Protein AF-0000000071795530 (afdb_homodimer)

Nearest PDB structures (foldseek):
  6gh8-assembly2_C  TM=8.927E-01  e=4.699E-10  Homo sapiens
  4gz9-assembly1_A  TM=8.623E-01  e=1.658E-09  Mus musculus
  3kq4-assembly1_B  TM=8.073E-01  e=4.884E-09  Homo sapiens
  2qql-assembly1_A  TM=6.599E-01  e=2.845E-09  Homo sapiens
  7f5a-assembly1_E  TM=7.387E-01  e=2.063E-08  Rattus norvegicus

Organism: Haemonchus contortus (NCBI:txid6289)

Structure (mmCIF, N/CA/C/O backbone):
data_AF-0000000071795530-model_v1
#
loop_
_entity.id
_entity.type
_entity.pdbx_description
1 polymer 'CUB domain-containing protein'
#
loop_
_atom_site.group_PDB
_atom_site.id
_atom_site.type_symbol
_atom_site.label_atom_id
_atom_site.label_alt_id
_atom_site.label_comp_id
_atom_site.label_asym_id
_atom_site.label_entity_id
_atom_site.label_seq_id
_atom_site.pdbx_PDB_ins_code
_atom_site.Cartn_x
_atom_site.Cartn_y
_atom_site.Cartn_z
_atom_site.occupancy
_atom_site.B_iso_or_equiv
_atom_site.auth_seq_id
_atom_site.auth_comp_id
_atom_site.auth_asym_id
_atom_site.auth_atom_id
_atom_site.pdbx_PDB_model_num
ATOM 1 N N . MET A 1 1 ? 3.104 6.523 18.016 1 28.62 1 MET A N 1
ATOM 2 C CA . MET A 1 1 ? 2.121 5.473 17.766 1 28.62 1 MET A CA 1
ATOM 3 C C . MET A 1 1 ? 0.739 5.895 18.25 1 28.62 1 MET A C 1
ATOM 5 O O . MET A 1 1 ? 0.345 5.566 19.375 1 28.62 1 MET A O 1
ATOM 9 N N . ARG A 1 2 ? 0.406 7.086 18.016 1 36.81 2 ARG A N 1
ATOM 10 C CA . ARG A 1 2 ? -0.916 7.406 18.547 1 36.81 2 ARG A CA 1
ATOM 11 C C . ARG A 1 2 ? -1.965 6.43 18.016 1 36.81 2 ARG A C 1
ATOM 13 O O . ARG A 1 2 ? -2.322 6.469 16.844 1 36.81 2 ARG A O 1
ATOM 20 N N . LEU A 1 3 ? -1.968 5.207 18.516 1 38.62 3 LEU A N 1
ATOM 21 C CA . LEU A 1 3 ? -2.932 4.18 18.125 1 38.62 3 LEU A CA 1
ATOM 22 C C . LEU A 1 3 ? -4.359 4.684 18.312 1 38.62 3 LEU A C 1
ATOM 24 O O . LEU A 1 3 ? -4.766 5.027 19.422 1 38.62 3 LEU A O 1
ATOM 28 N N . ALA A 1 4 ? -4.812 5.262 17.359 1 47.59 4 ALA A N 1
ATOM 29 C CA . ALA A 1 4 ? -6.219 5.637 17.469 1 47.59 4 ALA A CA 1
ATOM 30 C C . ALA A 1 4 ? -7.07 4.461 17.922 1 47.59 4 ALA A C 1
ATOM 32 O O . ALA A 1 4 ? -7.086 3.406 17.281 1 47.59 4 ALA A O 1
ATOM 33 N N . VAL A 1 5 ? -7.273 4.504 19.234 1 48.94 5 VAL A N 1
ATOM 34 C CA . VAL A 1 5 ? -8.195 3.518 19.781 1 48.94 5 VAL A CA 1
ATOM 35 C C . VAL A 1 5 ? -9.586 3.711 19.172 1 48.94 5 VAL A C 1
ATOM 37 O O . VAL A 1 5 ? -10.133 4.812 19.203 1 48.94 5 VAL A O 1
ATOM 40 N N . VAL A 1 6 ? -9.867 2.814 18.266 1 57.03 6 VAL A N 1
ATOM 41 C CA . VAL A 1 6 ? -11.25 2.758 17.781 1 57.03 6 VAL A CA 1
ATOM 42 C C . VAL A 1 6 ? -12.188 2.438 18.953 1 57.03 6 VAL A C 1
ATOM 44 O O . VAL A 1 6 ? -12.016 1.42 19.625 1 57.03 6 VAL A O 1
ATOM 47 N N . LEU A 1 7 ? -12.961 3.457 19.359 1 57.22 7 LEU A N 1
ATOM 48 C CA . LEU A 1 7 ? -14 3.18 20.344 1 57.22 7 LEU A CA 1
ATOM 49 C C . LEU A 1 7 ? -15.352 2.998 19.656 1 57.22 7 LEU A C 1
ATOM 51 O O . LEU A 1 7 ? -15.82 3.891 18.953 1 57.22 7 LEU A O 1
ATOM 55 N N . LEU A 1 8 ? -15.625 1.766 19.516 1 58.75 8 LEU A N 1
ATOM 56 C CA . LEU A 1 8 ? -17.016 1.505 19.141 1 58.75 8 LEU A CA 1
ATOM 57 C C . LEU A 1 8 ? -17.938 1.7 20.344 1 58.75 8 LEU A C 1
ATOM 59 O O . LEU A 1 8 ? -17.75 1.069 21.375 1 58.75 8 LEU A O 1
ATOM 63 N N . ILE A 1 9 ? -18.594 2.693 20.344 1 54.19 9 ILE A N 1
ATOM 64 C CA . ILE A 1 9 ? -19.547 2.934 21.422 1 54.19 9 ILE A CA 1
ATOM 65 C C . ILE A 1 9 ? -20.938 2.471 21 1 54.19 9 ILE A C 1
ATOM 67 O O . ILE A 1 9 ? -21.438 2.885 19.953 1 54.19 9 ILE A O 1
ATOM 71 N N . PHE A 1 10 ? -21.266 1.338 21.672 1 49.66 10 PHE A N 1
ATOM 72 C CA . PHE A 1 10 ? -22.641 0.883 21.531 1 49.66 10 PHE A CA 1
ATOM 73 C C . PHE A 1 10 ? -23.562 1.713 22.406 1 49.66 10 PHE A C 1
ATOM 75 O O . PHE A 1 10 ? -23.344 1.829 23.625 1 49.66 10 PHE A O 1
ATOM 82 N N . LEU A 1 11 ? -24.141 2.746 21.938 1 45.06 11 LEU A N 1
ATOM 83 C CA . LEU A 1 11 ? -25.125 3.391 22.781 1 45.06 11 LEU A CA 1
ATOM 84 C C . LEU A 1 11 ? -26.438 2.598 22.812 1 45.06 11 LEU A C 1
ATOM 86 O O . LEU A 1 11 ? -26.922 2.168 21.75 1 45.06 11 LEU A O 1
ATOM 90 N N . HIS A 1 12 ? -26.797 1.984 23.984 1 38.66 12 HIS A N 1
ATOM 91 C CA . HIS A 1 12 ? -27.953 1.202 24.406 1 38.66 12 HIS A CA 1
ATOM 92 C C . HIS A 1 12 ? -29.25 1.947 24.109 1 38.66 12 HIS A C 1
ATOM 94 O O . HIS A 1 12 ? -30.328 1.462 24.438 1 38.66 12 HIS A O 1
ATOM 100 N N . SER A 1 13 ? -29.625 3.129 24.156 1 38.53 13 SER A N 1
ATOM 101 C CA . SER A 1 13 ? -31.094 3.156 24.141 1 38.53 13 SER A CA 1
ATOM 102 C C . SER A 1 13 ? -31.641 2.293 23 1 38.53 13 SER A C 1
ATOM 104 O O . SER A 1 13 ? -30.906 1.91 22.094 1 38.53 13 SER A O 1
ATOM 106 N N . ALA A 1 14 ? -33.188 2.232 22.719 1 40.47 14 ALA A N 1
ATOM 107 C CA . ALA A 1 14 ? -33.875 1.384 21.75 1 40.47 14 ALA A CA 1
ATOM 108 C C . ALA A 1 14 ? -33.062 1.208 20.469 1 40.47 14 ALA A C 1
ATOM 110 O O . ALA A 1 14 ? -32.938 0.103 19.938 1 40.47 14 ALA A O 1
ATOM 111 N N . GLU A 1 15 ? -32.906 2.252 19.531 1 44.62 15 GLU A N 1
ATOM 112 C CA . GLU A 1 15 ? -32.375 2.252 18.172 1 44.62 15 GLU A CA 1
ATOM 113 C C . GLU A 1 15 ? -30.859 2.264 18.156 1 44.62 15 GLU A C 1
ATOM 115 O O . GLU A 1 15 ? -30.234 3.314 18.328 1 44.62 15 GLU A O 1
ATOM 120 N N . SER A 1 16 ? -30.125 1.393 18.766 1 48.16 16 SER A N 1
ATOM 121 C CA . SER A 1 16 ? -28.719 1.136 19.062 1 48.16 16 SER A CA 1
ATOM 122 C C . SER A 1 16 ? -27.859 1.338 17.828 1 48.16 16 SER A C 1
ATOM 124 O O . SER A 1 16 ? -27.828 0.481 16.938 1 48.16 16 SER A O 1
ATOM 126 N N . PHE A 1 17 ? -27.734 2.5 17.469 1 54.44 17 PHE A N 1
ATOM 127 C CA . PHE A 1 17 ? -26.797 2.756 16.375 1 54.44 17 PHE A CA 1
ATOM 128 C C . PHE A 1 17 ? -25.359 2.547 16.828 1 54.44 17 PHE A C 1
ATOM 130 O O . PHE A 1 17 ? -25.016 2.865 17.969 1 54.44 17 PHE A O 1
ATOM 137 N N . LYS A 1 18 ? -24.641 1.736 16.172 1 66.56 18 LYS A N 1
ATOM 138 C CA . LYS A 1 18 ? -23.203 1.574 16.359 1 66.56 18 LYS A CA 1
ATOM 139 C C . LYS A 1 18 ? -22.438 2.783 15.82 1 66.56 18 LYS A C 1
ATOM 141 O O . LYS A 1 18 ? -22.609 3.162 14.664 1 66.56 18 LYS A O 1
ATOM 146 N N . LYS A 1 19 ? -21.953 3.576 16.781 1 72.69 19 LYS A N 1
ATOM 147 C CA . LYS A 1 19 ? -21.141 4.719 16.391 1 72.69 19 LYS A CA 1
ATOM 148 C C . LYS A 1 19 ? -19.656 4.355 16.406 1 72.69 19 LYS A C 1
ATOM 150 O O . LYS A 1 19 ? -19.188 3.656 17.297 1 72.69 19 LYS A O 1
ATOM 155 N N . ARG A 1 20 ? -19.141 4.707 15.383 1 72.75 20 ARG A N 1
ATOM 156 C CA . ARG A 1 20 ? -17.688 4.648 15.359 1 72.75 20 ARG A CA 1
ATOM 157 C C . ARG A 1 20 ? -17.078 6.004 15.703 1 72.75 20 ARG A C 1
ATOM 159 O O . ARG A 1 20 ? -17.344 7 15.023 1 72.75 20 ARG A O 1
ATOM 166 N N . VAL A 1 21 ? -16.375 6.004 16.891 1 70.31 21 VAL A N 1
ATOM 167 C CA . VAL A 1 21 ? -15.719 7.223 17.359 1 70.31 21 VAL A CA 1
ATOM 168 C C . VAL A 1 21 ? -14.203 7.031 17.359 1 70.31 21 VAL A C 1
ATOM 170 O O . VAL A 1 21 ? -13.695 6.039 17.875 1 70.31 21 VAL A O 1
ATOM 173 N N . LEU A 1 22 ? -13.555 7.887 16.641 1 66.75 22 LEU A N 1
ATOM 174 C CA . LEU A 1 22 ? -12.094 7.926 16.672 1 66.75 22 LEU A CA 1
ATOM 175 C C . LEU A 1 22 ? -11.602 9.211 17.328 1 66.75 22 LEU A C 1
ATOM 177 O O . LEU A 1 22 ? -11.406 10.227 16.641 1 66.75 22 LEU A O 1
ATOM 181 N N . PRO A 1 23 ? -11.484 9.125 18.656 1 57.34 23 PRO A N 1
ATOM 182 C CA . PRO A 1 23 ? -11.195 10.367 19.375 1 57.34 23 PRO A CA 1
ATOM 183 C C . PRO A 1 23 ? -9.828 10.938 19.031 1 57.34 23 PRO A C 1
ATOM 185 O O . PRO A 1 23 ? -8.875 10.188 18.812 1 57.34 23 PRO A O 1
ATOM 188 N N . LYS A 1 24 ? -9.891 12.234 18.719 1 61.19 24 LYS A N 1
ATOM 189 C CA . LYS A 1 24 ? -8.648 12.992 18.672 1 61.19 24 LYS A CA 1
ATOM 190 C C . LYS A 1 24 ? -8.477 13.859 19.906 1 61.19 24 LYS A C 1
ATOM 192 O O . LYS A 1 24 ? -9.141 14.891 20.062 1 61.19 24 LYS A O 1
ATOM 197 N N . LEU A 1 25 ? -7.902 13.305 21.047 1 56.91 25 LEU A N 1
ATOM 198 C CA . LEU A 1 25 ? -7.746 14.18 22.203 1 56.91 25 LEU A CA 1
ATOM 199 C C . LEU A 1 25 ? -6.379 14.852 22.188 1 56.91 25 LEU A C 1
ATOM 201 O O . LEU A 1 25 ? -5.359 14.195 21.984 1 56.91 25 LEU A O 1
ATOM 205 N N . ALA A 1 26 ? -6.551 16.203 22.188 1 62.59 26 ALA A N 1
ATOM 206 C CA . ALA A 1 26 ? -5.312 16.922 22.484 1 62.59 26 ALA A CA 1
ATOM 207 C C . ALA A 1 26 ? -4.691 16.438 23.781 1 62.59 26 ALA A C 1
ATOM 209 O O . ALA A 1 26 ? -5.398 16.266 24.781 1 62.59 26 ALA A O 1
ATOM 210 N N . ILE A 1 27 ? -3.471 15.938 23.75 1 67.19 27 ILE A N 1
ATOM 211 C CA . ILE A 1 27 ? -2.828 15.43 24.953 1 67.19 27 ILE A CA 1
ATOM 212 C C . ILE A 1 27 ? -1.642 16.328 25.312 1 67.19 27 ILE A C 1
ATOM 214 O O . ILE A 1 27 ? -0.945 16.828 24.438 1 67.19 27 ILE A O 1
ATOM 218 N N . ASN A 1 28 ? -1.737 17.047 26.453 1 72.69 28 ASN A N 1
ATOM 219 C CA . ASN A 1 28 ? -0.506 17.531 27.062 1 72.69 28 ASN A CA 1
ATOM 220 C C . ASN A 1 28 ? -0.056 16.625 28.203 1 72.69 28 ASN A C 1
ATOM 222 O O . ASN A 1 28 ? -0.489 15.477 28.297 1 72.69 28 ASN A O 1
ATOM 226 N N . SER A 1 29 ? 0.992 17.062 28.969 1 74.69 29 SER A N 1
ATOM 227 C CA . SER A 1 29 ? 1.519 16.188 30.016 1 74.69 29 SER A CA 1
ATOM 228 C C . SER A 1 29 ? 0.498 15.992 31.141 1 74.69 29 SER A C 1
ATOM 230 O O . SER A 1 29 ? 0.617 15.062 31.938 1 74.69 29 SER A O 1
ATOM 232 N N . GLY A 1 30 ? -0.569 16.828 31.109 1 73.69 30 GLY A N 1
ATOM 233 C CA . GLY A 1 30 ? -1.545 16.828 32.188 1 73.69 30 GLY A CA 1
ATOM 234 C C . GLY A 1 30 ? -1.067 17.562 33.438 1 73.69 30 GLY A C 1
ATOM 235 O O . GLY A 1 30 ? -1.818 17.719 34.406 1 73.69 30 GLY A O 1
ATOM 236 N N . GLN A 1 31 ? 0.111 18.109 33.406 1 78.56 31 GLN A N 1
ATOM 237 C CA . GLN A 1 31 ? 0.712 18.703 34.594 1 78.56 31 GLN A CA 1
ATOM 238 C C . GLN A 1 31 ? 0.49 20.219 34.625 1 78.56 31 GLN A C 1
ATOM 240 O O . GLN A 1 31 ? 0.503 20.844 35.688 1 78.56 31 GLN A O 1
ATOM 245 N N . LEU A 1 32 ? 0.302 20.828 33.531 1 83.12 32 LEU A N 1
ATOM 246 C CA . LEU A 1 32 ? 0.124 22.281 33.406 1 83.12 32 LEU A CA 1
ATOM 247 C C . LEU A 1 32 ? -1.203 22.594 32.75 1 83.12 32 LEU A C 1
ATOM 249 O O . LEU A 1 32 ? -1.887 21.703 32.25 1 83.12 32 LEU A O 1
ATOM 253 N N . ASP A 1 33 ? -1.439 23.891 32.781 1 86.25 33 ASP A N 1
ATOM 254 C CA . ASP A 1 33 ? -2.67 24.359 32.156 1 86.25 33 ASP A CA 1
ATOM 255 C C . ASP A 1 33 ? -2.562 24.281 30.641 1 86.25 33 ASP A C 1
ATOM 257 O O . ASP A 1 33 ? -1.483 24.031 30.094 1 86.25 33 ASP A O 1
ATOM 261 N N . TYR A 1 34 ? -3.717 24.406 30.016 1 87.69 34 TYR A N 1
ATOM 262 C CA . TYR A 1 34 ? -3.811 24.281 28.562 1 87.69 34 TYR A CA 1
ATOM 263 C C . TYR A 1 34 ? -4.441 25.531 27.953 1 87.69 34 TYR A C 1
ATOM 265 O O . TYR A 1 34 ? -5.031 25.469 26.875 1 87.69 34 TYR A O 1
ATOM 273 N N . THR A 1 35 ? -4.195 26.594 28.641 1 89.31 35 THR A N 1
ATOM 274 C CA . THR A 1 35 ? -4.859 27.828 28.234 1 89.31 35 THR A CA 1
ATOM 275 C C . THR A 1 35 ? -4.277 28.359 26.938 1 89.31 35 THR A C 1
ATOM 277 O O . THR A 1 35 ? -3.064 28.547 26.828 1 89.31 35 THR A O 1
ATOM 280 N N . GLY A 1 36 ? -5.156 28.625 25.984 1 91.88 36 GLY A N 1
ATOM 281 C CA . GLY A 1 36 ? -4.758 29.219 24.719 1 91.88 36 GLY A CA 1
ATOM 282 C C . GLY A 1 36 ? -4.168 28.203 23.75 1 91.88 36 GLY A C 1
ATOM 283 O O . GLY A 1 36 ? -3.887 28.531 22.594 1 91.88 36 GLY A O 1
ATOM 284 N N . CYS A 1 37 ? -3.98 27.016 24.234 1 93.19 37 CYS A N 1
ATOM 285 C CA . CYS A 1 37 ? -3.451 25.969 23.359 1 93.19 37 CYS A CA 1
ATOM 286 C C . CYS A 1 37 ? -4.5 25.531 22.344 1 93.19 37 CYS A C 1
ATOM 288 O O . CYS A 1 37 ? -5.703 25.656 22.594 1 93.19 37 CYS A O 1
ATOM 290 N N . PRO A 1 38 ? -4.031 25.062 21.203 1 89.94 38 PRO A N 1
ATOM 291 C CA . PRO A 1 38 ? -5.008 24.578 20.219 1 89.94 38 PRO A CA 1
ATOM 292 C C . PRO A 1 38 ? -5.738 23.328 20.703 1 89.94 38 PRO A C 1
ATOM 294 O O . PRO A 1 38 ? -5.129 22.438 21.312 1 89.94 38 PRO A O 1
ATOM 297 N N . SER A 1 39 ? -7.035 23.266 20.438 1 83.19 39 SER A N 1
ATOM 298 C CA . SER A 1 39 ? -7.84 22.094 20.781 1 83.19 39 SER A CA 1
ATOM 299 C C . SER A 1 39 ? -7.484 20.906 19.891 1 83.19 39 SER A C 1
ATOM 301 O O . SER A 1 39 ? -7.461 19.766 20.359 1 83.19 39 SER A O 1
ATOM 303 N N . ASN A 1 40 ? -7.32 21.172 18.641 1 85 40 ASN A N 1
ATOM 304 C CA . ASN A 1 40 ? -6.73 20.219 17.719 1 85 40 ASN A CA 1
ATOM 305 C C . ASN A 1 40 ? -5.238 20.469 17.516 1 85 40 ASN A C 1
ATOM 307 O O . ASN A 1 40 ? -4.848 21.469 16.922 1 85 40 ASN A O 1
ATOM 311 N N . ASN A 1 41 ? -4.461 19.531 18.047 1 92 41 ASN A N 1
ATOM 312 C CA . ASN A 1 41 ? -3.039 19.859 18.094 1 92 41 ASN A CA 1
ATOM 313 C C . ASN A 1 41 ? -2.26 19.062 17.047 1 92 41 ASN A C 1
ATOM 315 O O . ASN A 1 41 ? -1.048 18.875 17.172 1 92 41 ASN A O 1
ATOM 319 N N . ASP A 1 42 ? -2.979 18.531 16.016 1 93.25 42 ASP A N 1
ATOM 320 C CA . ASP A 1 42 ? -2.324 17.922 14.867 1 93.25 42 ASP A CA 1
ATOM 321 C C . ASP A 1 42 ? -2.131 18.938 13.742 1 93.25 42 ASP A C 1
ATOM 323 O O . ASP A 1 42 ? -3.074 19.641 13.359 1 93.25 42 ASP A O 1
ATOM 327 N N . PHE A 1 43 ? -0.963 19.016 13.25 1 96.56 43 PHE A N 1
ATOM 328 C CA . PHE A 1 43 ? -0.631 19.953 12.172 1 96.56 43 PHE A CA 1
ATOM 329 C C . PHE A 1 43 ? 0.079 19.234 11.031 1 96.56 43 PHE A C 1
ATOM 331 O O . PHE A 1 43 ? 1.003 18.453 11.266 1 96.56 43 PHE A O 1
ATOM 338 N N . TYR A 1 44 ? -0.36 19.531 9.836 1 97.31 44 TYR A N 1
ATOM 339 C CA . TYR A 1 44 ? 0.101 18.719 8.711 1 97.31 44 TYR A CA 1
ATOM 340 C C . TYR A 1 44 ? 0.758 19.594 7.645 1 97.31 44 TYR A C 1
ATOM 342 O O . TYR A 1 44 ? 0.261 20.672 7.324 1 97.31 44 TYR A O 1
ATOM 350 N N . TYR A 1 45 ? 1.898 19.266 7.148 1 97.94 45 TYR A N 1
ATOM 351 C CA . TYR A 1 45 ? 2.572 19.562 5.891 1 97.94 45 TYR A CA 1
ATOM 352 C C . TYR A 1 45 ? 3.178 20.969 5.914 1 97.94 45 TYR A C 1
ATOM 354 O O . TYR A 1 45 ? 4.344 21.156 5.555 1 97.94 45 TYR A O 1
ATOM 362 N N . GLU A 1 46 ? 2.322 21.969 6.184 1 98.31 46 GLU A N 1
ATOM 363 C CA . GLU A 1 46 ? 2.842 23.328 6.195 1 98.31 46 GLU A CA 1
ATOM 364 C C . GLU A 1 46 ? 1.874 24.281 6.895 1 98.31 46 GLU A C 1
ATOM 366 O O . GLU A 1 46 ? 0.685 23.984 7.023 1 98.31 46 GLU A O 1
ATOM 371 N N . GLY A 1 47 ? 2.455 25.391 7.383 1 98 47 GLY A N 1
ATOM 372 C CA . GLY A 1 47 ? 1.639 26.375 8.062 1 98 47 GLY A CA 1
ATOM 373 C C . GLY A 1 47 ? 2.439 27.281 8.984 1 98 47 GLY A C 1
ATOM 374 O O . GLY A 1 47 ? 3.656 27.406 8.836 1 98 47 GLY A O 1
ATOM 375 N N . VAL A 1 48 ? 1.664 28.031 9.766 1 97.94 48 VAL A N 1
ATOM 376 C CA . VAL A 1 48 ? 2.229 28.938 10.75 1 97.94 48 VAL A CA 1
ATOM 377 C C . VAL A 1 48 ? 1.682 28.609 12.133 1 97.94 48 VAL A C 1
ATOM 379 O O . VAL A 1 48 ? 0.482 28.375 12.297 1 97.94 48 VAL A O 1
ATOM 382 N N . ILE A 1 49 ? 2.555 28.516 13.102 1 97.81 49 ILE A N 1
ATOM 383 C CA . ILE A 1 49 ? 2.156 28.312 14.492 1 97.81 49 ILE A CA 1
ATOM 384 C C . ILE A 1 49 ? 2.715 29.438 15.367 1 97.81 49 ILE A C 1
ATOM 386 O O . ILE A 1 49 ? 3.857 29.859 15.18 1 97.81 49 ILE A O 1
ATOM 390 N N . SER A 1 50 ? 1.871 29.891 16.203 1 97.56 50 SER A N 1
ATOM 391 C CA . SER A 1 50 ? 2.305 30.906 17.156 1 97.56 50 SER A CA 1
ATOM 392 C C . SER A 1 50 ? 1.921 30.516 18.578 1 97.56 50 SER A C 1
ATOM 394 O O . SER A 1 50 ? 1.095 29.625 18.781 1 97.56 50 SER A O 1
ATOM 396 N N . SER A 1 51 ? 2.596 31.141 19.547 1 97.06 51 SER A N 1
ATOM 397 C CA . SER A 1 51 ? 2.252 30.922 20.938 1 97.06 51 SER A CA 1
ATOM 398 C C . SER A 1 51 ? 0.826 31.375 21.234 1 97.06 51 SER A C 1
ATOM 400 O O . SER A 1 51 ? 0.252 32.156 20.484 1 97.06 51 SER A O 1
ATOM 402 N N . PRO A 1 52 ? 0.324 30.844 22.328 1 96.25 52 PRO A N 1
ATOM 403 C CA . PRO A 1 52 ? -1.02 31.297 22.703 1 96.25 52 PRO A CA 1
ATOM 404 C C . PRO A 1 52 ? -1.132 32.812 22.812 1 96.25 52 PRO A C 1
ATOM 406 O O . PRO A 1 52 ? -0.279 33.469 23.422 1 96.25 52 PRO A O 1
ATOM 409 N N . TYR A 1 53 ? -2.174 33.438 22.172 1 96.06 53 TYR A N 1
ATOM 410 C CA . TYR A 1 53 ? -2.578 34.844 22.25 1 96.06 53 TYR A CA 1
ATOM 411 C C . TYR A 1 53 ? -1.615 35.719 21.469 1 96.06 53 TYR A C 1
ATOM 413 O O . TYR A 1 53 ? -1.801 36.938 21.406 1 96.06 53 TYR A O 1
ATOM 421 N N . TYR A 1 54 ? -0.613 35.125 20.953 1 96.5 54 TYR A N 1
ATOM 422 C CA . TYR A 1 54 ? 0.276 35.938 20.109 1 96.5 54 TYR A CA 1
ATOM 423 C C . TYR A 1 54 ? -0.518 36.875 19.203 1 96.5 54 TYR A C 1
ATOM 425 O O . TYR A 1 54 ? -1.483 36.438 18.562 1 96.5 54 TYR A O 1
ATOM 433 N N . PRO A 1 55 ? -0.154 38.156 19.078 1 96.38 55 PRO A N 1
ATOM 434 C CA . PRO A 1 55 ? 1.109 38.75 19.531 1 96.38 55 PRO A CA 1
ATOM 435 C C . PRO A 1 55 ? 1.03 39.312 20.953 1 96.38 55 PRO A C 1
ATOM 437 O O . PRO A 1 55 ? 1.937 40.031 21.391 1 96.38 55 PRO A O 1
ATOM 440 N N . LYS A 1 56 ? -0.061 39 21.562 1 97.31 56 LYS A N 1
ATOM 441 C CA . LYS A 1 56 ? -0.143 39.375 22.969 1 97.31 56 LYS A CA 1
ATOM 442 C C . LYS A 1 56 ? 0.687 38.438 23.828 1 97.31 56 LYS A C 1
ATOM 444 O O . LYS A 1 56 ? 1.353 37.531 23.328 1 97.31 56 LYS A O 1
ATOM 449 N N . LEU A 1 57 ? 0.659 38.719 25.172 1 97.75 57 LEU A N 1
ATOM 450 C CA . LEU A 1 57 ? 1.452 37.906 26.094 1 97.75 57 LEU A CA 1
ATOM 451 C C . LEU A 1 57 ? 0.89 36.5 26.234 1 97.75 57 LEU A C 1
ATOM 453 O O . LEU A 1 57 ? -0.325 36.312 26.344 1 97.75 57 LEU A O 1
ATOM 457 N N . TYR A 1 58 ? 1.797 35.469 26.172 1 97.75 58 TYR A N 1
ATOM 458 C CA . TYR A 1 58 ? 1.357 34.094 26.391 1 97.75 58 TYR A CA 1
ATOM 459 C C . TYR A 1 58 ? 0.989 33.875 27.859 1 97.75 58 TYR A C 1
ATOM 461 O O . TYR A 1 58 ? 1.455 34.625 28.734 1 97.75 58 TYR A O 1
ATOM 469 N N . PRO A 1 59 ? 0.122 32.875 28.109 1 96.62 59 PRO A N 1
ATOM 470 C CA . PRO A 1 59 ? -0.349 32.688 29.484 1 96.62 59 PRO A CA 1
ATOM 471 C C . PRO A 1 59 ? 0.697 32.031 30.375 1 96.62 59 PRO A C 1
ATOM 473 O O . PRO A 1 59 ? 1.594 31.328 29.875 1 96.62 59 PRO A O 1
ATOM 476 N N . PRO A 1 60 ? 0.623 32.281 31.719 1 95.38 60 PRO A N 1
ATOM 477 C CA . PRO A 1 60 ? 1.505 31.594 32.656 1 95.38 60 PRO A CA 1
ATOM 478 C C . PRO A 1 60 ? 1.099 30.141 32.906 1 95.38 60 PRO A C 1
ATOM 480 O O . PRO A 1 60 ? -0.043 29.75 32.625 1 95.38 60 PRO A O 1
ATOM 483 N N . ASN A 1 61 ? 2.027 29.328 33.344 1 95 61 ASN A N 1
ATOM 484 C CA . ASN A 1 6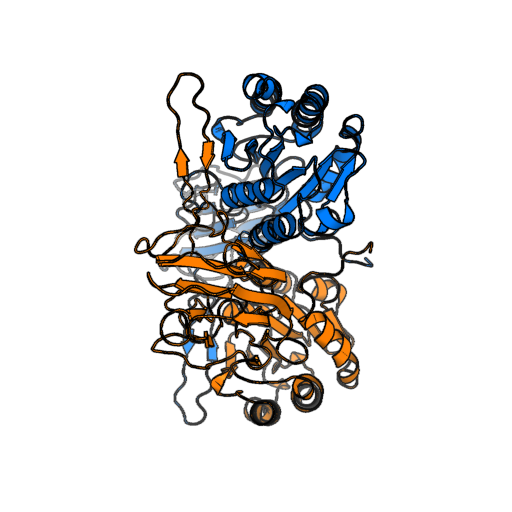1 ? 1.782 27.953 33.781 1 95 61 ASN A CA 1
ATOM 485 C C . ASN A 1 61 ? 1.062 27.141 32.719 1 95 61 ASN A C 1
ATOM 487 O O . ASN A 1 61 ? 0.05 26.5 33 1 95 61 ASN A O 1
ATOM 491 N N . THR A 1 62 ? 1.584 27.281 31.531 1 94.94 62 THR A N 1
ATOM 492 C CA . THR A 1 62 ? 0.906 26.688 30.375 1 94.94 62 THR A CA 1
ATOM 493 C C . THR A 1 62 ? 1.829 25.734 29.641 1 94.94 62 THR A C 1
ATOM 495 O O . THR A 1 62 ? 3.029 25.984 29.516 1 94.94 62 THR A O 1
ATOM 498 N N . GLU A 1 63 ? 1.24 24.625 29.234 1 95.19 63 GLU A N 1
ATOM 499 C CA . GLU A 1 63 ? 1.953 23.656 28.391 1 95.19 63 GLU A CA 1
ATOM 500 C C . GLU A 1 63 ? 1.137 23.281 27.156 1 95.19 63 GLU A C 1
ATOM 502 O O . GLU A 1 63 ? 0.002 22.812 27.281 1 95.19 63 GLU A O 1
ATOM 507 N N . CYS A 1 64 ? 1.7 23.547 25.984 1 95.31 64 CYS A N 1
ATOM 508 C CA . CYS A 1 64 ? 1.062 23.188 24.719 1 95.31 64 CYS A CA 1
ATOM 509 C C . CYS A 1 64 ? 1.883 22.156 23.953 1 95.31 64 CYS A C 1
ATOM 511 O O . CYS A 1 64 ? 3.113 22.219 23.938 1 95.31 64 CYS A O 1
ATOM 513 N N . TYR A 1 65 ? 1.232 21.203 23.328 1 95.12 65 TYR A N 1
ATOM 514 C CA . TYR A 1 65 ? 1.828 20.25 22.406 1 95.12 65 TYR A CA 1
ATOM 515 C C . TYR A 1 65 ? 1.344 20.484 20.984 1 95.12 65 TYR A C 1
ATOM 517 O O . TYR A 1 65 ? 0.165 20.766 20.766 1 95.12 65 TYR A O 1
ATOM 525 N N . TYR A 1 66 ? 2.203 20.469 20.031 1 96.31 66 TYR A N 1
ATOM 526 C CA . TYR A 1 66 ? 1.91 20.5 18.609 1 96.31 66 TYR A CA 1
ATOM 527 C C . TYR A 1 66 ? 2.484 19.281 17.891 1 96.31 66 TYR A C 1
ATOM 529 O O . TYR A 1 66 ? 3.701 19.172 17.734 1 96.31 66 TYR A O 1
ATOM 537 N N . TYR A 1 67 ? 1.638 18.406 17.438 1 96 67 TYR A N 1
ATOM 538 C CA . TYR A 1 67 ? 2.074 17.234 16.672 1 96 67 TYR A CA 1
ATOM 539 C C . TYR A 1 67 ? 2.148 17.562 15.188 1 96 67 TYR A C 1
ATOM 541 O O . TYR A 1 67 ? 1.13 17.859 14.562 1 96 67 TYR A O 1
ATOM 549 N N . MET A 1 68 ? 3.314 17.469 14.664 1 97.38 68 MET A N 1
ATOM 550 C CA . MET A 1 68 ? 3.547 17.922 13.305 1 97.38 68 MET A CA 1
ATOM 551 C C . MET A 1 68 ? 3.879 16.766 12.383 1 97.38 68 MET A C 1
ATOM 553 O O . MET A 1 68 ? 4.613 15.852 12.766 1 97.38 68 MET A O 1
ATOM 557 N N . THR A 1 69 ? 3.346 16.781 11.203 1 97.44 69 THR A N 1
ATOM 558 C CA . THR A 1 69 ? 3.572 15.742 10.203 1 97.44 69 THR A CA 1
ATOM 559 C C . THR A 1 69 ? 3.895 16.359 8.844 1 97.44 69 THR A C 1
ATOM 561 O O . THR A 1 69 ? 3.16 17.219 8.359 1 97.44 69 THR A O 1
ATOM 564 N N . ALA A 1 70 ? 4.953 15.93 8.234 1 97.38 70 ALA A N 1
ATOM 565 C CA . ALA A 1 70 ? 5.301 16.375 6.883 1 97.38 70 ALA A CA 1
ATOM 566 C C . ALA A 1 70 ? 4.609 15.508 5.832 1 97.38 70 ALA A C 1
ATOM 568 O O . ALA A 1 70 ? 4.109 14.422 6.141 1 97.38 70 ALA A O 1
ATOM 569 N N . GLU A 1 71 ? 4.609 15.992 4.621 1 95 71 GLU A N 1
ATOM 570 C CA . GLU A 1 71 ? 4.164 15.203 3.477 1 95 71 GLU A CA 1
ATOM 571 C C . GLU A 1 71 ? 4.938 13.891 3.373 1 95 71 GLU A C 1
ATOM 573 O O . GLU A 1 71 ? 6.137 13.852 3.658 1 95 71 GLU A O 1
ATOM 578 N N . PRO A 1 72 ? 4.18 12.859 2.902 1 90.25 72 PRO A N 1
ATOM 579 C CA . PRO A 1 72 ? 4.926 11.625 2.684 1 90.25 72 PRO A CA 1
ATOM 580 C C . PRO A 1 72 ? 6.16 11.82 1.805 1 90.25 72 PRO A C 1
ATOM 582 O O . PRO A 1 72 ? 6.07 12.445 0.743 1 90.25 72 PRO A O 1
ATOM 585 N N . GLY A 1 73 ? 7.281 11.32 2.309 1 91.38 73 GLY A N 1
ATOM 586 C CA . GLY A 1 73 ? 8.523 11.398 1.548 1 91.38 73 GLY A CA 1
ATOM 587 C C . GLY A 1 73 ? 9.32 12.648 1.839 1 91.38 73 GLY A C 1
ATOM 588 O O . GLY A 1 73 ? 10.414 12.836 1.301 1 91.38 73 GLY A O 1
ATOM 589 N N . LYS A 1 74 ? 8.82 13.531 2.609 1 95.81 74 LYS A N 1
ATOM 590 C CA . LYS A 1 74 ? 9.5 14.758 2.994 1 95.81 74 LYS A CA 1
ATOM 591 C C . LYS A 1 74 ? 9.688 14.836 4.508 1 95.81 74 LYS A C 1
ATOM 593 O O . LYS A 1 74 ? 9.281 13.93 5.234 1 95.81 74 LYS A O 1
ATOM 598 N N . VAL A 1 75 ? 10.453 15.836 4.922 1 96.44 75 VAL A N 1
ATOM 599 C CA . VAL A 1 75 ? 10.656 16.094 6.344 1 96.44 75 VAL A CA 1
ATOM 600 C C . VAL A 1 75 ? 10.203 17.516 6.688 1 96.44 75 VAL A C 1
ATOM 602 O O . VAL A 1 75 ? 9.758 18.25 5.812 1 96.44 75 VAL A O 1
ATOM 605 N N . LEU A 1 76 ? 10.289 17.859 7.938 1 98 76 LEU A N 1
ATOM 606 C CA . LEU A 1 76 ? 9.812 19.172 8.367 1 98 76 LEU A CA 1
ATOM 607 C C . LEU A 1 76 ? 10.969 20.156 8.492 1 98 76 LEU A C 1
ATOM 609 O O . LEU A 1 76 ? 12.055 19.797 8.953 1 98 76 LEU A O 1
ATOM 613 N N . SER A 1 77 ? 10.711 21.359 8.07 1 98.25 77 SER A N 1
ATOM 614 C CA . SER A 1 77 ? 11.594 22.5 8.297 1 98.25 77 SER A CA 1
ATOM 615 C C . SER A 1 77 ? 10.883 23.594 9.094 1 98.25 77 SER A C 1
ATOM 617 O O . SER A 1 77 ? 9.711 23.891 8.844 1 98.25 77 SER A O 1
ATOM 619 N N . PHE A 1 78 ? 11.602 24.156 10.062 1 98.38 78 PHE A N 1
ATOM 620 C CA . PHE A 1 78 ? 11.055 25.203 10.914 1 98.38 78 PHE A CA 1
ATOM 621 C C . PHE A 1 78 ? 11.859 26.484 10.781 1 98.38 78 PHE A C 1
ATOM 623 O O . PHE A 1 78 ? 13.086 26.469 10.883 1 98.38 78 PHE A O 1
ATOM 630 N N . ASN A 1 79 ? 11.164 27.547 10.516 1 98.12 79 ASN A N 1
ATOM 631 C CA . ASN A 1 79 ? 11.742 28.875 10.453 1 98.12 79 ASN A CA 1
ATOM 632 C C . ASN A 1 79 ? 11.039 29.844 11.406 1 98.12 79 ASN A C 1
ATOM 634 O O . ASN A 1 79 ? 9.906 30.25 11.156 1 98.12 79 ASN A O 1
ATOM 638 N N . PHE A 1 80 ? 11.703 30.25 12.508 1 98 80 PHE A N 1
ATOM 639 C CA . PHE A 1 80 ? 11.117 31.172 13.469 1 98 80 PHE A CA 1
ATOM 640 C C . PHE A 1 80 ? 11.078 32.594 12.906 1 98 80 PHE A C 1
ATOM 642 O O . PHE A 1 80 ? 12.109 33.125 12.492 1 98 80 PHE A O 1
ATOM 649 N N . THR A 1 81 ? 9.922 33.125 12.922 1 97.44 81 THR A N 1
ATOM 650 C CA . THR A 1 81 ? 9.75 34.469 12.406 1 97.44 81 THR A CA 1
ATOM 651 C C . THR A 1 81 ? 9.625 35.469 13.547 1 97.44 81 THR A C 1
ATOM 653 O O . THR A 1 81 ? 9.758 36.688 13.336 1 97.44 81 THR A O 1
ATOM 656 N N . HIS A 1 82 ? 9.359 35 14.727 1 97.19 82 HIS A N 1
ATOM 657 C CA . HIS A 1 82 ? 9.305 35.781 15.953 1 97.19 82 HIS A CA 1
ATOM 658 C C . HIS A 1 82 ? 9.719 34.969 17.156 1 97.19 82 HIS A C 1
ATOM 660 O O . HIS A 1 82 ? 9.367 33.781 17.266 1 97.19 82 HIS A O 1
ATOM 666 N N . PHE A 1 83 ? 10.461 35.625 18.125 1 97.12 83 PHE A N 1
ATOM 667 C CA . PHE A 1 83 ? 10.867 34.938 19.344 1 97.12 83 PHE A CA 1
ATOM 668 C C . PHE A 1 83 ? 11.125 35.938 20.469 1 97.12 83 PHE A C 1
ATOM 670 O O . PHE A 1 83 ? 12.078 36.719 20.406 1 97.12 83 PHE A O 1
ATOM 677 N N . ASP A 1 84 ? 10.281 35.938 21.375 1 96.56 84 ASP A N 1
ATOM 678 C CA . ASP A 1 84 ? 10.328 36.781 22.562 1 96.56 84 ASP A CA 1
ATOM 679 C C . ASP A 1 84 ? 9.797 36.062 23.797 1 96.56 84 ASP A C 1
ATOM 681 O O . ASP A 1 84 ? 8.625 36.188 24.156 1 96.56 84 ASP A O 1
ATOM 685 N N . MET A 1 85 ? 10.703 35.281 24.453 1 95.44 85 MET A N 1
ATOM 686 C CA . MET A 1 85 ? 10.336 34.438 25.578 1 95.44 85 MET A CA 1
ATOM 687 C C . MET A 1 85 ? 11.18 34.75 26.812 1 95.44 85 MET A C 1
ATOM 689 O O . MET A 1 85 ? 12.266 35.312 26.688 1 95.44 85 MET A O 1
ATOM 693 N N . GLU A 1 86 ? 10.641 34.406 28 1 93.88 86 GLU A N 1
ATOM 694 C CA . GLU A 1 86 ? 11.484 34.5 29.188 1 93.88 86 GLU A CA 1
ATOM 695 C C . GLU A 1 86 ? 12.672 33.531 29.094 1 93.88 86 GLU A C 1
ATOM 697 O O . GLU A 1 86 ? 12.492 32.312 28.938 1 93.88 86 GLU A O 1
ATOM 702 N N . SER A 1 87 ? 13.805 34 29.25 1 85.81 87 SER A N 1
ATOM 703 C CA . SER A 1 87 ? 15.016 33.25 28.922 1 85.81 87 SER A CA 1
ATOM 704 C C . SER A 1 87 ? 15.281 32.156 29.953 1 85.81 87 SER A C 1
ATOM 706 O O . SER A 1 87 ? 15.695 31.047 29.578 1 85.81 87 SER A O 1
ATOM 708 N N . CYS A 1 88 ? 15.023 32.406 31.109 1 85.75 88 CYS A N 1
ATOM 709 C CA . CYS A 1 88 ? 15.484 31.484 32.156 1 85.75 88 CYS A CA 1
ATOM 710 C C . CYS A 1 88 ? 14.539 30.297 32.312 1 85.75 88 CYS A C 1
ATOM 712 O O . CYS A 1 88 ? 14.961 29.203 32.656 1 85.75 88 CYS A O 1
ATOM 714 N N . CYS A 1 89 ? 13.203 30.641 31.906 1 90.75 89 CYS A N 1
ATOM 715 C CA . CYS A 1 89 ? 12.297 29.672 32.531 1 90.75 89 CYS A CA 1
ATOM 716 C C . CYS A 1 89 ? 11.312 29.125 31.484 1 90.75 89 CYS A C 1
ATOM 718 O O . CYS A 1 89 ? 10.883 27.969 31.594 1 90.75 89 CYS A O 1
ATOM 720 N N . ASP A 1 90 ? 10.938 29.922 30.516 1 95.88 90 ASP A N 1
ATOM 721 C CA . ASP A 1 90 ? 10.008 29.469 29.484 1 95.88 90 ASP A CA 1
ATOM 722 C C . ASP A 1 90 ? 10.758 28.938 28.266 1 95.88 90 ASP A C 1
ATOM 724 O O . ASP A 1 90 ? 11.844 29.422 27.938 1 95.88 90 ASP A O 1
ATOM 728 N N . TYR A 1 91 ? 10.18 27.891 27.625 1 95.88 91 TYR A N 1
ATOM 729 C CA . TYR A 1 91 ? 10.945 27.312 26.516 1 95.88 91 TYR A CA 1
ATOM 730 C C . TYR A 1 91 ? 10.031 26.625 25.516 1 95.88 91 TYR A C 1
ATOM 732 O O . TYR A 1 91 ? 8.906 26.25 25.859 1 95.88 91 TYR A O 1
ATOM 740 N N . ILE A 1 92 ? 10.523 26.516 24.344 1 96.81 92 ILE A N 1
ATOM 741 C CA . ILE A 1 92 ? 9.953 25.734 23.25 1 96.81 92 ILE A CA 1
ATOM 742 C C . ILE A 1 92 ? 10.953 24.656 22.797 1 96.81 92 ILE A C 1
ATOM 744 O O . ILE A 1 92 ? 12.156 24.938 22.703 1 96.81 92 ILE A O 1
ATOM 748 N N . THR A 1 93 ? 10.445 23.453 22.656 1 96.62 93 THR A N 1
ATOM 749 C CA . THR A 1 93 ? 11.289 22.344 22.266 1 96.62 93 THR A CA 1
ATOM 750 C C . THR A 1 93 ? 10.742 21.672 21 1 96.62 93 THR A C 1
ATOM 752 O O . THR A 1 93 ? 9.539 21.469 20.875 1 96.62 93 THR A O 1
ATOM 755 N N . ILE A 1 94 ? 11.609 21.438 20.047 1 98 94 ILE A N 1
ATOM 756 C CA . ILE A 1 94 ? 11.281 20.625 18.875 1 98 94 ILE A CA 1
ATOM 757 C C . ILE A 1 94 ? 11.922 19.25 19.016 1 98 94 ILE A C 1
ATOM 759 O O . ILE A 1 94 ? 13.148 19.125 19.047 1 98 94 ILE A O 1
ATOM 763 N N . TYR A 1 95 ? 11.078 18.281 19.141 1 97.12 95 TYR A N 1
ATOM 764 C CA . TYR A 1 95 ? 11.539 16.891 19.156 1 97.12 95 TYR A CA 1
ATOM 765 C C . TYR A 1 95 ? 11.547 16.297 17.75 1 97.12 95 TYR A C 1
ATOM 767 O O . TYR A 1 95 ? 10.586 16.469 16.984 1 97.12 95 TYR A O 1
ATOM 775 N N . ASP A 1 96 ? 12.617 15.602 17.406 1 96.5 96 ASP A N 1
ATOM 776 C CA . ASP A 1 96 ? 12.773 14.945 16.109 1 96.5 96 ASP A CA 1
ATOM 777 C C . ASP A 1 96 ? 12.086 13.578 16.109 1 96.5 96 ASP A C 1
ATOM 779 O O . ASP A 1 96 ? 12.75 12.547 16.031 1 96.5 96 ASP A O 1
ATOM 783 N N . GLY A 1 97 ? 10.82 13.555 16.109 1 95.12 97 GLY A N 1
ATOM 784 C CA . GLY A 1 97 ? 9.961 12.383 16.172 1 95.12 97 GLY A CA 1
ATOM 785 C C . GLY A 1 97 ? 8.578 12.688 16.734 1 95.12 97 GLY A C 1
ATOM 786 O O . GLY A 1 97 ? 8.211 13.852 16.906 1 95.12 97 GLY A O 1
ATOM 787 N N . ASN A 1 98 ? 7.781 11.727 17.062 1 91.56 98 ASN A N 1
ATOM 788 C CA . ASN A 1 98 ? 6.363 11.906 17.359 1 91.56 98 ASN A CA 1
ATOM 789 C C . ASN A 1 98 ? 6.102 11.977 18.859 1 91.56 98 ASN A C 1
ATOM 791 O O . ASN A 1 98 ? 4.961 11.836 19.297 1 91.56 98 ASN A O 1
ATOM 795 N N . GLY A 1 99 ? 7.238 12.18 19.578 1 92.25 99 GLY A N 1
ATOM 796 C CA . GLY A 1 99 ? 6.996 12.211 21.016 1 92.25 99 GLY A CA 1
ATOM 797 C C . GLY A 1 99 ? 8.141 12.812 21.797 1 92.25 99 GLY A C 1
ATOM 798 O O . GLY A 1 99 ? 9.18 13.164 21.219 1 92.25 99 GLY A O 1
ATOM 799 N N . ILE A 1 100 ? 7.91 12.867 23.141 1 92.31 100 ILE A N 1
ATOM 800 C CA . ILE A 1 100 ? 8.852 13.547 24.031 1 92.31 100 ILE A CA 1
ATOM 801 C C . ILE A 1 100 ? 10.078 12.672 24.25 1 92.31 100 ILE A C 1
ATOM 803 O O . ILE A 1 100 ? 11.086 13.133 24.797 1 92.31 100 ILE A O 1
ATOM 807 N N . ARG A 1 101 ? 9.961 11.422 23.891 1 93.19 101 ARG A N 1
ATOM 808 C CA . ARG A 1 101 ? 11.102 10.523 24.031 1 93.19 101 ARG A CA 1
ATOM 809 C C . ARG A 1 101 ? 12.016 10.586 22.812 1 93.19 101 ARG A C 1
ATOM 811 O O . ARG A 1 101 ? 13.102 10.016 22.828 1 93.19 101 ARG A O 1
ATOM 818 N N . SER A 1 102 ? 11.547 11.289 21.797 1 94.12 102 SER A N 1
ATOM 819 C CA . SER A 1 102 ? 12.383 11.477 20.609 1 94.12 102 SER A CA 1
ATOM 820 C C . SER A 1 102 ? 13.531 12.438 20.906 1 94.12 102 SER A C 1
ATOM 822 O O . SER A 1 102 ? 13.453 13.242 21.828 1 94.12 102 SER A O 1
ATOM 824 N N . PRO A 1 103 ? 14.672 12.305 20.172 1 94.81 103 PRO A N 1
ATOM 825 C CA . PRO A 1 103 ? 15.773 13.25 20.359 1 94.81 103 PRO A CA 1
ATOM 826 C C . PRO A 1 103 ? 15.336 14.703 20.188 1 94.81 103 PRO A C 1
ATOM 828 O O . PRO A 1 103 ? 14.492 15 19.328 1 94.81 103 PRO A O 1
ATOM 831 N N . LYS A 1 104 ? 15.93 15.594 21 1 96.38 104 LYS A N 1
ATOM 832 C CA . LYS A 1 104 ? 15.664 17.016 20.859 1 96.38 104 LYS A CA 1
ATOM 833 C C . LYS A 1 104 ? 16.438 17.609 19.672 1 96.38 104 LYS A C 1
ATOM 835 O O . LYS A 1 104 ? 17.656 17.5 19.609 1 96.38 104 LYS A O 1
ATOM 840 N N . LEU A 1 105 ? 15.695 18.094 18.781 1 96.5 105 LEU A N 1
ATOM 841 C CA . LEU A 1 105 ? 16.312 18.859 17.703 1 96.5 105 LEU A CA 1
ATOM 842 C C . LEU A 1 105 ? 16.859 20.188 18.203 1 96.5 105 LEU A C 1
ATOM 844 O O . LEU A 1 105 ? 17.984 20.562 17.875 1 96.5 105 LEU A O 1
ATOM 848 N N . VAL A 1 106 ? 16.031 20.844 19.016 1 96.75 106 VAL A N 1
ATOM 849 C CA . VAL A 1 106 ? 16.453 22.109 19.609 1 96.75 106 VAL A CA 1
ATOM 850 C C . VAL A 1 106 ? 15.555 22.422 20.812 1 96.75 106 VAL A C 1
ATOM 852 O O . VAL A 1 106 ? 14.383 22.047 20.828 1 96.75 106 VAL A O 1
ATOM 855 N N . GLN A 1 107 ? 16.062 23.016 21.781 1 96.38 107 GLN A N 1
ATOM 856 C CA . GLN A 1 107 ? 15.32 23.688 22.844 1 96.38 107 GLN A CA 1
ATOM 857 C C . GLN A 1 107 ? 15.695 25.172 22.922 1 96.38 107 GLN A C 1
ATOM 859 O O . GLN A 1 107 ? 16.859 25.5 23.109 1 96.38 107 GLN A O 1
ATOM 864 N N . LEU A 1 108 ? 14.711 25.906 22.781 1 95.38 108 LEU A N 1
ATOM 865 C CA . LEU A 1 108 ? 14.898 27.359 22.828 1 95.38 108 LEU A CA 1
ATOM 866 C C . LEU A 1 108 ? 14.383 27.938 24.141 1 95.38 108 LEU A C 1
ATOM 868 O O . LEU A 1 108 ? 13.188 27.875 24.422 1 95.38 108 LEU A O 1
ATOM 872 N N . GLY A 1 109 ? 15.367 28.422 24.859 1 90.88 109 GLY A N 1
ATOM 873 C CA . GLY A 1 109 ? 15.031 28.938 26.188 1 90.88 109 GLY A CA 1
ATOM 874 C C . GLY A 1 109 ? 14.977 27.875 27.25 1 90.88 109 GLY A C 1
ATOM 875 O O . GLY A 1 109 ? 15.188 26.688 26.969 1 90.88 109 GLY A O 1
ATOM 876 N N . GLY A 1 110 ? 14.867 28.375 28.547 1 89.44 110 GLY A N 1
ATOM 877 C CA . GLY A 1 110 ? 14.672 27.484 29.672 1 89.44 110 GLY A CA 1
ATOM 878 C C . GLY A 1 110 ? 15.961 26.859 30.188 1 89.44 110 GLY A C 1
ATOM 879 O O . GLY A 1 110 ? 17.047 27.203 29.703 1 89.44 110 GLY A O 1
ATOM 880 N N . PRO A 1 111 ? 15.977 26.031 31.25 1 87.56 111 PRO A N 1
ATOM 881 C CA . PRO A 1 111 ? 17.156 25.5 31.938 1 87.56 111 PRO A CA 1
ATOM 882 C C . PRO A 1 111 ? 18 24.578 31.062 1 87.56 111 PRO A C 1
ATOM 884 O O . PRO A 1 111 ? 19.219 24.5 31.234 1 87.56 111 PRO A O 1
ATOM 887 N N . ASN A 1 112 ? 17.594 23.938 30.141 1 88.44 112 ASN A N 1
ATOM 888 C CA . ASN A 1 112 ? 18.328 22.984 29.312 1 88.44 112 ASN A CA 1
ATOM 889 C C . ASN A 1 112 ? 18.328 23.406 27.844 1 88.44 112 ASN A C 1
ATOM 891 O O . ASN A 1 112 ? 18.297 22.562 26.953 1 88.44 112 ASN A O 1
ATOM 895 N N . ALA A 1 113 ? 18.453 24.703 27.719 1 92.44 113 ALA A N 1
ATOM 896 C CA . ALA A 1 113 ? 18.422 25.234 26.359 1 92.44 113 ALA A CA 1
ATOM 897 C C . ALA A 1 113 ? 19.625 24.766 25.562 1 92.44 113 ALA A C 1
ATOM 899 O O . ALA A 1 113 ? 20.75 24.734 26.062 1 92.44 113 ALA A O 1
ATOM 900 N N . THR A 1 114 ? 19.391 24.391 24.391 1 92.56 114 THR A N 1
ATOM 901 C CA . THR A 1 114 ? 20.484 24.062 23.484 1 92.56 114 THR A CA 1
ATOM 902 C C . THR A 1 114 ? 20.953 25.312 22.734 1 92.56 114 THR A C 1
ATOM 904 O O . THR A 1 114 ? 22.094 25.359 22.266 1 92.56 114 THR A O 1
ATOM 907 N N . VAL A 1 115 ? 20 26.25 22.516 1 90.88 115 VAL A N 1
ATOM 908 C CA . VAL A 1 115 ? 20.281 27.547 21.906 1 90.88 115 VAL A CA 1
ATOM 909 C C . VAL A 1 115 ? 19.453 28.625 22.578 1 90.88 115 VAL A C 1
ATOM 911 O O . VAL A 1 115 ? 18.344 28.359 23.047 1 90.88 115 VAL A O 1
ATOM 914 N N . THR A 1 116 ? 19.984 29.812 22.609 1 87.19 116 THR A N 1
ATOM 915 C CA . THR A 1 116 ? 19.297 30.875 23.328 1 87.19 116 THR A CA 1
ATOM 916 C C . THR A 1 116 ? 18.234 31.516 22.422 1 87.19 116 THR A C 1
ATOM 918 O O . THR A 1 116 ? 17.125 31.812 22.875 1 87.19 116 THR A O 1
ATOM 921 N N . THR A 1 117 ? 18.625 31.766 21.203 1 89.75 117 THR A N 1
ATOM 922 C CA . THR A 1 117 ? 17.719 32.344 20.203 1 89.75 117 THR A CA 1
ATOM 923 C C . THR A 1 117 ? 17.781 31.531 18.906 1 89.75 117 THR A C 1
ATOM 925 O O . THR A 1 117 ? 18.812 30.938 18.578 1 89.75 117 THR A O 1
ATOM 928 N N . PRO A 1 118 ? 16.656 31.5 18.266 1 93.75 118 PRO A N 1
ATOM 929 C CA . PRO A 1 118 ? 16.672 30.734 17.031 1 93.75 118 PRO A CA 1
ATOM 930 C C . PRO A 1 118 ? 17.641 31.312 15.992 1 93.75 118 PRO A C 1
ATOM 932 O O . PRO A 1 118 ? 17.734 32.531 15.844 1 93.75 118 PRO A O 1
ATOM 935 N N . THR A 1 119 ? 18.531 30.484 15.406 1 88.44 119 THR A N 1
ATOM 936 C CA . THR A 1 119 ? 19.562 30.906 14.469 1 88.44 119 THR A CA 1
ATOM 937 C C . THR A 1 119 ? 19.344 30.25 13.102 1 88.44 119 THR A C 1
ATOM 939 O O . THR A 1 119 ? 20.156 29.422 12.672 1 88.44 119 THR A O 1
ATOM 942 N N . GLY A 1 120 ? 18.234 30.266 12.469 1 90.38 120 GLY A N 1
ATOM 943 C CA . GLY A 1 120 ? 18.078 29.703 11.141 1 90.38 120 GLY A CA 1
ATOM 944 C C . GLY A 1 120 ? 17.016 28.625 11.07 1 90.38 120 GLY A C 1
ATOM 945 O O . GLY A 1 120 ? 16.016 28.672 11.789 1 90.38 120 GLY A O 1
ATOM 946 N N . LEU A 1 121 ? 17.312 27.641 10.086 1 95.31 121 LEU A N 1
ATOM 947 C CA . LEU A 1 121 ? 16.328 26.609 9.812 1 95.31 121 LEU A CA 1
ATOM 948 C C . LEU A 1 121 ? 16.625 25.359 10.641 1 95.31 121 LEU A C 1
ATOM 950 O O . LEU A 1 121 ? 17.781 24.969 10.805 1 95.31 121 LEU A O 1
ATOM 954 N N . TYR A 1 122 ? 15.641 24.828 11.219 1 97.12 122 TYR A N 1
ATOM 955 C CA . TYR A 1 122 ? 15.719 23.516 11.867 1 97.12 122 TYR A CA 1
ATOM 956 C C . TYR A 1 122 ? 15 22.453 11.047 1 97.12 122 TYR A C 1
ATOM 958 O O . TYR A 1 122 ? 13.812 22.594 10.727 1 97.12 122 TYR A O 1
ATOM 966 N N . THR A 1 123 ? 15.672 21.422 10.648 1 96.75 123 THR A N 1
ATOM 967 C CA . THR A 1 123 ? 15.102 20.375 9.805 1 96.75 123 THR A CA 1
ATOM 968 C C . THR A 1 123 ? 15.141 19.031 10.5 1 96.75 123 THR A C 1
ATOM 970 O O . THR A 1 123 ? 16.156 18.641 11.078 1 96.75 123 THR A O 1
ATOM 973 N N . THR A 1 124 ? 14.031 18.359 10.484 1 96.56 124 THR A N 1
ATOM 974 C CA . THR A 1 124 ? 13.945 17.047 11.125 1 96.56 124 THR A CA 1
ATOM 975 C C . THR A 1 124 ? 14.617 15.977 10.258 1 96.56 124 THR A C 1
ATOM 977 O O . THR A 1 124 ? 14.938 16.234 9.094 1 96.56 124 THR A O 1
ATOM 980 N N . SER A 1 125 ? 14.836 14.781 10.867 1 93.25 125 SER A N 1
ATOM 981 C CA . SER A 1 125 ? 15.422 13.664 10.133 1 93.25 125 SER A CA 1
ATOM 982 C C . SER A 1 125 ? 14.336 12.766 9.531 1 93.25 125 SER A C 1
ATOM 984 O O . SER A 1 125 ? 14.617 11.938 8.664 1 93.25 125 SER A O 1
ATOM 986 N N . GLN A 1 126 ? 13.156 12.914 10.039 1 93.12 126 GLN A N 1
ATOM 987 C CA . GLN A 1 126 ? 12 12.148 9.586 1 93.12 126 GLN A CA 1
ATOM 988 C C . GLN A 1 126 ? 10.758 13.031 9.477 1 93.12 126 GLN A C 1
ATOM 990 O O . GLN A 1 126 ? 10.812 14.227 9.773 1 93.12 126 GLN A O 1
ATOM 995 N N . ARG A 1 127 ? 9.617 12.422 9.078 1 95.44 127 ARG A N 1
ATOM 996 C CA . ARG A 1 127 ? 8.5 13.273 8.672 1 95.44 127 ARG A CA 1
ATOM 997 C C . ARG A 1 127 ? 7.684 13.719 9.883 1 95.44 127 ARG A C 1
ATOM 999 O O . ARG A 1 127 ? 6.723 14.477 9.75 1 95.44 127 ARG A O 1
ATOM 1006 N N . PHE A 1 128 ? 8.078 13.32 11.117 1 96.88 128 PHE A N 1
ATOM 1007 C CA . PHE A 1 128 ? 7.316 13.672 12.305 1 96.88 128 PHE A CA 1
ATOM 1008 C C . PHE A 1 128 ? 8.133 14.57 13.227 1 96.88 128 PHE A C 1
ATOM 1010 O O . PHE A 1 128 ? 9.359 14.422 13.32 1 96.88 128 PHE A O 1
ATOM 1017 N N . ALA A 1 129 ? 7.406 15.406 13.938 1 97.81 129 ALA A N 1
ATOM 1018 C CA . ALA A 1 129 ? 7.988 16.203 15.008 1 97.81 129 ALA A CA 1
ATOM 1019 C C . ALA A 1 129 ? 6.957 16.516 16.094 1 97.81 129 ALA A C 1
ATOM 1021 O O . ALA A 1 129 ? 5.754 16.562 15.82 1 97.81 129 ALA A O 1
ATOM 1022 N N . LEU A 1 130 ? 7.406 16.641 17.25 1 97.06 130 LEU A N 1
ATOM 1023 C CA . LEU A 1 130 ? 6.609 17.203 18.344 1 97.06 130 LEU A CA 1
ATOM 1024 C C . LEU A 1 130 ? 7.203 18.516 18.812 1 97.06 130 LEU A C 1
ATOM 1026 O O . LEU A 1 130 ? 8.383 18.578 19.172 1 97.06 130 LEU A O 1
ATOM 1030 N N . VAL A 1 131 ? 6.434 19.531 18.781 1 97.56 131 VAL A N 1
ATOM 1031 C CA . VAL A 1 131 ? 6.812 20.812 19.359 1 97.56 131 VAL A CA 1
ATOM 1032 C C . VAL A 1 131 ? 6.066 21.031 20.672 1 97.56 131 VAL A C 1
ATOM 1034 O O . VAL A 1 131 ? 4.852 20.828 20.75 1 97.56 131 VAL A O 1
ATOM 1037 N N . THR A 1 132 ? 6.797 21.422 21.672 1 96.19 132 THR A N 1
ATOM 1038 C CA . THR A 1 132 ? 6.172 21.719 22.953 1 96.19 132 THR A CA 1
ATOM 1039 C C . THR A 1 132 ? 6.531 23.141 23.406 1 96.19 132 THR A C 1
ATOM 1041 O O . THR A 1 132 ? 7.652 23.594 23.188 1 96.19 132 THR A O 1
ATOM 1044 N N . PHE A 1 133 ? 5.523 23.781 23.969 1 97 133 PHE A N 1
ATOM 1045 C CA . PHE A 1 133 ? 5.691 25.062 24.641 1 97 133 PHE A CA 1
ATOM 1046 C C . PHE A 1 133 ? 5.363 24.953 26.125 1 97 133 PHE A C 1
ATOM 1048 O O . PHE A 1 133 ? 4.332 24.391 26.484 1 97 133 PHE A O 1
ATOM 1055 N N . GLN A 1 134 ? 6.242 25.5 26.922 1 95.31 134 GLN A N 1
ATOM 1056 C CA . GLN A 1 134 ? 6.004 25.5 28.359 1 95.31 134 GLN A CA 1
ATOM 1057 C C . GLN A 1 134 ? 6.359 26.844 28.984 1 95.31 134 GLN A C 1
ATOM 1059 O O . GLN A 1 134 ? 7.426 27.391 28.703 1 95.31 134 GLN A O 1
ATOM 1064 N N . SER A 1 135 ? 5.445 27.344 29.781 1 95.69 135 SER A N 1
ATOM 1065 C CA . SER A 1 135 ? 5.695 28.562 30.531 1 95.69 135 SER A CA 1
ATOM 1066 C C . SER A 1 135 ? 5.551 28.328 32.031 1 95.69 135 SER A C 1
ATOM 1068 O O . SER A 1 135 ? 4.734 27.516 32.469 1 95.69 135 SER A O 1
ATOM 1070 N N . ASP A 1 136 ? 6.352 29 32.812 1 94.5 136 ASP A N 1
ATOM 1071 C CA . ASP A 1 136 ? 6.23 28.922 34.25 1 94.5 136 ASP A CA 1
ATOM 1072 C C . ASP A 1 136 ? 5.219 29.938 34.781 1 94.5 136 ASP A C 1
ATOM 1074 O O . ASP A 1 136 ? 4.539 30.594 34 1 94.5 136 ASP A O 1
ATOM 1078 N N . PRO A 1 137 ? 5.066 30.125 36.094 1 94.12 137 PRO A N 1
ATOM 1079 C CA . PRO A 1 137 ? 3.963 30.922 36.625 1 94.12 137 PRO A CA 1
ATOM 1080 C C . PRO A 1 137 ? 4.223 32.438 36.531 1 94.12 137 PRO A C 1
ATOM 1082 O O . PRO A 1 137 ? 3.307 33.219 36.75 1 94.12 137 PRO A O 1
ATOM 1085 N N . VAL A 1 138 ? 5.531 32.781 36.281 1 93.44 138 VAL A N 1
ATOM 1086 C CA . VAL A 1 138 ? 5.809 34.219 36.344 1 93.44 138 VAL A CA 1
ATOM 1087 C C . VAL A 1 138 ? 6.5 34.688 35.062 1 93.44 138 VAL A C 1
ATOM 1089 O O . VAL A 1 138 ? 7.137 33.875 34.375 1 93.44 138 VAL A O 1
ATOM 1092 N N . ILE A 1 139 ? 6.328 36.062 34.688 1 95.25 139 ILE A N 1
ATOM 1093 C CA . ILE A 1 139 ? 6.938 36.781 33.562 1 95.25 139 ILE A CA 1
ATOM 1094 C C . ILE A 1 139 ? 6.473 36.188 32.25 1 95.25 139 ILE A C 1
ATOM 1096 O O . ILE A 1 139 ? 6.777 35.031 31.953 1 95.25 139 ILE A O 1
ATOM 1100 N N . GLN A 1 140 ? 5.738 36.812 31.578 1 95.75 140 GLN A N 1
ATOM 1101 C CA . GLN A 1 140 ? 5.262 36.469 30.25 1 95.75 140 GLN A CA 1
ATOM 1102 C C . GLN A 1 140 ? 5.738 37.469 29.203 1 95.75 140 GLN A C 1
ATOM 1104 O O . GLN A 1 140 ? 5.957 38.625 29.516 1 95.75 140 GLN A O 1
ATOM 1109 N N . LYS A 1 141 ? 5.945 37.031 28.062 1 97.25 141 LYS A N 1
ATOM 1110 C CA . LYS A 1 141 ? 6.324 37.875 26.906 1 97.25 141 LYS A CA 1
ATOM 1111 C C . LYS A 1 141 ? 5.441 37.562 25.703 1 97.25 141 LYS A C 1
ATOM 1113 O O . LYS A 1 141 ? 4.367 37 25.844 1 97.25 141 LYS A O 1
ATOM 1118 N N . THR A 1 142 ? 5.879 38.062 24.516 1 97.69 142 THR A N 1
ATOM 1119 C CA . THR A 1 142 ? 5.004 37.969 23.359 1 97.69 142 THR A CA 1
ATOM 1120 C C . THR A 1 142 ? 5.117 36.562 22.719 1 97.69 142 THR A C 1
ATOM 1122 O O . THR A 1 142 ? 4.277 36.188 21.891 1 97.69 142 THR A O 1
ATOM 1125 N N . GLY A 1 143 ? 6.066 35.844 23.031 1 97.25 143 GLY A N 1
ATOM 1126 C CA . GLY A 1 143 ? 6.102 34.438 22.672 1 97.25 143 GLY A CA 1
ATOM 1127 C C . GLY A 1 143 ? 6.879 34.156 21.391 1 97.25 143 GLY A C 1
ATOM 1128 O O . GLY A 1 143 ? 8.008 34.625 21.234 1 97.25 143 GLY A O 1
ATOM 1129 N N . PHE A 1 144 ? 6.34 33.281 20.578 1 97.56 144 PHE A N 1
ATOM 1130 C CA . PHE A 1 144 ? 7.039 32.844 19.391 1 97.56 144 PHE A CA 1
ATOM 1131 C C . PHE A 1 144 ? 6.078 32.719 18.219 1 97.56 144 PHE A C 1
ATOM 1133 O O . PHE A 1 144 ? 4.859 32.656 18.406 1 97.56 144 PHE A O 1
ATOM 1140 N N . GLU A 1 145 ? 6.605 32.688 17 1 98.12 145 GLU A N 1
ATOM 1141 C CA . GLU A 1 145 ? 5.957 32.312 15.742 1 98.12 145 GLU A CA 1
ATOM 1142 C C . GLU A 1 145 ? 6.941 31.625 14.797 1 98.12 145 GLU A C 1
ATOM 1144 O O . GLU A 1 145 ? 8.094 32.031 14.68 1 98.12 145 GLU A O 1
ATOM 1149 N N . PHE A 1 146 ? 6.512 30.578 14.195 1 98.19 146 PHE A N 1
ATOM 1150 C CA . PHE A 1 146 ? 7.363 29.953 13.195 1 98.19 146 PHE A CA 1
ATOM 1151 C C . PHE A 1 146 ? 6.531 29.438 12.023 1 98.19 146 PHE A C 1
ATOM 1153 O O . PHE A 1 146 ? 5.344 29.156 12.172 1 98.19 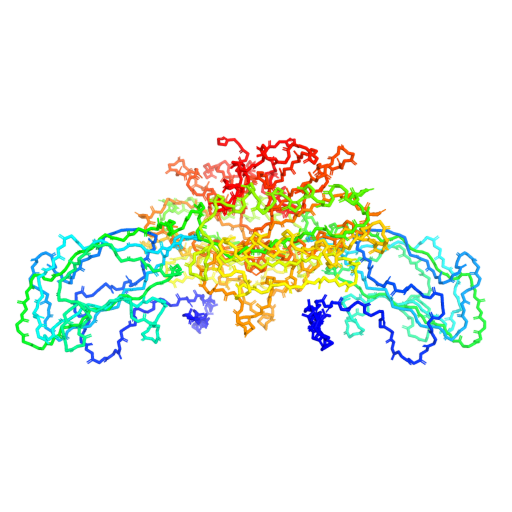146 P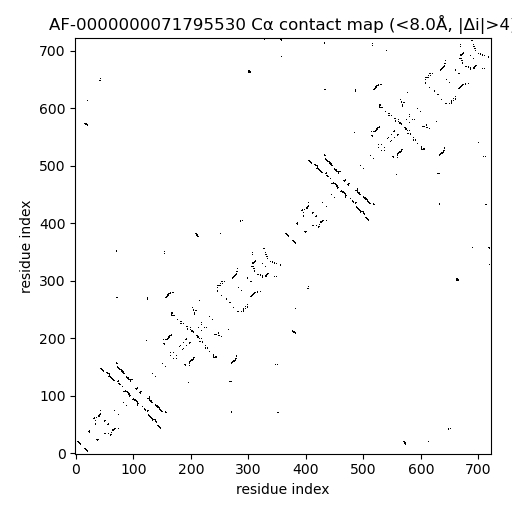HE A O 1
ATOM 1160 N N . ILE A 1 147 ? 7.18 29.359 10.891 1 98.38 147 ILE A N 1
ATOM 1161 C CA . ILE A 1 147 ? 6.66 28.734 9.688 1 98.38 147 ILE A CA 1
ATOM 1162 C C . ILE A 1 147 ? 7.234 27.328 9.555 1 98.38 147 ILE A C 1
ATOM 1164 O O . ILE A 1 147 ? 8.43 27.109 9.766 1 98.38 147 ILE A O 1
ATOM 1168 N N . TYR A 1 148 ? 6.391 26.359 9.383 1 98.5 148 TYR A N 1
ATOM 1169 C CA . TYR A 1 148 ? 6.855 25 9.102 1 98.5 148 TYR A CA 1
ATOM 1170 C C . TYR A 1 148 ? 6.434 24.562 7.703 1 98.5 148 TYR A C 1
ATOM 1172 O O . TYR A 1 148 ? 5.367 24.938 7.223 1 98.5 148 TYR A O 1
ATOM 1180 N N . GLN A 1 149 ? 7.277 23.781 7.027 1 98.31 149 GLN A N 1
ATOM 1181 C CA . GLN A 1 149 ? 7.059 23.312 5.668 1 98.31 149 GLN A CA 1
ATOM 1182 C C . GLN A 1 149 ? 7.582 21.875 5.492 1 98.31 149 GLN A C 1
ATOM 1184 O O . GLN A 1 149 ? 8.453 21.438 6.246 1 98.31 149 GLN A O 1
ATOM 1189 N N . SER A 1 150 ? 7.004 21.172 4.535 1 97.69 150 SER A N 1
ATOM 1190 C CA . SER A 1 150 ? 7.562 19.906 4.07 1 97.69 150 SER A CA 1
ATOM 1191 C C . SER A 1 150 ? 8.648 20.141 3.025 1 97.69 150 SER A C 1
ATOM 1193 O O . SER A 1 150 ? 8.406 20.781 2.002 1 97.69 150 SER A O 1
ATOM 1195 N N . VAL A 1 151 ? 9.82 19.562 3.277 1 97.44 151 VAL A N 1
ATOM 1196 C CA . VAL A 1 151 ? 10.93 19.828 2.369 1 97.44 151 VAL A CA 1
ATOM 1197 C C . VAL A 1 151 ? 11.742 18.562 2.152 1 97.44 151 VAL A C 1
ATOM 1199 O O . VAL A 1 151 ? 11.617 17.594 2.916 1 97.44 151 VAL A O 1
ATOM 1202 N N . PHE A 1 152 ? 12.516 18.547 1.038 1 96.5 152 PHE A N 1
ATOM 1203 C CA . PHE A 1 152 ? 13.586 17.578 0.888 1 96.5 152 PHE A CA 1
ATOM 1204 C C . PHE A 1 152 ? 14.852 18.047 1.588 1 96.5 152 PHE A C 1
ATOM 1206 O O . PHE A 1 152 ? 15.227 19.219 1.473 1 96.5 152 PHE A O 1
ATOM 1213 N N . SER A 1 153 ? 15.469 17.234 2.348 1 94.81 153 SER A N 1
ATOM 1214 C CA . SER A 1 153 ? 16.672 17.625 3.084 1 94.81 153 SER A CA 1
ATOM 1215 C C . SER A 1 153 ? 17.922 17.047 2.447 1 94.81 153 SER A C 1
ATOM 1217 O O . SER A 1 153 ? 19.016 17.188 2.986 1 94.81 153 SER A O 1
ATOM 1219 N N . ALA A 1 154 ? 17.766 16.328 1.386 1 96.31 154 ALA A N 1
ATOM 1220 C CA . ALA A 1 154 ? 18.891 15.742 0.639 1 96.31 154 ALA A CA 1
ATOM 1221 C C . ALA A 1 154 ? 18.641 15.828 -0.865 1 96.31 154 ALA A C 1
ATOM 1223 O O . ALA A 1 154 ? 17.516 16.062 -1.306 1 96.31 154 ALA A O 1
ATOM 1224 N N . THR A 1 155 ? 19.719 15.688 -1.571 1 96.69 155 THR A N 1
ATOM 1225 C CA . THR A 1 155 ? 19.594 15.664 -3.025 1 96.69 155 THR A CA 1
ATOM 1226 C C . THR A 1 155 ? 19.641 14.234 -3.547 1 96.69 155 THR A C 1
ATOM 1228 O O . THR A 1 155 ? 20.531 13.461 -3.191 1 96.69 155 THR A O 1
ATOM 1231 N N . PRO A 1 156 ? 18.75 13.852 -4.535 1 97.5 156 PRO A N 1
ATOM 1232 C CA . PRO A 1 156 ? 17.609 14.648 -5 1 97.5 156 PRO A CA 1
ATOM 1233 C C . PRO A 1 156 ? 16.484 14.711 -3.979 1 97.5 156 PRO A C 1
ATOM 1235 O O . PRO A 1 156 ? 15.656 15.633 -4.023 1 97.5 156 PRO A O 1
ATOM 1238 N N . CYS A 1 157 ? 16.312 13.797 -3.102 1 96.88 157 CYS A N 1
ATOM 1239 C CA . CYS A 1 157 ? 15.359 13.758 -2 1 96.88 157 CYS A CA 1
ATOM 1240 C C . CYS A 1 157 ? 15.766 12.719 -0.962 1 96.88 157 CYS A C 1
ATOM 1242 O O . CYS A 1 157 ? 16.438 11.742 -1.288 1 96.88 157 CYS A O 1
ATOM 1244 N N . ASN A 1 158 ? 15.461 12.93 0.294 1 94.06 158 ASN A N 1
ATOM 1245 C CA . ASN A 1 158 ? 15.789 11.984 1.357 1 94.06 158 ASN A CA 1
ATOM 1246 C C . ASN A 1 158 ? 15.023 10.68 1.204 1 94.06 158 ASN A C 1
ATOM 1248 O O . ASN A 1 158 ? 13.789 10.68 1.168 1 94.06 158 ASN A O 1
ATOM 1252 N N . ARG A 1 159 ? 15.719 9.555 1.093 1 94.06 159 ARG A N 1
ATOM 1253 C CA . ARG A 1 159 ? 15.133 8.242 0.847 1 94.06 159 ARG A CA 1
ATOM 1254 C C . ARG A 1 159 ? 15.969 7.141 1.481 1 94.06 159 ARG A C 1
ATOM 1256 O O . ARG A 1 159 ? 17.172 7.312 1.692 1 94.06 159 ARG A O 1
ATOM 1263 N N . ASP A 1 160 ? 15.359 6.125 1.866 1 93.88 160 ASP A N 1
ATOM 1264 C CA . ASP A 1 160 ? 16.016 4.828 2.039 1 93.88 160 ASP A CA 1
ATOM 1265 C C . ASP A 1 160 ? 15.875 3.979 0.777 1 93.88 160 ASP A C 1
ATOM 1267 O O . ASP A 1 160 ? 14.773 3.545 0.426 1 93.88 160 ASP A O 1
ATOM 1271 N N . ILE A 1 161 ? 16.969 3.744 0.127 1 96.38 161 ILE A N 1
ATOM 1272 C CA . ILE A 1 161 ? 16.938 3.131 -1.195 1 96.38 161 ILE A CA 1
ATOM 1273 C C . ILE A 1 161 ? 17.547 1.737 -1.136 1 96.38 161 ILE A C 1
ATOM 1275 O O . ILE A 1 161 ? 18.641 1.559 -0.591 1 96.38 161 ILE A O 1
ATOM 1279 N N . VAL A 1 162 ? 16.875 0.751 -1.648 1 95.88 162 VAL A N 1
ATOM 1280 C CA . VAL A 1 162 ? 17.438 -0.57 -1.917 1 95.88 162 VAL A CA 1
ATOM 1281 C C . VAL A 1 162 ? 17.781 -0.689 -3.396 1 95.88 162 VAL A C 1
ATOM 1283 O O . VAL A 1 162 ? 16.922 -0.572 -4.262 1 95.88 162 VAL A O 1
ATOM 1286 N N . LEU A 1 163 ? 19.016 -0.881 -3.672 1 97.81 163 LEU A N 1
ATOM 1287 C CA . LEU A 1 163 ? 19.469 -1.145 -5.031 1 97.81 163 LEU A CA 1
ATOM 1288 C C . LEU A 1 163 ? 19.516 -2.643 -5.309 1 97.81 163 LEU A C 1
ATOM 1290 O O . LEU A 1 163 ? 20.312 -3.365 -4.695 1 97.81 163 LEU A O 1
ATOM 1294 N N . MET A 1 164 ? 18.688 -3.094 -6.168 1 98.12 164 MET A N 1
ATOM 1295 C CA . MET A 1 164 ? 18.719 -4.477 -6.641 1 98.12 164 MET A CA 1
ATOM 1296 C C . MET A 1 164 ? 19.594 -4.602 -7.891 1 98.12 164 MET A C 1
ATOM 1298 O O . MET A 1 164 ? 19.125 -4.355 -9 1 98.12 164 MET A O 1
ATOM 1302 N N . LEU A 1 165 ? 20.781 -4.984 -7.695 1 98.5 165 LEU A N 1
ATOM 1303 C CA . LEU A 1 165 ? 21.719 -5.156 -8.805 1 98.5 165 LEU A CA 1
ATOM 1304 C C . LEU A 1 165 ? 21.734 -6.605 -9.289 1 98.5 165 LEU A C 1
ATOM 1306 O O . LEU A 1 165 ? 21.547 -7.527 -8.492 1 98.5 165 LEU A O 1
ATOM 1310 N N . SER A 1 166 ? 21.969 -6.734 -10.562 1 98.12 166 SER A N 1
ATOM 1311 C CA . SER A 1 166 ? 21.984 -8.086 -11.117 1 98.12 166 SER A CA 1
ATOM 1312 C C . SER A 1 166 ? 23.406 -8.586 -11.305 1 98.12 166 SER A C 1
ATOM 1314 O O . SER A 1 166 ? 24.25 -7.902 -11.906 1 98.12 166 SER A O 1
ATOM 1316 N N . GLY A 1 167 ? 23.703 -9.68 -10.742 1 97.75 167 GLY A N 1
ATOM 1317 C CA . GLY A 1 167 ? 24.906 -10.445 -11.016 1 97.75 167 GLY A CA 1
ATOM 1318 C C . GLY A 1 167 ? 24.625 -11.789 -11.664 1 97.75 167 GLY A C 1
ATOM 1319 O O . GLY A 1 167 ? 25.328 -12.773 -11.406 1 97.75 167 GLY A O 1
ATOM 1320 N N . LEU A 1 168 ? 23.562 -11.859 -12.422 1 97 168 LEU A N 1
ATOM 1321 C CA . LEU A 1 168 ? 23.078 -13.086 -13.039 1 97 168 LEU A CA 1
ATOM 1322 C C . LEU A 1 168 ? 23.547 -13.188 -14.484 1 97 168 LEU A C 1
ATOM 1324 O O . LEU A 1 168 ? 23.859 -12.172 -15.117 1 97 168 LEU A O 1
ATOM 1328 N N . SER A 1 169 ? 23.516 -14.391 -15.062 1 97.38 169 SER A N 1
ATOM 1329 C CA . SER A 1 169 ? 23.953 -14.641 -16.422 1 97.38 169 SER A CA 1
ATOM 1330 C C . SER A 1 169 ? 23.062 -13.938 -17.438 1 97.38 169 SER A C 1
ATOM 1332 O O . SER A 1 169 ? 23.453 -13.742 -18.594 1 97.38 169 SER A O 1
ATOM 1334 N N . THR A 1 170 ? 21.906 -13.523 -17.031 1 96.75 170 THR A N 1
ATOM 1335 C CA . THR A 1 170 ? 20.953 -12.875 -17.906 1 96.75 170 THR A CA 1
ATOM 1336 C C . THR A 1 170 ? 21.469 -11.523 -18.375 1 96.75 170 THR A C 1
ATOM 1338 O O . THR A 1 170 ? 20.938 -10.93 -19.328 1 96.75 170 THR A O 1
ATOM 1341 N N . LEU A 1 171 ? 22.531 -11.023 -17.781 1 97.69 171 LEU A N 1
ATOM 1342 C CA . LEU A 1 171 ? 23.203 -9.82 -18.25 1 97.69 171 LEU A CA 1
ATOM 1343 C C . LEU A 1 171 ? 23.812 -10.047 -19.641 1 97.69 171 LEU A C 1
ATOM 1345 O O . LEU A 1 171 ? 24.125 -9.086 -20.344 1 97.69 171 LEU A O 1
ATOM 1349 N N . GLY A 1 172 ? 24.094 -11.273 -19.906 1 96.88 172 GLY A N 1
ATOM 1350 C CA . GLY A 1 172 ? 24.594 -11.633 -21.219 1 96.88 172 GLY A CA 1
ATOM 1351 C C . GLY A 1 172 ? 26.109 -11.688 -21.281 1 96.88 172 GLY A C 1
ATOM 1352 O O . GLY A 1 172 ? 26.672 -12.508 -22 1 96.88 172 GLY A O 1
ATOM 1353 N N . SER A 1 173 ? 26.859 -10.758 -20.625 1 97.69 173 SER A N 1
ATOM 1354 C CA . SER A 1 173 ? 28.312 -10.727 -20.641 1 97.69 173 SER A CA 1
ATOM 1355 C C . SER A 1 173 ? 28.875 -10.047 -19.391 1 97.69 173 SER A C 1
ATOM 1357 O O . SER A 1 173 ? 28.172 -9.266 -18.734 1 97.69 173 SER A O 1
ATOM 1359 N N . GLN A 1 174 ? 30.094 -10.414 -19.094 1 98 174 GLN A N 1
ATOM 1360 C CA . GLN A 1 174 ? 30.781 -9.75 -18 1 98 174 GLN A CA 1
ATOM 1361 C C . GLN A 1 174 ? 30.938 -8.25 -18.266 1 98 174 GLN A C 1
ATOM 1363 O O . GLN A 1 174 ? 30.891 -7.445 -17.328 1 98 174 GLN A O 1
ATOM 1368 N N . ASP A 1 175 ? 31.031 -7.871 -19.531 1 98.31 175 ASP A N 1
ATOM 1369 C CA . ASP A 1 175 ? 31.109 -6.461 -19.906 1 98.31 175 ASP A CA 1
ATOM 1370 C C . ASP A 1 175 ? 29.828 -5.723 -19.516 1 98.31 175 ASP A C 1
ATOM 1372 O O . ASP A 1 175 ? 29.891 -4.609 -18.984 1 98.31 175 ASP A O 1
ATOM 1376 N N . ASN A 1 176 ? 28.703 -6.312 -19.781 1 98.56 176 ASN A N 1
ATOM 1377 C CA . ASN A 1 176 ? 27.438 -5.711 -19.406 1 98.56 176 ASN A CA 1
ATOM 1378 C C . ASN A 1 176 ? 27.344 -5.535 -17.891 1 98.56 176 ASN A C 1
ATOM 1380 O O . ASN A 1 176 ? 26.797 -4.539 -17.406 1 98.56 176 ASN A O 1
ATOM 1384 N N . PHE A 1 177 ? 27.828 -6.547 -17.172 1 98.69 177 PHE A N 1
ATOM 1385 C CA . PHE A 1 177 ? 27.875 -6.441 -15.719 1 98.69 177 PHE A CA 1
ATOM 1386 C C . PHE A 1 177 ? 28.688 -5.219 -15.297 1 98.69 177 PHE A C 1
ATOM 1388 O O . PHE A 1 177 ? 28.234 -4.426 -14.469 1 98.69 177 PHE A O 1
ATOM 1395 N N . ARG A 1 178 ? 29.828 -5.035 -15.867 1 98.56 178 ARG A N 1
ATOM 1396 C CA . ARG A 1 178 ? 30.688 -3.898 -15.555 1 98.56 178 ARG A CA 1
ATOM 1397 C C . ARG A 1 178 ? 30 -2.584 -15.914 1 98.56 178 ARG A C 1
ATOM 1399 O O . ARG A 1 178 ? 30.125 -1.596 -15.188 1 98.56 178 ARG A O 1
ATOM 1406 N N . LYS A 1 179 ? 29.328 -2.531 -17.016 1 98.75 179 LYS A N 1
ATOM 1407 C CA . LYS A 1 179 ? 28.609 -1.321 -17.422 1 98.75 179 LYS A CA 1
ATOM 1408 C C . LYS A 1 179 ? 27.516 -0.966 -16.422 1 98.75 179 LYS A C 1
ATOM 1410 O O . LYS A 1 179 ? 27.312 0.208 -16.109 1 98.75 179 LYS A O 1
ATOM 1415 N N . GLN A 1 180 ? 26.734 -1.981 -15.93 1 98.75 180 GLN A N 1
ATOM 1416 C CA . GLN A 1 180 ? 25.75 -1.765 -14.867 1 98.75 180 GLN A CA 1
ATOM 1417 C C . GLN A 1 180 ? 26.406 -1.109 -13.648 1 98.75 180 GLN A C 1
ATOM 1419 O O . GLN A 1 180 ? 25.922 -0.106 -13.141 1 98.75 180 GLN A O 1
ATOM 1424 N N . LEU A 1 181 ? 27.516 -1.704 -13.242 1 98.81 181 LEU A N 1
ATOM 1425 C CA . LEU A 1 181 ? 28.188 -1.228 -12.047 1 98.81 181 LEU A CA 1
ATOM 1426 C C . LEU A 1 181 ? 28.75 0.177 -12.266 1 98.81 181 LEU A C 1
ATOM 1428 O O . LEU A 1 181 ? 28.656 1.027 -11.375 1 98.81 181 LEU A O 1
ATOM 1432 N N . ASP A 1 182 ? 29.328 0.379 -13.43 1 98.75 182 ASP A N 1
ATOM 1433 C CA . ASP A 1 182 ? 29.859 1.698 -13.758 1 98.75 182 ASP A CA 1
ATOM 1434 C C . ASP A 1 182 ? 28.766 2.756 -13.742 1 98.75 182 ASP A C 1
ATOM 1436 O O . ASP A 1 182 ? 28.969 3.857 -13.227 1 98.75 182 ASP A O 1
ATOM 1440 N N . PHE A 1 183 ? 27.672 2.455 -14.281 1 98.88 183 PHE A N 1
ATOM 1441 C CA . PHE A 1 183 ? 26.531 3.369 -14.281 1 98.88 183 PHE A CA 1
ATOM 1442 C C . PHE A 1 183 ? 26.125 3.732 -12.859 1 98.88 183 PHE A C 1
ATOM 1444 O O . PHE A 1 183 ? 25.969 4.91 -12.539 1 98.88 183 PHE A O 1
ATOM 1451 N N . VAL A 1 184 ? 25.938 2.705 -12.016 1 98.88 184 VAL A N 1
ATOM 1452 C CA . VAL A 1 184 ? 25.453 2.926 -10.656 1 98.88 184 VAL A CA 1
ATOM 1453 C C . VAL A 1 184 ? 26.5 3.707 -9.867 1 98.88 184 VAL A C 1
ATOM 1455 O O . VAL A 1 184 ? 26.188 4.699 -9.211 1 98.88 184 VAL A O 1
ATOM 1458 N N . ALA A 1 185 ? 27.797 3.383 -10 1 98.81 185 ALA A N 1
ATOM 1459 C CA . ALA A 1 185 ? 28.875 3.904 -9.156 1 98.81 185 ALA A CA 1
ATOM 1460 C C . ALA A 1 185 ? 29.328 5.277 -9.641 1 98.81 185 ALA A C 1
ATOM 1462 O O . ALA A 1 185 ? 29.672 6.145 -8.828 1 98.81 185 ALA A O 1
ATOM 1463 N N . ASN A 1 186 ? 29.344 5.473 -10.914 1 98.69 186 ASN A N 1
ATOM 1464 C CA . ASN A 1 186 ? 30.016 6.652 -11.445 1 98.69 186 ASN A CA 1
ATOM 1465 C C . ASN A 1 186 ? 29.031 7.641 -12.062 1 98.69 186 ASN A C 1
ATOM 1467 O O . ASN A 1 186 ? 29.391 8.773 -12.367 1 98.69 186 ASN A O 1
ATOM 1471 N N . VAL A 1 187 ? 27.844 7.254 -12.25 1 98.81 187 VAL A N 1
ATOM 1472 C CA . VAL A 1 187 ? 26.938 8.148 -12.969 1 98.81 187 VAL A CA 1
ATOM 1473 C C . VAL A 1 187 ? 25.719 8.445 -12.109 1 98.81 187 VAL A C 1
ATOM 1475 O O . VAL A 1 187 ? 25.438 9.602 -11.789 1 98.81 187 VAL A O 1
ATOM 1478 N N . LEU A 1 188 ? 25 7.438 -11.625 1 98.81 188 LEU A N 1
ATOM 1479 C CA . LEU A 1 188 ? 23.719 7.605 -10.953 1 98.81 188 LEU A CA 1
ATOM 1480 C C . LEU A 1 188 ? 23.906 8.086 -9.516 1 98.81 188 LEU A C 1
ATOM 1482 O O . LEU A 1 188 ? 23.5 9.195 -9.172 1 98.81 188 LEU A O 1
ATOM 1486 N N . THR A 1 189 ? 24.656 7.352 -8.68 1 98.69 189 THR A N 1
ATOM 1487 C CA . THR A 1 189 ? 24.672 7.594 -7.242 1 98.69 189 THR A CA 1
ATOM 1488 C C . THR A 1 189 ? 25.547 8.797 -6.902 1 98.69 189 THR A C 1
ATOM 1490 O O . THR A 1 189 ? 25.391 9.414 -5.848 1 98.69 189 THR A O 1
ATOM 1493 N N . PRO A 1 190 ? 26.5 9.195 -7.77 1 98.5 190 PRO A N 1
ATOM 1494 C CA . PRO A 1 190 ? 27.219 10.453 -7.488 1 98.5 190 PRO A CA 1
ATOM 1495 C C . PRO A 1 190 ? 26.297 11.664 -7.512 1 98.5 190 PRO A C 1
ATOM 1497 O O . PRO A 1 190 ? 26.672 12.734 -7.02 1 98.5 190 PRO A O 1
ATOM 1500 N N . THR A 1 191 ? 25.172 11.539 -8.148 1 98.69 191 THR A N 1
ATOM 1501 C CA . THR A 1 191 ? 24.219 12.648 -8.164 1 98.69 191 THR A CA 1
ATOM 1502 C C . THR A 1 191 ? 23.438 12.719 -6.848 1 98.69 191 THR A C 1
ATOM 1504 O O . THR A 1 191 ? 22.641 13.633 -6.641 1 98.69 191 THR A O 1
ATOM 1507 N N . TRP A 1 192 ? 23.641 11.766 -5.922 1 98.75 192 TRP A N 1
ATOM 1508 C CA . TRP A 1 192 ? 22.922 11.664 -4.656 1 98.75 192 TRP A CA 1
ATOM 1509 C C . TRP A 1 192 ? 23.781 12.164 -3.502 1 98.75 192 TRP A C 1
ATOM 1511 O O . TRP A 1 192 ? 25.016 12.023 -3.521 1 98.75 192 TRP A O 1
ATOM 1521 N N . GLN A 1 193 ? 23.141 12.734 -2.541 1 98.25 193 GLN A N 1
ATOM 1522 C CA . GLN A 1 193 ? 23.797 12.953 -1.252 1 98.25 193 GLN A CA 1
ATOM 1523 C C . GLN A 1 193 ? 23.641 11.734 -0.346 1 98.25 193 GLN A C 1
ATOM 1525 O O . GLN A 1 193 ? 22.75 11.688 0.498 1 98.25 193 GLN A O 1
ATOM 1530 N N . VAL A 1 194 ? 24.578 10.836 -0.435 1 97.94 194 VAL A N 1
ATOM 1531 C CA . VAL A 1 194 ? 24.5 9.578 0.298 1 97.94 194 VAL A CA 1
ATOM 1532 C C . VAL A 1 194 ? 25 9.781 1.73 1 97.94 194 VAL A C 1
ATOM 1534 O O . VAL A 1 194 ? 26.016 10.445 1.958 1 97.94 194 VAL A O 1
ATOM 1537 N N . GLY A 1 195 ? 24.25 9.305 2.619 1 94.94 195 GLY A N 1
ATOM 1538 C CA . GLY A 1 195 ? 24.562 9.352 4.035 1 94.94 195 GLY A CA 1
ATOM 1539 C C . GLY A 1 195 ? 23.531 8.656 4.902 1 94.94 195 GLY A C 1
ATOM 1540 O O . GLY A 1 195 ? 22.406 8.422 4.465 1 94.94 195 GLY A O 1
ATOM 1541 N N . LEU A 1 196 ? 23.844 8.352 6.125 1 90.31 196 LEU A N 1
ATOM 1542 C CA . LEU A 1 196 ? 22.969 7.609 7.02 1 90.31 196 LEU A CA 1
ATOM 1543 C C . LEU A 1 196 ? 21.75 8.445 7.402 1 90.31 196 LEU A C 1
ATOM 1545 O O . LEU A 1 196 ? 20.688 7.902 7.734 1 90.31 196 LEU A O 1
ATOM 1549 N N . ASP A 1 197 ? 21.828 9.789 7.316 1 86.25 197 ASP A N 1
ATOM 1550 C CA . ASP A 1 197 ? 20.719 10.672 7.672 1 86.25 197 ASP A CA 1
ATOM 1551 C C . ASP A 1 197 ? 20.172 11.391 6.441 1 86.25 197 ASP A C 1
ATOM 1553 O O . ASP A 1 197 ? 19.406 12.352 6.566 1 86.25 197 ASP A O 1
ATOM 1557 N N . SER A 1 198 ? 20.641 11.062 5.238 1 93.38 198 SER A N 1
ATOM 1558 C CA . SER A 1 198 ? 20.188 11.633 3.973 1 93.38 198 SER A CA 1
ATOM 1559 C C . SER A 1 198 ? 19.656 10.547 3.047 1 93.38 198 SER A C 1
ATOM 1561 O O . SER A 1 198 ? 18.547 10.039 3.264 1 93.38 198 SER A O 1
ATOM 1563 N N . ILE A 1 199 ? 20.391 10.242 2.025 1 96.12 199 ILE A N 1
ATOM 1564 C CA . ILE A 1 199 ? 20.016 9.094 1.209 1 96.12 199 ILE A CA 1
ATOM 1565 C C . ILE A 1 199 ? 20.75 7.852 1.693 1 96.12 199 ILE A C 1
ATOM 1567 O O . ILE A 1 199 ? 21.969 7.734 1.519 1 96.12 199 ILE A O 1
ATOM 1571 N N . ARG A 1 200 ? 19.984 7.02 2.305 1 95.06 200 ARG A N 1
ATOM 1572 C CA . ARG A 1 200 ? 20.531 5.75 2.771 1 95.06 200 ARG A CA 1
ATOM 1573 C C . ARG A 1 200 ? 20.391 4.672 1.703 1 95.06 200 ARG A C 1
ATOM 1575 O O . ARG A 1 200 ? 19.328 4.504 1.111 1 95.06 200 ARG A O 1
ATOM 1582 N N . VAL A 1 201 ? 21.453 3.92 1.501 1 96 201 VAL A N 1
ATOM 1583 C CA . VAL A 1 201 ? 21.469 2.945 0.416 1 96 201 VAL A CA 1
ATOM 1584 C C . VAL A 1 201 ? 21.797 1.559 0.969 1 96 201 VAL A C 1
ATOM 1586 O O . VAL A 1 201 ? 22.672 1.41 1.81 1 96 201 VAL A O 1
ATOM 1589 N N . VAL A 1 202 ? 21.078 0.605 0.591 1 93.88 202 VAL A N 1
ATOM 1590 C CA . VAL A 1 202 ? 21.344 -0.817 0.77 1 93.88 202 VAL A CA 1
ATOM 1591 C C . VAL A 1 202 ? 21.453 -1.496 -0.593 1 93.88 202 VAL A C 1
ATOM 1593 O O . VAL A 1 202 ? 20.719 -1.174 -1.52 1 93.88 202 VAL A O 1
ATOM 1596 N N . ILE A 1 203 ? 22.359 -2.443 -0.673 1 96.06 203 ILE A N 1
ATOM 1597 C CA . ILE A 1 203 ? 22.531 -3.168 -1.927 1 96.06 203 ILE A CA 1
ATOM 1598 C C . ILE A 1 203 ? 22.156 -4.637 -1.729 1 96.06 203 ILE A C 1
ATOM 1600 O O . ILE A 1 203 ? 22.547 -5.254 -0.736 1 96.06 203 ILE A O 1
ATOM 1604 N N . ASN A 1 204 ? 21.375 -5.113 -2.58 1 95.62 204 ASN A N 1
ATOM 1605 C CA . ASN A 1 204 ? 21.203 -6.539 -2.828 1 95.62 204 ASN A CA 1
ATOM 1606 C C . ASN A 1 204 ? 21.734 -6.941 -4.199 1 95.62 204 ASN A C 1
ATOM 1608 O O . ASN A 1 204 ? 21.203 -6.504 -5.227 1 95.62 204 ASN A O 1
ATOM 1612 N N . LEU A 1 205 ? 22.781 -7.668 -4.203 1 97.12 205 LEU A N 1
ATOM 1613 C CA . LEU A 1 205 ? 23.312 -8.234 -5.438 1 97.12 205 LEU A CA 1
ATOM 1614 C C . LEU A 1 205 ? 22.766 -9.633 -5.676 1 97.12 205 LEU A C 1
ATOM 1616 O O . LEU A 1 205 ? 23.125 -10.578 -4.965 1 97.12 205 LEU A O 1
ATOM 1620 N N . VAL A 1 206 ? 21.906 -9.75 -6.668 1 96.25 206 VAL A N 1
ATOM 1621 C CA . VAL A 1 206 ? 21.297 -11.039 -6.969 1 96.25 206 VAL A CA 1
ATOM 1622 C C . VAL A 1 206 ? 22.25 -11.883 -7.809 1 96.25 206 VAL A C 1
ATOM 1624 O O . VAL A 1 206 ? 22.516 -11.562 -8.969 1 96.25 206 VAL A O 1
ATOM 1627 N N . VAL A 1 207 ? 22.766 -12.953 -7.215 1 95.38 207 VAL A N 1
ATOM 1628 C CA . VAL A 1 207 ? 23.766 -13.742 -7.91 1 95.38 207 VAL A CA 1
ATOM 1629 C C . VAL A 1 207 ? 23.234 -15.148 -8.164 1 95.38 207 VAL A C 1
ATOM 1631 O O . VAL A 1 207 ? 23.891 -15.961 -8.82 1 95.38 207 VAL A O 1
ATOM 1634 N N . ASP A 1 208 ? 22.109 -15.398 -7.605 1 92.94 208 ASP A N 1
ATOM 1635 C CA . ASP A 1 208 ? 21.422 -16.672 -7.723 1 92.94 208 ASP A CA 1
ATOM 1636 C C . ASP A 1 208 ? 19.922 -16.516 -7.461 1 92.94 208 ASP A C 1
ATOM 1638 O O . ASP A 1 208 ? 19.516 -15.617 -6.723 1 92.94 208 ASP A O 1
ATOM 1642 N N . ALA A 1 209 ? 19.109 -17.406 -8.039 1 91.19 209 ALA A N 1
ATOM 1643 C CA . ALA A 1 209 ? 17.672 -17.359 -7.801 1 91.19 209 ALA A CA 1
ATOM 1644 C C . ALA A 1 209 ? 17.344 -17.609 -6.332 1 91.19 209 ALA A C 1
ATOM 1646 O O . ALA A 1 209 ? 16.312 -17.172 -5.828 1 91.19 209 ALA A O 1
ATOM 1647 N N . ASP A 1 210 ? 18.266 -18.188 -5.609 1 88.31 210 ASP A N 1
ATOM 1648 C CA . ASP A 1 210 ? 17.969 -18.625 -4.254 1 88.31 210 ASP A CA 1
ATOM 1649 C C . ASP A 1 210 ? 18.531 -17.641 -3.219 1 88.31 210 ASP A C 1
ATOM 1651 O O . ASP A 1 210 ? 18.188 -17.734 -2.035 1 88.31 210 ASP A O 1
ATOM 1655 N N . TYR A 1 211 ? 19.406 -16.734 -3.617 1 89.25 211 TYR A N 1
ATOM 1656 C CA . TYR A 1 211 ? 19.922 -15.812 -2.623 1 89.25 211 TYR A CA 1
ATOM 1657 C C . TYR A 1 211 ? 20.516 -14.57 -3.291 1 89.25 211 TYR A C 1
ATOM 1659 O O . TYR A 1 211 ? 20.781 -14.57 -4.492 1 89.25 211 TYR A O 1
ATOM 1667 N N . ALA A 1 212 ? 20.641 -13.555 -2.525 1 92.31 212 ALA A N 1
ATOM 1668 C CA . ALA A 1 212 ? 21.344 -12.312 -2.867 1 92.31 212 ALA A CA 1
ATOM 1669 C C . ALA A 1 212 ? 22.391 -11.961 -1.819 1 92.31 212 ALA A C 1
ATOM 1671 O O . ALA A 1 212 ? 22.25 -12.305 -0.645 1 92.31 212 ALA A O 1
ATOM 1672 N N . VAL A 1 213 ? 23.438 -11.352 -2.264 1 92.88 213 VAL A N 1
ATOM 1673 C CA . VAL A 1 213 ? 24.469 -10.836 -1.354 1 92.88 213 VAL A CA 1
ATOM 1674 C C . VAL A 1 213 ? 24.109 -9.406 -0.951 1 92.88 213 VAL A C 1
ATOM 1676 O O . VAL A 1 213 ? 23.781 -8.578 -1.801 1 92.88 213 VAL A O 1
ATOM 1679 N N . ILE A 1 214 ? 24.266 -9.109 0.394 1 92.75 214 ILE A N 1
ATOM 1680 C CA . ILE A 1 214 ? 23.719 -7.859 0.908 1 92.75 214 ILE A CA 1
ATOM 1681 C C . ILE A 1 214 ? 24.859 -6.996 1.459 1 92.75 214 ILE A C 1
ATOM 1683 O O . ILE A 1 214 ? 25.766 -7.5 2.117 1 92.75 214 ILE A O 1
ATOM 1687 N N . TRP A 1 215 ? 24.797 -5.754 1.167 1 93.06 215 TRP A N 1
ATOM 1688 C CA . TRP A 1 215 ? 25.578 -4.719 1.837 1 93.06 215 TRP A CA 1
ATOM 1689 C C . TRP A 1 215 ? 24.672 -3.734 2.562 1 93.06 215 TRP A C 1
ATOM 1691 O O . TRP A 1 215 ? 23.797 -3.117 1.947 1 93.06 215 TRP A O 1
ATOM 1701 N N . SER A 1 216 ? 24.906 -3.566 3.826 1 90.69 216 SER A N 1
ATOM 1702 C CA . SER A 1 216 ? 24.078 -2.717 4.668 1 90.69 216 SER A CA 1
ATOM 1703 C C . SER A 1 216 ? 24.406 -1.242 4.465 1 90.69 216 SER A C 1
ATOM 1705 O O . SER A 1 216 ? 25.438 -0.905 3.877 1 90.69 216 SER A O 1
ATOM 1707 N N . ALA A 1 217 ? 23.531 -0.428 4.969 1 91.06 217 ALA A N 1
ATOM 1708 C CA . ALA A 1 217 ? 23.703 1.015 4.832 1 91.06 217 ALA A CA 1
ATOM 1709 C C . ALA A 1 217 ? 24.969 1.48 5.551 1 91.06 217 ALA A C 1
ATOM 1711 O O . ALA A 1 217 ? 25.641 2.414 5.105 1 91.06 217 ALA A O 1
ATOM 1712 N N . ASP A 1 218 ? 25.344 0.864 6.641 1 90.81 218 ASP A N 1
ATOM 1713 C CA . ASP A 1 218 ? 26.531 1.246 7.398 1 90.81 218 ASP A CA 1
ATOM 1714 C C . ASP A 1 218 ? 27.797 1.035 6.57 1 90.81 218 ASP A C 1
ATOM 1716 O O . ASP A 1 218 ? 28.766 1.78 6.711 1 90.81 218 ASP A O 1
ATOM 1720 N N . GLU A 1 219 ? 27.75 0.045 5.715 1 92.25 219 GLU A N 1
ATOM 1721 C CA . GLU A 1 219 ? 28.891 -0.267 4.852 1 92.25 219 GLU A CA 1
ATOM 1722 C C . GLU A 1 219 ? 28.953 0.692 3.666 1 92.25 219 GLU A C 1
ATOM 1724 O O . GLU A 1 219 ? 29.969 0.755 2.973 1 92.25 219 GLU A O 1
ATOM 1729 N N . LEU A 1 220 ? 27.875 1.379 3.457 1 95.88 220 LEU A N 1
ATOM 1730 C CA . LEU A 1 220 ? 27.734 2.271 2.312 1 95.88 220 LEU A CA 1
ATOM 1731 C C . LEU A 1 220 ? 27.422 3.693 2.77 1 95.88 220 LEU A C 1
ATOM 1733 O O . LEU A 1 220 ? 26.562 4.363 2.182 1 95.88 220 LEU A O 1
ATOM 1737 N N . ALA A 1 221 ? 28.109 4.18 3.721 1 95.31 221 ALA A N 1
ATOM 1738 C CA . ALA A 1 221 ? 27.703 5.312 4.547 1 95.31 221 ALA A CA 1
ATOM 1739 C C . ALA A 1 221 ? 27.953 6.637 3.826 1 95.31 221 ALA A C 1
ATOM 1741 O O . ALA A 1 221 ? 27.516 7.695 4.297 1 95.31 221 ALA A O 1
ATOM 1742 N N . ASN A 1 222 ? 28.672 6.676 2.691 1 97.5 222 ASN A N 1
ATOM 1743 C CA . ASN A 1 222 ? 28.891 7.867 1.88 1 97.5 222 ASN A CA 1
ATOM 1744 C C . ASN A 1 222 ? 29.125 7.512 0.416 1 97.5 222 ASN A C 1
ATOM 1746 O O . ASN A 1 222 ? 29.219 6.336 0.065 1 97.5 222 ASN A O 1
ATOM 1750 N N . ASN A 1 223 ? 29.234 8.539 -0.41 1 98.44 223 ASN A N 1
ATOM 1751 C CA . ASN A 1 223 ? 29.359 8.328 -1.849 1 98.44 223 ASN A CA 1
ATOM 1752 C C . ASN A 1 223 ? 30.625 7.555 -2.199 1 98.44 223 ASN A C 1
ATOM 1754 O O . ASN A 1 223 ? 30.594 6.688 -3.076 1 98.44 223 ASN A O 1
ATOM 1758 N N . GLN A 1 224 ? 31.688 7.902 -1.54 1 98.44 224 GLN A N 1
ATOM 1759 C CA . GLN A 1 224 ? 32.969 7.254 -1.838 1 98.44 224 GLN A CA 1
ATOM 1760 C C . GLN A 1 224 ? 32.906 5.754 -1.552 1 98.44 224 GLN A C 1
ATOM 1762 O O . GLN A 1 224 ? 33.25 4.938 -2.402 1 98.44 224 GLN A O 1
ATOM 1767 N N . LEU A 1 225 ? 32.438 5.367 -0.386 1 98.25 225 LEU A N 1
ATOM 1768 C CA . LEU A 1 225 ? 32.312 3.967 -0.001 1 98.25 225 LEU A CA 1
ATOM 1769 C C . LEU A 1 225 ? 31.344 3.225 -0.918 1 98.25 225 LEU A C 1
ATOM 1771 O O . LEU A 1 225 ? 31.609 2.084 -1.308 1 98.25 225 LEU A O 1
ATOM 1775 N N . LEU A 1 226 ? 30.234 3.865 -1.228 1 98.44 226 LEU A N 1
ATOM 1776 C CA . LEU A 1 226 ? 29.25 3.262 -2.123 1 98.44 226 LEU A CA 1
ATOM 1777 C C . LEU A 1 226 ? 29.875 2.963 -3.484 1 98.44 226 LEU A C 1
ATOM 1779 O O . LEU A 1 226 ? 29.766 1.841 -3.986 1 98.44 226 LEU A O 1
ATOM 1783 N N . SER A 1 227 ? 30.562 3.92 -4.086 1 98.62 227 SER A N 1
ATOM 1784 C CA . SER A 1 227 ? 31.172 3.744 -5.398 1 98.62 227 SER A CA 1
ATOM 1785 C C . SER A 1 227 ? 32.25 2.65 -5.367 1 98.62 227 SER A C 1
ATOM 1787 O O . SER A 1 227 ? 32.281 1.797 -6.258 1 98.62 227 SER A O 1
ATOM 1789 N N . GLU A 1 228 ? 33.062 2.686 -4.359 1 98.31 228 GLU A N 1
ATOM 1790 C CA . GLU A 1 228 ? 34.125 1.689 -4.23 1 98.31 228 GLU A CA 1
ATOM 1791 C C . GLU A 1 228 ? 33.531 0.284 -4.094 1 98.31 228 GLU A C 1
ATOM 1793 O O . GLU A 1 228 ? 34 -0.655 -4.73 1 98.31 228 GLU A O 1
ATOM 1798 N N . THR A 1 229 ? 32.531 0.191 -3.227 1 98.12 229 THR A N 1
ATOM 1799 C CA . THR A 1 229 ? 31.906 -1.107 -3.02 1 98.12 229 THR A CA 1
ATOM 1800 C C . THR A 1 229 ? 31.281 -1.619 -4.316 1 98.12 229 THR A C 1
ATOM 1802 O O . THR A 1 229 ? 31.5 -2.77 -4.703 1 98.12 229 THR A O 1
ATOM 1805 N N . VAL A 1 230 ? 30.531 -0.751 -5.02 1 98.56 230 VAL A N 1
ATOM 1806 C CA . VAL A 1 230 ? 29.828 -1.153 -6.238 1 98.56 230 VAL A CA 1
ATOM 1807 C C . VAL A 1 230 ? 30.844 -1.599 -7.289 1 98.56 230 VAL A C 1
ATOM 1809 O O . VAL A 1 230 ? 30.688 -2.654 -7.906 1 98.56 230 VAL A O 1
ATOM 1812 N N . LEU A 1 231 ? 31.891 -0.82 -7.492 1 98.25 231 LEU A N 1
ATOM 1813 C CA . LEU A 1 231 ? 32.906 -1.168 -8.492 1 98.25 231 LEU A CA 1
ATOM 1814 C C . LEU A 1 231 ? 33.625 -2.443 -8.094 1 98.25 231 LEU A C 1
ATOM 1816 O O . LEU A 1 231 ? 34.094 -3.201 -8.961 1 98.25 231 LEU A O 1
ATOM 1820 N N . GLY A 1 232 ? 33.719 -2.717 -6.812 1 97.44 232 GLY A N 1
ATOM 1821 C CA . GLY A 1 232 ? 34.406 -3.895 -6.312 1 97.44 232 GLY A CA 1
ATOM 1822 C C . GLY A 1 232 ? 33.562 -5.164 -6.426 1 97.44 232 GLY A C 1
ATOM 1823 O O . GLY A 1 232 ? 34.094 -6.266 -6.215 1 97.44 232 GLY A O 1
ATOM 1824 N N . LEU A 1 233 ? 32.344 -5.082 -6.812 1 97.25 233 LEU A N 1
ATOM 1825 C CA . LEU A 1 233 ? 31.453 -6.238 -6.859 1 97.25 233 LEU A CA 1
ATOM 1826 C C . LEU A 1 233 ? 31.906 -7.242 -7.906 1 97.25 233 LEU A C 1
ATOM 1828 O O . LEU A 1 233 ? 31.484 -8.398 -7.898 1 97.25 233 LEU A O 1
ATOM 1832 N N . THR A 1 234 ? 32.781 -6.84 -8.812 1 96.62 234 THR A N 1
ATOM 1833 C CA . THR A 1 234 ? 33.344 -7.75 -9.812 1 96.62 234 THR A CA 1
ATOM 1834 C C . THR A 1 234 ? 34.156 -8.852 -9.156 1 96.62 234 THR A C 1
ATOM 1836 O O . THR A 1 234 ? 34.375 -9.914 -9.734 1 96.62 234 THR A O 1
ATOM 1839 N N . GLU A 1 235 ? 34.656 -8.578 -7.965 1 94.69 235 GLU A N 1
ATOM 1840 C CA . GLU A 1 235 ? 35.406 -9.602 -7.215 1 94.69 235 GLU A CA 1
ATOM 1841 C C . GLU A 1 235 ? 34.438 -10.672 -6.684 1 94.69 235 GLU A C 1
ATOM 1843 O O . GLU A 1 235 ? 34.812 -11.844 -6.602 1 94.69 235 GLU A O 1
ATOM 1848 N N . ASP A 1 236 ? 33.25 -10.234 -6.328 1 91.5 236 ASP A N 1
ATOM 1849 C CA . ASP A 1 236 ? 32.25 -11.148 -5.828 1 91.5 236 ASP A CA 1
ATOM 1850 C C . ASP A 1 236 ? 31.625 -11.953 -6.969 1 91.5 236 ASP A C 1
ATOM 1852 O O . ASP A 1 236 ? 31.156 -13.078 -6.762 1 91.5 236 ASP A O 1
ATOM 1856 N N . VAL A 1 237 ? 31.594 -11.336 -8.133 1 96.12 237 VAL A N 1
ATOM 1857 C CA . VAL A 1 237 ? 31.109 -12 -9.336 1 96.12 237 VAL A CA 1
ATOM 1858 C C . VAL A 1 237 ? 32.125 -11.852 -10.461 1 96.12 237 VAL A C 1
ATOM 1860 O O . VAL A 1 237 ? 31.938 -11.039 -11.375 1 96.12 237 VAL A O 1
ATOM 1863 N N . PRO A 1 238 ? 33.094 -12.664 -10.445 1 94.88 238 PRO A N 1
ATOM 1864 C CA . PRO A 1 238 ? 34.156 -12.516 -11.438 1 94.88 238 PRO A CA 1
ATOM 1865 C C . PRO A 1 238 ? 33.719 -12.906 -12.844 1 94.88 238 PRO A C 1
ATOM 1867 O O . PRO A 1 238 ? 34.312 -12.445 -13.828 1 94.88 238 PRO A O 1
ATOM 1870 N N . ASP A 1 239 ? 32.719 -13.859 -12.945 1 96.88 239 ASP A N 1
ATOM 1871 C CA . ASP A 1 239 ? 32.156 -14.281 -14.219 1 96.88 239 ASP A CA 1
ATOM 1872 C C . ASP A 1 239 ? 30.641 -14.5 -14.102 1 96.88 239 ASP A C 1
ATOM 1874 O O . ASP A 1 239 ? 30.188 -15.57 -13.68 1 96.88 239 ASP A O 1
ATOM 1878 N N . VAL A 1 240 ? 29.844 -13.539 -14.57 1 96.88 240 VAL A N 1
ATOM 1879 C CA . VAL A 1 240 ? 28.391 -13.562 -14.375 1 96.88 240 VAL A CA 1
ATOM 1880 C C . VAL A 1 240 ? 27.781 -14.695 -15.195 1 96.88 240 VAL A C 1
ATOM 1882 O O . VAL A 1 240 ? 26.672 -15.156 -14.906 1 96.88 240 VAL A O 1
ATOM 1885 N N . THR A 1 241 ? 28.469 -15.133 -16.297 1 96.38 241 THR A N 1
ATOM 1886 C CA . THR A 1 241 ? 27.906 -16.141 -17.188 1 96.38 241 THR A CA 1
ATOM 1887 C C . THR A 1 241 ? 27.797 -17.484 -16.484 1 96.38 241 THR A C 1
ATOM 1889 O O . THR A 1 241 ? 27.125 -18.391 -16.969 1 96.38 241 THR A O 1
ATOM 1892 N N . GLN A 1 242 ? 28.422 -17.625 -15.32 1 95.62 242 GLN A N 1
ATOM 1893 C CA . GLN A 1 242 ? 28.391 -18.875 -14.562 1 95.62 242 GLN A CA 1
ATOM 1894 C C . GLN A 1 242 ? 27.172 -18.922 -13.648 1 95.62 242 GLN A C 1
ATOM 1896 O O . GLN A 1 242 ? 26.828 -19.984 -13.109 1 95.62 242 GLN A O 1
ATOM 1901 N N . ASN A 1 243 ? 26.516 -17.859 -13.367 1 94.88 243 ASN A N 1
ATOM 1902 C CA . ASN A 1 243 ? 25.359 -17.781 -12.492 1 94.88 243 ASN A CA 1
ATOM 1903 C C . ASN A 1 243 ? 24.062 -18.016 -13.266 1 94.88 243 ASN A C 1
ATOM 1905 O O . ASN A 1 243 ? 23.266 -17.094 -13.453 1 94.88 243 ASN A O 1
ATOM 1909 N N . ASN A 1 244 ? 23.781 -19.312 -13.602 1 94.06 244 ASN A N 1
ATOM 1910 C CA . ASN A 1 244 ? 22.766 -19.672 -14.57 1 94.06 244 ASN A CA 1
ATOM 1911 C C . ASN A 1 244 ? 21.438 -20.031 -13.891 1 94.06 244 ASN A C 1
ATOM 1913 O O . ASN A 1 244 ? 20.438 -20.281 -14.562 1 94.06 244 ASN A O 1
ATOM 1917 N N . ASN A 1 245 ? 21.438 -20.094 -12.578 1 93.31 245 ASN A N 1
ATOM 1918 C CA . ASN A 1 245 ? 20.172 -20.266 -11.859 1 93.31 245 ASN A CA 1
ATOM 1919 C C . ASN A 1 245 ? 19.438 -18.938 -11.711 1 93.31 245 ASN A C 1
ATOM 1921 O O . ASN A 1 245 ? 19.625 -18.234 -10.711 1 93.31 245 ASN A O 1
ATOM 1925 N N . THR A 1 246 ? 18.578 -18.719 -12.727 1 92.56 246 THR A N 1
ATOM 1926 C CA . THR A 1 246 ? 18.016 -17.375 -12.82 1 92.56 246 THR A CA 1
ATOM 1927 C C . THR A 1 246 ? 16.484 -17.438 -12.828 1 92.56 246 THR A C 1
ATOM 1929 O O . THR A 1 246 ? 15.906 -18.422 -13.273 1 92.56 246 THR A O 1
ATOM 1932 N N . ASP A 1 247 ? 15.914 -16.406 -12.211 1 94 247 ASP A N 1
ATOM 1933 C CA . ASP A 1 247 ? 14.477 -16.156 -12.219 1 94 247 ASP A CA 1
ATOM 1934 C C . ASP A 1 247 ? 14.172 -14.68 -11.992 1 94 247 ASP A C 1
ATOM 1936 O O . ASP A 1 247 ? 14.914 -13.992 -11.281 1 94 247 ASP A O 1
ATOM 1940 N N . LEU A 1 248 ? 13.148 -14.195 -12.703 1 96.88 248 LEU A N 1
ATOM 1941 C CA . LEU A 1 248 ? 12.789 -12.789 -12.516 1 96.88 248 LEU A CA 1
ATOM 1942 C C . LEU A 1 248 ? 12.266 -12.539 -11.109 1 96.88 248 LEU A C 1
ATOM 1944 O O . LEU A 1 248 ? 12.57 -11.516 -10.5 1 96.88 248 LEU A O 1
ATOM 1948 N N . GLN A 1 249 ? 11.461 -13.445 -10.625 1 95.25 249 GLN A N 1
ATOM 1949 C CA . GLN A 1 249 ? 10.75 -13.234 -9.367 1 95.25 249 GLN A CA 1
ATOM 1950 C C . GLN A 1 249 ? 11.727 -13.031 -8.211 1 95.25 249 GLN A C 1
ATOM 1952 O O . GLN A 1 249 ? 11.391 -12.383 -7.215 1 95.25 249 GLN A O 1
ATOM 1957 N N . CYS A 1 250 ? 12.938 -13.57 -8.305 1 93.75 250 CYS A N 1
ATOM 1958 C CA . CYS A 1 250 ? 13.867 -13.469 -7.184 1 93.75 250 CYS A CA 1
ATOM 1959 C C . CYS A 1 250 ? 14.273 -12.023 -6.941 1 93.75 250 CYS A C 1
ATOM 1961 O O . CYS A 1 250 ? 14.508 -11.625 -5.801 1 93.75 250 CYS A O 1
ATOM 1963 N N . VAL A 1 251 ? 14.344 -11.234 -8.008 1 95.94 251 VAL A N 1
ATOM 1964 C CA . VAL A 1 251 ? 14.656 -9.812 -7.867 1 95.94 251 VAL A CA 1
ATOM 1965 C C . VAL A 1 251 ? 13.641 -9.156 -6.934 1 95.94 251 VAL A C 1
ATOM 1967 O O . VAL A 1 251 ? 14.016 -8.43 -6.016 1 95.94 251 VAL A O 1
ATOM 1970 N N . PHE A 1 252 ? 12.406 -9.469 -7.109 1 96.44 252 PHE A N 1
ATOM 1971 C CA . PHE A 1 252 ? 11.328 -8.82 -6.371 1 96.44 252 PHE A CA 1
ATOM 1972 C C . PHE A 1 252 ? 11.117 -9.492 -5.02 1 96.44 252 PHE A C 1
ATOM 1974 O O . PHE A 1 252 ? 10.734 -8.844 -4.047 1 96.44 252 PHE A O 1
ATOM 1981 N N . LYS A 1 253 ? 11.391 -10.766 -4.977 1 93.81 253 LYS A N 1
ATOM 1982 C CA . LYS A 1 253 ? 11.367 -11.484 -3.703 1 93.81 253 LYS A CA 1
ATOM 1983 C C . LYS A 1 253 ? 12.367 -10.891 -2.719 1 93.81 253 LYS A C 1
ATOM 1985 O O . LYS A 1 253 ? 12.016 -10.555 -1.587 1 93.81 253 LYS A O 1
ATOM 1990 N N . TYR A 1 254 ? 13.539 -10.703 -3.131 1 92.25 254 TYR A N 1
ATOM 1991 C CA . TYR A 1 254 ? 14.578 -10.195 -2.24 1 92.25 254 TYR A CA 1
ATOM 1992 C C . TYR A 1 254 ? 14.414 -8.703 -2.004 1 92.25 254 TYR A C 1
ATOM 1994 O O . TYR A 1 254 ? 14.758 -8.195 -0.932 1 92.25 254 TYR A O 1
ATOM 2002 N N . ALA A 1 255 ? 13.883 -8.023 -3.025 1 93.31 255 ALA A N 1
ATOM 2003 C CA . ALA A 1 255 ? 13.516 -6.625 -2.795 1 93.31 255 ALA A CA 1
ATOM 2004 C C . ALA A 1 255 ? 12.508 -6.504 -1.66 1 93.31 255 ALA A C 1
ATOM 2006 O O . ALA A 1 255 ? 12.672 -5.676 -0.759 1 93.31 255 ALA A O 1
ATOM 2007 N N . GLN A 1 256 ? 11.453 -7.301 -1.758 1 91.5 256 GLN A N 1
ATOM 2008 C CA . GLN A 1 256 ? 10.43 -7.297 -0.714 1 91.5 256 GLN A CA 1
ATOM 2009 C C . GLN A 1 256 ? 11.039 -7.637 0.646 1 91.5 256 GLN A C 1
ATOM 2011 O O . GLN A 1 256 ? 10.719 -6.996 1.649 1 91.5 256 GLN A O 1
ATOM 2016 N N . GLY A 1 257 ? 11.875 -8.625 0.675 1 88 257 GLY A N 1
ATOM 2017 C CA . GLY A 1 257 ? 12.555 -8.984 1.908 1 88 257 GLY A CA 1
ATOM 2018 C C . GLY A 1 257 ? 13.375 -7.852 2.486 1 88 257 GLY A C 1
ATOM 2019 O O . GLY A 1 257 ? 13.5 -7.723 3.705 1 88 257 GLY A O 1
ATOM 2020 N N . ALA A 1 258 ? 13.883 -7.098 1.656 1 87.81 258 ALA A N 1
ATOM 2021 C CA . ALA A 1 258 ? 14.766 -6.016 2.074 1 87.81 258 ALA A CA 1
ATOM 2022 C C . ALA A 1 258 ? 13.977 -4.863 2.684 1 87.81 258 ALA A C 1
ATOM 2024 O O . ALA A 1 258 ? 14.469 -4.156 3.564 1 87.81 258 ALA A O 1
ATOM 2025 N N . VAL A 1 259 ? 12.688 -4.684 2.25 1 88.25 259 VAL A N 1
ATOM 2026 C CA . VAL A 1 259 ? 11.961 -3.508 2.711 1 88.25 259 VAL A CA 1
ATOM 2027 C C . VAL A 1 259 ? 10.984 -3.904 3.814 1 88.25 259 VAL A C 1
ATOM 2029 O O . VAL A 1 259 ? 10.469 -3.045 4.535 1 88.25 259 VAL A O 1
ATOM 2032 N N . SER A 1 260 ? 10.484 -5.152 3.832 1 74.62 260 SER A N 1
ATOM 2033 C CA . SER A 1 260 ? 9.508 -5.609 4.812 1 74.62 260 SER A CA 1
ATOM 2034 C C . SER A 1 260 ? 10.141 -5.762 6.195 1 74.62 260 SER A C 1
ATOM 2036 O O . SER A 1 260 ? 9.438 -5.922 7.191 1 74.62 260 SER A O 1
ATOM 2038 N N . PHE A 1 261 ? 11.375 -5.93 6.406 1 55.75 261 PHE A N 1
ATOM 2039 C CA . PHE A 1 261 ? 11.984 -6.207 7.703 1 55.75 261 PHE A CA 1
ATOM 2040 C C . PHE A 1 261 ? 11.531 -5.195 8.742 1 55.75 261 PHE A C 1
ATOM 2042 O O . PHE A 1 261 ? 11.492 -3.992 8.477 1 55.75 261 PHE A O 1
ATOM 2049 N N . ASP A 1 262 ? 10.703 -5.645 9.641 1 50.5 262 ASP A N 1
ATOM 2050 C CA . ASP A 1 262 ? 10.375 -4.855 10.82 1 50.5 262 ASP A CA 1
ATOM 2051 C C . ASP A 1 262 ? 11.555 -3.994 11.258 1 50.5 262 ASP A C 1
ATOM 2053 O O . ASP A 1 262 ? 12.711 -4.324 10.961 1 50.5 262 ASP A O 1
ATOM 2057 N N . ALA A 1 263 ? 11.148 -2.883 11.891 1 44.53 263 ALA A N 1
ATOM 2058 C CA . ALA A 1 263 ? 12.023 -1.921 12.555 1 44.53 263 ALA A CA 1
ATOM 2059 C C . ALA A 1 263 ? 13.227 -2.619 13.188 1 44.53 263 ALA A C 1
ATOM 2061 O O . ALA A 1 263 ? 14.203 -1.967 13.562 1 44.53 263 ALA A O 1
ATOM 2062 N N . LYS A 1 264 ? 13.133 -3.854 13.414 1 41.81 264 LYS A N 1
ATOM 2063 C CA . LYS A 1 264 ? 14.109 -4.367 14.375 1 41.81 264 LYS A CA 1
ATOM 2064 C C . LYS A 1 264 ? 15.508 -4.41 13.766 1 41.81 264 LYS A C 1
ATO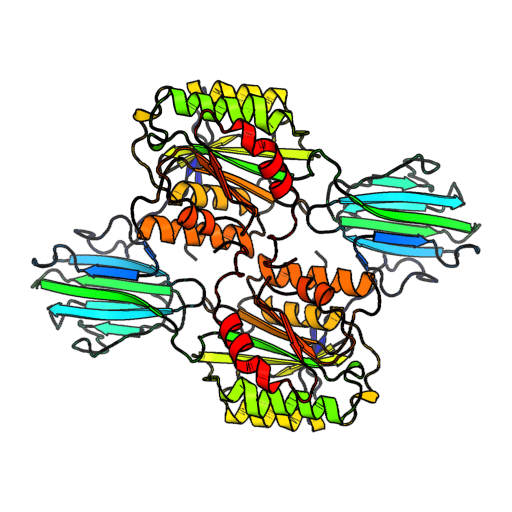M 2066 O O . LYS A 1 264 ? 16.5 -4.352 14.484 1 41.81 264 LYS A O 1
ATOM 2071 N N . GLU A 1 265 ? 15.57 -4.961 12.562 1 40.75 265 GLU A N 1
ATOM 2072 C CA . GLU A 1 265 ? 16.984 -4.992 12.211 1 40.75 265 GLU A CA 1
ATOM 2073 C C . GLU A 1 265 ? 17.438 -3.658 11.617 1 40.75 265 GLU A C 1
ATOM 2075 O O . GLU A 1 265 ? 17.016 -3.291 10.516 1 40.75 265 GLU A O 1
ATOM 2080 N N . GLU A 1 266 ? 17.844 -2.787 12.375 1 47.25 266 GLU A N 1
ATOM 2081 C CA . GLU A 1 266 ? 18.578 -1.531 12.297 1 47.25 266 GLU A CA 1
ATOM 2082 C C . GLU A 1 266 ? 18.422 -0.875 10.93 1 47.25 266 GLU A C 1
ATOM 2084 O O . GLU A 1 266 ? 19.109 0.088 10.609 1 47.25 266 GLU A O 1
ATOM 2089 N N . LYS A 1 267 ? 17.406 -1.317 10.102 1 55.25 267 LYS A N 1
ATOM 2090 C CA . LYS A 1 267 ? 17.828 -0.885 8.766 1 55.25 267 LYS A CA 1
ATOM 2091 C C . LYS A 1 267 ? 16.922 0.227 8.242 1 55.25 267 LYS A C 1
ATOM 2093 O O . LYS A 1 267 ? 17.391 1.173 7.609 1 55.25 267 LYS A O 1
ATOM 2098 N N . GLU A 1 268 ? 15.523 0.257 8.586 1 64.25 268 GLU A N 1
ATOM 2099 C CA . GLU A 1 268 ? 14.742 1.321 7.961 1 64.25 268 GLU A CA 1
ATOM 2100 C C . GLU A 1 268 ? 14.367 2.398 8.977 1 64.25 268 GLU A C 1
ATOM 2102 O O . GLU A 1 268 ? 14.25 2.121 10.172 1 64.25 268 GLU A O 1
ATOM 2107 N N . ARG A 1 269 ? 14.453 3.484 8.453 1 83.12 269 ARG A N 1
ATOM 2108 C CA . ARG A 1 269 ? 14.141 4.652 9.266 1 83.12 269 ARG A CA 1
ATOM 2109 C C . ARG A 1 269 ? 12.633 4.91 9.297 1 83.12 269 ARG A C 1
ATOM 2111 O O . ARG A 1 269 ? 11.953 4.773 8.281 1 83.12 269 ARG A O 1
ATOM 2118 N N . THR A 1 270 ? 12.18 5.184 10.445 1 85.44 270 THR A N 1
ATOM 2119 C CA . THR A 1 270 ? 10.781 5.582 10.602 1 85.44 270 THR A CA 1
ATOM 2120 C C . THR A 1 270 ? 10.523 6.926 9.922 1 85.44 270 THR A C 1
ATOM 2122 O O . THR A 1 270 ? 11.336 7.848 10.031 1 85.44 270 THR A O 1
ATOM 2125 N N . GLY A 1 271 ? 9.438 6.992 9.195 1 89.94 271 GLY A N 1
ATOM 2126 C CA . GLY A 1 271 ? 8.992 8.258 8.633 1 89.94 271 GLY A CA 1
ATOM 2127 C C . GLY A 1 271 ? 9.758 8.656 7.391 1 89.94 271 GLY A C 1
ATOM 2128 O O . GLY A 1 271 ? 9.617 9.789 6.91 1 89.94 271 GLY A O 1
ATOM 2129 N N . VAL A 1 272 ? 10.633 7.836 6.941 1 92.56 272 VAL A N 1
ATOM 2130 C CA . VAL A 1 272 ? 11.352 8.086 5.695 1 92.56 272 VAL A CA 1
ATOM 2131 C C . VAL A 1 272 ? 10.836 7.141 4.609 1 92.56 272 VAL A C 1
ATOM 2133 O O . VAL A 1 272 ? 10.68 5.941 4.844 1 92.56 272 VAL A O 1
ATOM 2136 N N . GLN A 1 273 ? 10.539 7.688 3.445 1 92.56 273 GLN A N 1
ATOM 2137 C CA . GLN A 1 273 ? 9.992 6.871 2.369 1 92.56 273 GLN A CA 1
ATOM 2138 C C . GLN A 1 273 ? 11.047 5.93 1.801 1 92.56 273 GLN A C 1
ATOM 2140 O O . GLN A 1 273 ? 12.203 6.32 1.617 1 92.56 273 GLN A O 1
ATOM 2145 N N . LYS A 1 274 ? 10.641 4.777 1.485 1 93.25 274 LYS A N 1
ATOM 2146 C CA . LYS A 1 274 ? 11.5 3.746 0.906 1 93.25 274 LYS A CA 1
ATOM 2147 C C . LYS A 1 274 ? 11.305 3.65 -0.604 1 93.25 274 LYS A C 1
ATOM 2149 O O . LYS A 1 274 ? 10.203 3.895 -1.107 1 93.25 274 LYS A O 1
ATOM 2154 N N . ALA A 1 275 ? 12.367 3.244 -1.269 1 95.75 275 ALA A N 1
ATOM 2155 C CA . ALA A 1 275 ? 12.305 2.965 -2.701 1 95.75 275 ALA A CA 1
ATOM 2156 C C . ALA A 1 275 ? 13.211 1.794 -3.072 1 95.75 275 ALA A C 1
ATOM 2158 O O . ALA A 1 275 ? 14.281 1.621 -2.49 1 95.75 275 ALA A O 1
ATOM 2159 N N . VAL A 1 276 ? 12.75 1.007 -3.986 1 97 276 VAL A N 1
ATOM 2160 C CA . VAL A 1 276 ? 13.547 -0.039 -4.621 1 97 276 VAL A CA 1
ATOM 2161 C C . VAL A 1 276 ? 13.859 0.355 -6.062 1 97 276 VAL A C 1
ATOM 2163 O O . VAL A 1 276 ? 12.969 0.744 -6.816 1 97 276 VAL A O 1
ATOM 2166 N N . ILE A 1 277 ? 15.062 0.353 -6.379 1 98.69 277 ILE A N 1
ATOM 2167 C CA . ILE A 1 277 ? 15.453 0.418 -7.781 1 98.69 277 ILE A CA 1
ATOM 2168 C C . ILE A 1 277 ? 15.945 -0.951 -8.242 1 98.69 277 ILE A C 1
ATOM 2170 O O . ILE A 1 277 ? 17 -1.413 -7.816 1 98.69 277 ILE A O 1
ATOM 2174 N N . ALA A 1 278 ? 15.211 -1.541 -9.078 1 98.75 278 ALA A N 1
ATOM 2175 C CA . ALA A 1 278 ? 15.547 -2.869 -9.578 1 98.75 278 ALA A CA 1
ATOM 2176 C C . ALA A 1 278 ? 16.156 -2.789 -10.977 1 98.75 278 ALA A C 1
ATOM 2178 O O . ALA A 1 278 ? 15.508 -2.338 -11.922 1 98.75 278 ALA A O 1
ATOM 2179 N N . PHE A 1 279 ? 17.375 -3.156 -11.117 1 98.81 279 PHE A N 1
ATOM 2180 C CA . PHE A 1 279 ? 18.016 -3.301 -12.422 1 98.81 279 PHE A CA 1
ATOM 2181 C C . PHE A 1 279 ? 17.719 -4.668 -13.023 1 98.81 279 PHE A C 1
ATOM 2183 O O . PHE A 1 279 ? 18.203 -5.691 -12.531 1 98.81 279 PHE A O 1
ATOM 2190 N N . VAL A 1 280 ? 16.969 -4.703 -14.078 1 98.62 280 VAL A N 1
ATOM 2191 C CA . VAL A 1 280 ? 16.391 -5.934 -14.602 1 98.62 280 VAL A CA 1
ATOM 2192 C C . VAL A 1 280 ? 16.922 -6.211 -16 1 98.62 280 VAL A C 1
ATOM 2194 O O . VAL A 1 280 ? 16.547 -5.527 -16.953 1 98.62 280 VAL A O 1
ATOM 2197 N N . PRO A 1 281 ? 17.703 -7.207 -16.203 1 98 281 PRO A N 1
ATOM 2198 C CA . PRO A 1 281 ? 18.297 -7.527 -17.5 1 98 281 PRO A CA 1
ATOM 2199 C C . PRO A 1 281 ? 17.562 -8.656 -18.219 1 98 281 PRO A C 1
ATOM 2201 O O . PRO A 1 281 ? 18.109 -9.297 -19.109 1 98 281 PRO A O 1
ATOM 2204 N N . GLN A 1 282 ? 16.328 -9.008 -17.812 1 97.5 282 GLN A N 1
ATOM 2205 C CA . GLN A 1 282 ? 15.695 -10.203 -18.359 1 97.5 282 GLN A CA 1
ATOM 2206 C C . GLN A 1 282 ? 14.18 -10.078 -18.375 1 97.5 282 GLN A C 1
ATOM 2208 O O . GLN A 1 282 ? 13.609 -9.305 -17.609 1 97.5 282 GLN A O 1
ATOM 2213 N N . ASN A 1 283 ? 13.602 -10.844 -19.297 1 97.94 283 ASN A N 1
ATOM 2214 C CA . ASN A 1 283 ? 12.18 -11.156 -19.219 1 97.94 283 ASN A CA 1
ATOM 2215 C C . ASN A 1 283 ? 11.914 -12.305 -18.234 1 97.94 283 ASN A C 1
ATOM 2217 O O . ASN A 1 283 ? 12.844 -12.977 -17.812 1 97.94 283 ASN A O 1
ATOM 2221 N N . PRO A 1 284 ? 10.664 -12.453 -17.812 1 97.75 284 PRO A N 1
ATOM 2222 C CA . PRO A 1 284 ? 10.359 -13.641 -17.016 1 97.75 284 PRO A CA 1
ATOM 2223 C C . PRO A 1 284 ? 10.578 -14.938 -17.797 1 97.75 284 PRO A C 1
ATOM 2225 O O . PRO A 1 284 ? 10.359 -14.977 -19.016 1 97.75 284 PRO A O 1
ATOM 2228 N N . ASN A 1 285 ? 10.953 -16.031 -17.062 1 96.69 285 ASN A N 1
ATOM 2229 C CA . ASN A 1 285 ? 11.164 -17.344 -17.688 1 96.69 285 ASN A CA 1
ATOM 2230 C C . ASN A 1 285 ? 9.859 -17.906 -18.25 1 96.69 285 ASN A C 1
ATOM 2232 O O . ASN A 1 285 ? 9.867 -18.578 -19.281 1 96.69 285 ASN A O 1
ATOM 2236 N N . ASP A 1 286 ? 8.836 -17.703 -17.594 1 96.19 286 ASP A N 1
ATOM 2237 C CA . ASP A 1 286 ? 7.48 -18.078 -17.969 1 96.19 286 ASP A CA 1
ATOM 2238 C C . ASP A 1 286 ? 6.445 -17.25 -17.219 1 96.19 286 ASP A C 1
ATOM 2240 O O . ASP A 1 286 ? 6.797 -16.297 -16.516 1 96.19 286 ASP A O 1
ATOM 2244 N N . ASP A 1 287 ? 5.199 -17.562 -17.438 1 96.38 287 ASP A N 1
ATOM 2245 C CA . ASP A 1 287 ? 4.125 -16.797 -16.828 1 96.38 287 ASP A CA 1
ATOM 2246 C C . ASP A 1 287 ? 4.148 -16.938 -15.305 1 96.38 287 ASP A C 1
ATOM 2248 O O . ASP A 1 287 ? 3.91 -15.961 -14.586 1 96.38 287 ASP A O 1
ATOM 2252 N N . GLN A 1 288 ? 4.434 -18.094 -14.766 1 96.12 288 GLN A N 1
ATOM 2253 C CA . GLN A 1 288 ? 4.457 -18.312 -13.328 1 96.12 288 GLN A CA 1
ATOM 2254 C C . GLN A 1 288 ? 5.551 -17.484 -12.664 1 96.12 288 GLN A C 1
ATOM 2256 O O . GLN A 1 288 ? 5.352 -16.953 -11.57 1 96.12 288 GLN A O 1
ATOM 2261 N N . ASP A 1 289 ? 6.699 -17.406 -13.359 1 96.56 289 ASP A N 1
ATOM 2262 C CA . ASP A 1 289 ? 7.789 -16.547 -12.906 1 96.56 289 ASP A CA 1
ATOM 2263 C C . ASP A 1 289 ? 7.332 -15.086 -12.789 1 96.56 289 ASP A C 1
ATOM 2265 O O . ASP A 1 289 ? 7.574 -14.438 -11.766 1 96.56 289 ASP A O 1
ATOM 2269 N N . PHE A 1 290 ? 6.598 -14.664 -13.766 1 97.56 290 PHE A N 1
ATOM 2270 C CA . PHE A 1 290 ? 6.086 -13.297 -13.789 1 97.56 290 PHE A CA 1
ATOM 2271 C C . PHE A 1 290 ? 5.039 -13.094 -12.703 1 97.56 290 PHE A C 1
ATOM 2273 O O . PHE A 1 290 ? 5.055 -12.086 -12 1 97.56 290 PHE A O 1
ATOM 2280 N N . TYR A 1 291 ? 4.086 -14 -12.578 1 97.12 291 TYR A N 1
ATOM 2281 C CA . TYR A 1 291 ? 3.018 -13.867 -11.594 1 97.12 291 TYR A CA 1
ATOM 2282 C C . TYR A 1 291 ? 3.582 -13.828 -10.18 1 97.12 291 TYR A C 1
ATOM 2284 O O . TYR A 1 291 ? 3.1 -13.07 -9.328 1 97.12 291 TYR A O 1
ATOM 2292 N N . GLU A 1 292 ? 4.527 -14.617 -9.945 1 95.62 292 GLU A N 1
ATOM 2293 C CA . GLU A 1 292 ? 5.164 -14.602 -8.625 1 95.62 292 GLU A CA 1
ATOM 2294 C C . GLU A 1 292 ? 5.828 -13.258 -8.352 1 95.62 292 GLU A C 1
ATOM 2296 O O . GLU A 1 292 ? 5.715 -12.711 -7.25 1 95.62 292 GLU A O 1
ATOM 2301 N N . ALA A 1 293 ? 6.539 -12.742 -9.383 1 96.94 293 ALA A N 1
ATOM 2302 C CA . ALA A 1 293 ? 7.125 -11.414 -9.258 1 96.94 293 ALA A CA 1
ATOM 2303 C C . ALA A 1 293 ? 6.059 -10.367 -8.953 1 96.94 293 ALA A C 1
ATOM 2305 O O . ALA A 1 293 ? 6.273 -9.469 -8.133 1 96.94 293 ALA A O 1
ATOM 2306 N N . MET A 1 294 ? 4.914 -10.508 -9.555 1 96.06 294 MET A N 1
ATOM 2307 C CA . MET A 1 294 ? 3.799 -9.586 -9.359 1 96.06 294 MET A CA 1
ATOM 2308 C C . MET A 1 294 ? 3.328 -9.609 -7.906 1 96.06 294 MET A C 1
ATOM 2310 O O . MET A 1 294 ? 2.996 -8.562 -7.344 1 96.06 294 MET A O 1
ATOM 2314 N N . GLU A 1 295 ? 3.295 -10.766 -7.297 1 94.75 295 GLU A N 1
ATOM 2315 C CA . GLU A 1 295 ? 2.867 -10.883 -5.906 1 94.75 295 GLU A CA 1
ATOM 2316 C C . GLU A 1 295 ? 3.797 -10.117 -4.973 1 94.75 295 GLU A C 1
ATOM 2318 O O . GLU A 1 295 ? 3.338 -9.344 -4.125 1 94.75 295 GLU A O 1
ATOM 2323 N N . PHE A 1 296 ? 5.082 -10.344 -5.172 1 94.94 296 PHE A N 1
ATOM 2324 C CA . PHE A 1 296 ? 6.051 -9.641 -4.336 1 94.94 296 PHE A CA 1
ATOM 2325 C C . PHE A 1 296 ? 5.996 -8.141 -4.586 1 94.94 296 PHE A C 1
ATOM 2327 O O . PHE A 1 296 ? 6.066 -7.348 -3.645 1 94.94 296 PHE A O 1
ATOM 2334 N N . ALA A 1 297 ? 5.898 -7.77 -5.824 1 95.12 297 ALA A N 1
ATOM 2335 C CA . ALA A 1 297 ? 5.816 -6.352 -6.172 1 95.12 297 ALA A CA 1
ATOM 2336 C C . ALA A 1 297 ? 4.578 -5.707 -5.559 1 95.12 297 ALA A C 1
ATOM 2338 O O . ALA A 1 297 ? 4.648 -4.594 -5.035 1 95.12 297 ALA A O 1
ATOM 2339 N N . HIS A 1 298 ? 3.486 -6.371 -5.645 1 92.38 298 HIS A N 1
ATOM 2340 C CA . HIS A 1 298 ? 2.242 -5.855 -5.082 1 92.38 298 HIS A CA 1
ATOM 2341 C C . HIS A 1 298 ? 2.387 -5.578 -3.588 1 92.38 298 HIS A C 1
ATOM 2343 O O . HIS A 1 298 ? 2.041 -4.492 -3.115 1 92.38 298 HIS A O 1
ATOM 2349 N N . THR A 1 299 ? 2.863 -6.543 -2.871 1 92.31 299 THR A N 1
ATOM 2350 C CA . THR A 1 299 ? 3.053 -6.391 -1.434 1 92.31 299 THR A CA 1
ATOM 2351 C C . THR A 1 299 ? 3.998 -5.23 -1.133 1 92.31 299 THR A C 1
ATOM 2353 O O . THR A 1 299 ? 3.74 -4.434 -0.229 1 92.31 299 THR A O 1
ATOM 2356 N N . THR A 1 300 ? 5.051 -5.125 -1.882 1 93.69 300 THR A N 1
ATOM 2357 C CA . THR A 1 300 ? 6.043 -4.07 -1.7 1 93.69 300 THR A CA 1
ATOM 2358 C C . THR A 1 300 ? 5.41 -2.695 -1.894 1 93.69 300 THR A C 1
ATOM 2360 O O . THR A 1 300 ? 5.625 -1.788 -1.089 1 93.69 300 THR A O 1
ATOM 2363 N N . ARG A 1 301 ? 4.527 -2.533 -2.848 1 91.62 301 ARG A N 1
ATOM 2364 C CA . ARG A 1 301 ? 3.949 -1.239 -3.197 1 91.62 301 ARG A CA 1
ATOM 2365 C C . ARG A 1 301 ? 2.838 -0.857 -2.225 1 91.62 301 ARG A C 1
ATOM 2367 O O . ARG A 1 301 ? 2.576 0.328 -2.008 1 91.62 301 ARG A O 1
ATOM 2374 N N . THR A 1 302 ? 2.172 -1.822 -1.685 1 89.94 302 THR A N 1
ATOM 2375 C CA . THR A 1 302 ? 1.02 -1.525 -0.842 1 89.94 302 THR A CA 1
ATOM 2376 C C . THR A 1 302 ? 1.383 -1.647 0.635 1 89.94 302 THR A C 1
ATOM 2378 O O . THR A 1 302 ? 1.835 -0.68 1.25 1 89.94 302 THR A O 1
ATOM 2381 N N . THR A 1 303 ? 1.412 -2.928 1.16 1 88.94 303 THR A N 1
ATOM 2382 C CA . THR A 1 303 ? 1.601 -3.197 2.582 1 88.94 303 THR A CA 1
ATOM 2383 C C . THR A 1 303 ? 2.9 -2.574 3.082 1 88.94 303 THR A C 1
ATOM 2385 O O . THR A 1 303 ? 2.947 -2.027 4.188 1 88.94 303 THR A O 1
ATOM 2388 N N . ASP A 1 304 ? 3.938 -2.639 2.201 1 90.44 304 ASP A N 1
ATOM 2389 C CA . ASP A 1 304 ? 5.242 -2.137 2.629 1 90.44 304 ASP A CA 1
ATOM 2390 C C . ASP A 1 304 ? 5.398 -0.658 2.287 1 90.44 304 ASP A C 1
ATOM 2392 O O . ASP A 1 304 ? 6.41 -0.041 2.629 1 90.44 304 ASP A O 1
ATOM 2396 N N . ASP A 1 305 ? 4.441 -0.098 1.595 1 90.5 305 ASP A N 1
ATOM 2397 C CA . ASP A 1 305 ? 4.469 1.315 1.234 1 90.5 305 ASP A CA 1
ATOM 2398 C C . ASP A 1 305 ? 5.828 1.713 0.665 1 90.5 305 ASP A C 1
ATOM 2400 O O . ASP A 1 305 ? 6.477 2.631 1.173 1 90.5 305 ASP A O 1
ATOM 2404 N N . THR A 1 306 ? 6.254 1.034 -0.404 1 93.44 306 THR A N 1
ATOM 2405 C CA . THR A 1 306 ? 7.566 1.224 -1.013 1 93.44 306 THR A CA 1
ATOM 2406 C C . THR A 1 306 ? 7.438 1.411 -2.521 1 93.44 306 THR A C 1
ATOM 2408 O O . THR A 1 306 ? 6.684 0.693 -3.182 1 93.44 306 THR A O 1
ATOM 2411 N N . LYS A 1 307 ? 8.125 2.361 -3.064 1 94.19 307 LYS A N 1
ATOM 2412 C CA . LYS A 1 307 ? 8.156 2.572 -4.508 1 94.19 307 LYS A CA 1
ATOM 2413 C C . LYS A 1 307 ? 9.086 1.576 -5.191 1 94.19 307 LYS A C 1
ATOM 2415 O O . LYS A 1 307 ? 10.164 1.277 -4.68 1 94.19 307 LYS A O 1
ATOM 2420 N N . ILE A 1 308 ? 8.633 1.104 -6.297 1 96.44 308 ILE A N 1
ATOM 2421 C CA . ILE A 1 308 ? 9.484 0.254 -7.117 1 96.44 308 ILE A CA 1
ATOM 2422 C C . ILE A 1 308 ? 9.797 0.954 -8.438 1 96.44 308 ILE A C 1
ATOM 2424 O O . ILE A 1 308 ? 8.883 1.271 -9.211 1 96.44 308 ILE A O 1
ATOM 2428 N N . ILE A 1 309 ? 11.008 1.221 -8.68 1 97.75 309 ILE A N 1
ATOM 2429 C CA . ILE A 1 309 ? 11.5 1.734 -9.953 1 97.75 309 ILE A CA 1
ATOM 2430 C C . ILE A 1 309 ? 12.203 0.62 -10.727 1 97.75 309 ILE A C 1
ATOM 2432 O O . ILE A 1 309 ? 13.102 -0.039 -10.195 1 97.75 309 ILE A O 1
ATOM 2436 N N . ILE A 1 310 ? 11.836 0.433 -11.977 1 98.38 310 ILE A N 1
ATOM 2437 C CA . ILE A 1 310 ? 12.438 -0.604 -12.805 1 98.38 310 ILE A CA 1
ATOM 2438 C C . ILE A 1 310 ? 13.359 0.037 -13.844 1 98.38 310 ILE A C 1
ATOM 2440 O O . ILE A 1 310 ? 12.945 0.942 -14.57 1 98.38 310 ILE A O 1
ATOM 2444 N N . VAL A 1 311 ? 14.508 -0.385 -13.852 1 98.75 311 VAL A N 1
ATOM 2445 C CA . VAL A 1 311 ? 15.453 -0.068 -14.922 1 98.75 311 VAL A CA 1
ATOM 2446 C C . VAL A 1 311 ? 15.719 -1.313 -15.766 1 98.75 311 VAL A C 1
ATOM 2448 O O . VAL A 1 311 ? 16.516 -2.17 -15.383 1 98.75 311 VAL A O 1
ATOM 2451 N N . ALA A 1 312 ? 15.039 -1.388 -16.844 1 98.56 312 ALA A N 1
ATOM 2452 C CA . ALA A 1 312 ? 15.227 -2.488 -17.781 1 98.56 312 ALA A CA 1
ATOM 2453 C C . ALA A 1 312 ? 16.484 -2.281 -18.625 1 98.56 312 ALA A C 1
ATOM 2455 O O . ALA A 1 312 ? 16.594 -1.301 -19.359 1 98.56 312 ALA A O 1
ATOM 2456 N N . MET A 1 313 ? 17.391 -3.211 -18.516 1 98.38 313 MET A N 1
ATOM 2457 C CA . MET A 1 313 ? 18.672 -3.07 -19.188 1 98.38 313 MET A CA 1
ATOM 2458 C C . MET A 1 313 ? 18.781 -4.039 -20.359 1 98.38 313 MET A C 1
ATOM 2460 O O . MET A 1 313 ? 18.781 -5.254 -20.172 1 98.38 313 MET A O 1
ATOM 2464 N N . GLY A 1 314 ? 18.938 -3.453 -21.562 1 96.75 314 GLY A N 1
ATOM 2465 C CA . GLY A 1 314 ? 19.078 -4.277 -22.75 1 96.75 314 GLY A CA 1
ATOM 2466 C C . GLY A 1 314 ? 17.969 -4.051 -23.781 1 96.75 314 GLY A C 1
ATOM 2467 O O . GLY A 1 314 ? 17 -3.361 -23.484 1 96.75 314 GLY A O 1
ATOM 2468 N N . LYS A 1 315 ? 18 -4.598 -25.031 1 92.06 315 LYS A N 1
ATOM 2469 C CA . LYS A 1 315 ? 17.125 -4.258 -26.156 1 92.06 315 LYS A CA 1
ATOM 2470 C C . LYS A 1 315 ? 15.969 -5.242 -26.266 1 92.06 315 LYS A C 1
ATOM 2472 O O . LYS A 1 315 ? 14.898 -4.891 -26.766 1 92.06 315 LYS A O 1
ATOM 2477 N N . ASN A 1 316 ? 16.031 -6.48 -25.938 1 93.38 316 ASN A N 1
ATOM 2478 C CA . ASN A 1 316 ? 15.023 -7.496 -26.203 1 93.38 316 ASN A CA 1
ATOM 2479 C C . ASN A 1 316 ? 14.18 -7.789 -24.969 1 93.38 316 ASN A C 1
ATOM 2481 O O . ASN A 1 316 ? 13.891 -8.953 -24.672 1 93.38 316 ASN A O 1
ATOM 2485 N N . LEU A 1 317 ? 13.789 -6.68 -24.297 1 97.56 317 LEU A N 1
ATOM 2486 C CA . LEU A 1 317 ? 12.984 -6.848 -23.094 1 97.56 317 LEU A CA 1
ATOM 2487 C C . LEU A 1 317 ? 11.531 -6.445 -23.344 1 97.56 317 LEU A C 1
ATOM 2489 O O . LEU A 1 317 ? 11.273 -5.488 -24.078 1 97.56 317 LEU A O 1
ATOM 2493 N N . ASP A 1 318 ? 10.602 -7.18 -22.828 1 97.38 318 ASP A N 1
ATOM 2494 C CA . ASP A 1 318 ? 9.195 -6.812 -22.828 1 97.38 318 ASP A CA 1
ATOM 2495 C C . ASP A 1 318 ? 8.906 -5.754 -21.75 1 97.38 318 ASP A C 1
ATOM 2497 O O . ASP A 1 318 ? 8.375 -6.066 -20.688 1 97.38 318 ASP A O 1
ATOM 2501 N N . VAL A 1 319 ? 9.133 -4.52 -22.078 1 96.56 319 VAL A N 1
ATOM 2502 C CA . VAL A 1 319 ? 9.109 -3.428 -21.109 1 96.56 319 VAL A CA 1
ATOM 2503 C C . VAL A 1 319 ? 7.676 -3.186 -20.641 1 96.56 319 VAL A C 1
ATOM 2505 O O . VAL A 1 319 ? 7.453 -2.832 -19.484 1 96.56 319 VAL A O 1
ATOM 2508 N N . SER A 1 320 ? 6.727 -3.332 -21.531 1 93.94 320 SER A N 1
ATOM 2509 C CA . SER A 1 320 ? 5.328 -3.16 -21.141 1 93.94 320 SER A CA 1
ATOM 2510 C C . SER A 1 320 ? 4.945 -4.121 -20.016 1 93.94 320 SER A C 1
ATOM 2512 O O . SER A 1 320 ? 4.242 -3.738 -19.078 1 93.94 320 SER A O 1
ATOM 2514 N N . ARG A 1 321 ? 5.391 -5.336 -20.141 1 95.38 321 ARG A N 1
ATOM 2515 C CA . ARG A 1 321 ? 5.102 -6.336 -19.125 1 95.38 321 ARG A CA 1
ATOM 2516 C C . ARG A 1 321 ? 5.887 -6.059 -17.844 1 95.38 321 ARG A C 1
ATOM 2518 O O . ARG A 1 321 ? 5.34 -6.129 -16.75 1 95.38 321 ARG A O 1
ATOM 2525 N N . LEU A 1 322 ? 7.168 -5.695 -17.953 1 97 322 LEU A N 1
ATOM 2526 C CA . LEU A 1 322 ? 8.008 -5.387 -16.797 1 97 322 LEU A CA 1
ATOM 2527 C C . LEU A 1 322 ? 7.465 -4.176 -16.047 1 97 322 LEU A C 1
ATOM 2529 O O . LEU A 1 322 ? 7.566 -4.109 -14.812 1 97 322 LEU A O 1
ATOM 2533 N N . ALA A 1 323 ? 6.828 -3.264 -16.719 1 94.56 323 ALA A N 1
ATOM 2534 C CA . ALA A 1 323 ? 6.316 -2.029 -16.125 1 94.56 323 ALA A CA 1
ATOM 2535 C C . ALA A 1 323 ? 5.199 -2.322 -15.133 1 94.56 323 ALA A C 1
ATOM 2537 O O . ALA A 1 323 ? 4.961 -1.541 -14.211 1 94.56 323 ALA A O 1
ATOM 2538 N N . LEU A 1 324 ? 4.527 -3.436 -15.281 1 92.38 324 LEU A N 1
ATOM 2539 C CA . LEU A 1 324 ? 3.449 -3.814 -14.375 1 92.38 324 LEU A CA 1
ATOM 2540 C C . LEU A 1 324 ? 3.988 -4.113 -12.984 1 92.38 324 LEU A C 1
ATOM 2542 O O . LEU A 1 324 ? 3.225 -4.164 -12.016 1 92.38 324 LEU A O 1
ATOM 2546 N N . LEU A 1 325 ? 5.312 -4.363 -12.883 1 95.44 325 LEU A N 1
ATOM 2547 C CA . LEU A 1 325 ? 5.938 -4.684 -11.602 1 95.44 325 LEU A CA 1
ATOM 2548 C C . LEU A 1 325 ? 6.348 -3.416 -10.859 1 95.44 325 LEU A C 1
ATOM 2550 O O . LEU A 1 325 ? 6.676 -3.463 -9.68 1 95.44 325 LEU A O 1
ATOM 2554 N N . SER A 1 326 ? 6.312 -2.301 -11.555 1 95.12 326 SER A N 1
ATOM 2555 C CA . SER A 1 326 ? 6.773 -1.043 -10.977 1 95.12 326 SER A CA 1
ATOM 2556 C C . SER A 1 326 ? 5.668 -0.365 -10.172 1 95.12 326 SER A C 1
ATOM 2558 O O . SER A 1 326 ? 4.578 -0.923 -10.008 1 95.12 326 SER A O 1
ATOM 2560 N N . TYR A 1 327 ? 5.973 0.776 -9.539 1 91.31 327 TYR A N 1
ATOM 2561 C CA . TYR A 1 327 ? 5.043 1.544 -8.719 1 91.31 327 TYR A CA 1
ATOM 2562 C C . TYR A 1 327 ? 3.906 2.109 -9.562 1 91.31 327 TYR A C 1
ATOM 2564 O O . TYR A 1 327 ? 2.83 2.412 -9.039 1 91.31 327 TYR A O 1
ATOM 2572 N N . GLY A 1 328 ? 4.098 2.246 -10.891 1 87.44 328 GLY A N 1
ATOM 2573 C CA . GLY A 1 328 ? 3.121 2.809 -11.812 1 87.44 328 GLY A CA 1
ATOM 2574 C C . GLY A 1 328 ? 3.752 3.553 -12.969 1 87.44 328 GLY A C 1
ATOM 2575 O O . GLY A 1 328 ? 4.949 3.414 -13.227 1 87.44 328 GLY A O 1
ATOM 2576 N N . SER A 1 329 ? 2.879 4.293 -13.633 1 86.44 329 SER A N 1
ATOM 2577 C CA . SER A 1 329 ? 3.381 5.094 -14.75 1 86.44 329 SER A CA 1
ATOM 2578 C C . SER A 1 329 ? 4.457 6.07 -14.281 1 86.44 329 SER A C 1
ATOM 2580 O O . SER A 1 329 ? 4.293 6.746 -13.266 1 86.44 329 SER A O 1
ATOM 2582 N N . GLY A 1 330 ? 5.57 6.086 -15.016 1 89.88 330 GLY A N 1
ATOM 2583 C CA . GLY A 1 330 ? 6.66 6.988 -14.68 1 89.88 330 GLY A CA 1
ATOM 2584 C C . GLY A 1 330 ? 7.727 6.34 -13.82 1 89.88 330 GLY A C 1
ATOM 2585 O O . GLY A 1 330 ? 8.68 7.004 -13.398 1 89.88 330 GLY A O 1
ATOM 2586 N N . PHE A 1 331 ? 7.586 5.066 -13.617 1 95.06 331 PHE A N 1
ATOM 2587 C CA . PHE A 1 331 ? 8.547 4.426 -12.719 1 95.06 331 PHE A CA 1
ATOM 2588 C C . PHE A 1 331 ? 9.242 3.268 -13.414 1 95.06 331 PHE A C 1
ATOM 2590 O O . PHE A 1 331 ? 9.805 2.389 -12.758 1 95.06 331 PHE A O 1
ATOM 2597 N N . THR A 1 332 ? 9.164 3.146 -14.719 1 96.44 332 THR A N 1
ATOM 2598 C CA . THR A 1 332 ? 9.883 2.162 -15.516 1 96.44 332 THR A CA 1
ATOM 2599 C C . THR A 1 332 ? 10.688 2.848 -16.625 1 96.44 332 THR A C 1
ATOM 2601 O O . THR A 1 332 ? 10.156 3.686 -17.359 1 96.44 332 THR A O 1
ATOM 2604 N N . PHE A 1 333 ? 11.914 2.43 -16.719 1 97.94 333 PHE A N 1
ATOM 2605 C CA . PHE A 1 333 ? 12.82 2.996 -17.703 1 97.94 333 PHE A CA 1
ATOM 2606 C C . PHE A 1 333 ? 13.594 1.897 -18.422 1 97.94 333 PHE A C 1
ATOM 2608 O O . PHE A 1 333 ? 13.852 0.837 -17.844 1 97.94 333 PHE A O 1
ATOM 2615 N N . GLN A 1 334 ? 13.969 2.17 -19.641 1 97.94 334 GLN A N 1
ATOM 2616 C CA . GLN A 1 334 ? 14.734 1.203 -20.406 1 97.94 334 GLN A CA 1
ATOM 2617 C C . GLN A 1 334 ? 15.867 1.887 -21.172 1 97.94 334 GLN A C 1
ATOM 2619 O O . GLN A 1 334 ? 15.695 2.99 -21.703 1 97.94 334 GLN A O 1
ATOM 2624 N N . ALA A 1 335 ? 16.938 1.279 -21.25 1 98.25 335 ALA A N 1
ATOM 2625 C CA . ALA A 1 335 ? 18.062 1.636 -22.109 1 98.25 335 ALA A CA 1
ATOM 2626 C C . ALA A 1 335 ? 18.969 0.435 -22.344 1 98.25 335 ALA A C 1
ATOM 2628 O O . ALA A 1 335 ? 18.984 -0.505 -21.547 1 98.25 335 ALA A O 1
ATOM 2629 N N . ASP A 1 336 ? 19.672 0.482 -23.453 1 97.75 336 ASP A N 1
ATOM 2630 C CA . ASP A 1 336 ? 20.797 -0.445 -23.594 1 97.75 336 ASP A CA 1
ATOM 2631 C C . ASP A 1 336 ? 21.938 -0.067 -22.656 1 97.75 336 ASP A C 1
ATOM 2633 O O . ASP A 1 336 ? 21.969 1.044 -22.125 1 97.75 336 ASP A O 1
ATOM 2637 N N . TYR A 1 337 ? 22.859 -0.997 -22.453 1 97.94 337 TYR A N 1
ATOM 2638 C CA . TYR A 1 337 ? 23.906 -0.845 -21.438 1 97.94 337 TYR A CA 1
ATOM 2639 C C . TYR A 1 337 ? 24.734 0.403 -21.703 1 97.94 337 TYR A C 1
ATOM 2641 O O . TYR A 1 337 ? 25.141 1.097 -20.766 1 97.94 337 TYR A O 1
ATOM 2649 N N . ASP A 1 338 ? 24.922 0.719 -22.938 1 97.5 338 ASP A N 1
ATOM 2650 C CA . ASP A 1 338 ? 25.734 1.892 -23.266 1 97.5 338 ASP A CA 1
ATOM 2651 C C . ASP A 1 338 ? 24.922 3.178 -23.094 1 97.5 338 ASP A C 1
ATOM 2653 O O . ASP A 1 338 ? 25.484 4.273 -23.062 1 97.5 338 ASP A O 1
ATOM 2657 N N . GLY A 1 339 ? 23.625 3.121 -22.953 1 98.12 339 GLY A N 1
ATOM 2658 C CA . GLY A 1 339 ? 22.75 4.285 -22.875 1 98.12 339 GLY A CA 1
ATOM 2659 C C . GLY A 1 339 ? 22.203 4.535 -21.484 1 98.12 339 GLY A C 1
ATOM 2660 O O . GLY A 1 339 ? 21.375 5.426 -21.297 1 98.12 339 GLY A O 1
ATOM 2661 N N . LEU A 1 340 ? 22.625 3.854 -20.484 1 98.5 340 LEU A N 1
ATOM 2662 C CA . LEU A 1 340 ? 22.062 3.918 -19.141 1 98.5 340 LEU A CA 1
ATOM 2663 C C . LEU A 1 340 ? 22.188 5.324 -18.562 1 98.5 340 LEU A C 1
ATOM 2665 O O . LEU A 1 340 ? 21.328 5.77 -17.797 1 98.5 340 LEU A O 1
ATOM 2669 N N . SER A 1 341 ? 23.234 6.008 -18.938 1 98.38 341 SER A N 1
ATOM 2670 C CA . SER A 1 341 ? 23.5 7.328 -18.391 1 98.38 341 SER A CA 1
ATOM 2671 C C . SER A 1 341 ? 22.375 8.297 -18.688 1 98.38 341 SER A C 1
ATOM 2673 O O . SER A 1 341 ? 22.125 9.234 -17.922 1 98.38 341 SER A O 1
ATOM 2675 N N . SER A 1 342 ? 21.656 8.125 -19.734 1 98.44 342 SER A N 1
ATOM 2676 C CA . SER A 1 342 ? 20.594 9.031 -20.156 1 98.44 342 SER A CA 1
ATOM 2677 C C . SER A 1 342 ? 19.391 8.93 -19.203 1 98.44 342 SER A C 1
ATOM 2679 O O . SER A 1 342 ? 18.516 9.797 -19.234 1 98.44 342 SER A O 1
ATOM 2681 N N . LEU A 1 343 ? 19.344 7.945 -18.328 1 98.5 343 LEU A N 1
ATOM 2682 C CA . LEU A 1 343 ? 18.188 7.668 -17.516 1 98.5 343 LEU A CA 1
ATOM 2683 C C . LEU A 1 343 ? 18.25 8.438 -16.188 1 98.5 343 LEU A C 1
ATOM 2685 O O . LEU A 1 343 ? 17.266 8.492 -15.453 1 98.5 343 LEU A O 1
ATOM 2689 N N . VAL A 1 344 ? 19.359 9.094 -15.867 1 98.62 344 VAL A N 1
ATOM 2690 C CA . VAL A 1 344 ? 19.625 9.625 -14.539 1 98.62 344 VAL A CA 1
ATOM 2691 C C . VAL A 1 344 ? 18.562 10.656 -14.164 1 98.62 344 VAL A C 1
ATOM 2693 O O . VAL A 1 344 ? 17.938 10.555 -13.102 1 98.62 344 VAL A O 1
ATOM 2696 N N . PRO A 1 345 ? 18.234 11.648 -15.086 1 98.12 345 PRO A N 1
ATOM 2697 C CA . PRO A 1 345 ? 17.25 12.641 -14.672 1 98.12 345 PRO A CA 1
ATOM 2698 C C . PRO A 1 345 ? 15.883 12.031 -14.383 1 98.12 345 PRO A C 1
ATOM 2700 O O . PRO A 1 345 ? 15.203 12.43 -13.438 1 98.12 345 PRO A O 1
ATOM 2703 N N . MET A 1 346 ? 15.484 11.047 -15.148 1 97.75 346 MET A N 1
ATOM 2704 C CA . MET A 1 346 ? 14.164 10.438 -14.984 1 97.75 346 MET A CA 1
ATOM 2705 C C . MET A 1 346 ? 14.117 9.57 -13.734 1 97.75 346 MET A C 1
ATOM 2707 O O . MET A 1 346 ? 13.102 9.555 -13.023 1 97.75 346 MET A O 1
ATOM 2711 N N . ILE A 1 347 ? 15.18 8.828 -13.445 1 98.31 347 ILE A N 1
ATOM 2712 C CA . ILE A 1 347 ? 15.242 8 -12.25 1 98.31 347 ILE A CA 1
ATOM 2713 C C . ILE A 1 347 ? 15.172 8.883 -11.008 1 98.31 347 ILE A C 1
ATOM 2715 O O . ILE A 1 347 ? 14.414 8.602 -10.078 1 98.31 347 ILE A O 1
ATOM 2719 N N . ASN A 1 348 ? 15.93 9.992 -11.016 1 98.38 348 ASN A N 1
ATOM 2720 C CA . ASN A 1 348 ? 15.93 10.914 -9.891 1 98.38 348 ASN A CA 1
ATOM 2721 C C . ASN A 1 348 ? 14.562 11.562 -9.688 1 98.38 348 ASN A C 1
ATOM 2723 O O . ASN A 1 348 ? 14.117 11.734 -8.555 1 98.38 348 ASN A O 1
ATOM 2727 N N . GLN A 1 349 ? 13.953 11.898 -10.773 1 96.5 349 GLN A N 1
ATOM 2728 C CA . GLN A 1 349 ? 12.609 12.461 -10.68 1 96.5 349 GLN A CA 1
ATOM 2729 C C . GLN A 1 349 ? 11.633 11.453 -10.094 1 96.5 349 GLN A C 1
ATOM 2731 O O . GLN A 1 349 ? 10.844 11.789 -9.211 1 96.5 349 GLN A O 1
ATOM 2736 N N . ALA A 1 350 ? 11.633 10.219 -10.555 1 95.69 350 ALA A N 1
ATOM 2737 C CA . ALA A 1 350 ? 10.75 9.164 -10.07 1 95.69 350 ALA A CA 1
ATOM 2738 C C . ALA A 1 350 ? 10.969 8.898 -8.586 1 95.69 350 ALA A C 1
ATOM 2740 O O . ALA A 1 350 ? 10.016 8.656 -7.84 1 95.69 350 ALA A O 1
ATOM 2741 N N . LEU A 1 351 ? 12.219 8.969 -8.156 1 96.56 351 LEU A N 1
ATOM 2742 C CA . LEU A 1 351 ? 12.578 8.75 -6.758 1 96.56 351 LEU A CA 1
ATOM 2743 C C . LEU A 1 351 ? 11.836 9.727 -5.848 1 96.56 351 LEU A C 1
ATOM 2745 O O . LEU A 1 351 ? 11.43 9.367 -4.742 1 96.56 351 LEU A O 1
ATOM 2749 N N . CYS A 1 352 ? 11.594 10.93 -6.363 1 95.81 352 CYS A N 1
ATOM 2750 C CA . CYS A 1 352 ? 11.094 12 -5.504 1 95.81 352 CYS A CA 1
ATOM 2751 C C . CYS A 1 352 ? 9.602 12.211 -5.719 1 95.81 352 CYS A C 1
ATOM 2753 O O . CYS A 1 352 ? 8.977 13.023 -5.035 1 95.81 352 CYS A O 1
ATOM 2755 N N . GLU A 1 353 ? 8.984 11.453 -6.625 1 89 353 GLU A N 1
ATOM 2756 C CA . GLU A 1 353 ? 7.555 11.594 -6.887 1 89 353 GLU A CA 1
ATOM 2757 C C . GLU A 1 353 ? 6.727 10.875 -5.824 1 89 353 GLU A C 1
ATOM 2759 O O . GLU A 1 353 ? 6.988 9.711 -5.512 1 89 353 GLU A O 1
ATOM 2764 N N . PRO A 1 354 ? 5.766 11.508 -5.25 1 77.88 354 PRO A N 1
ATOM 2765 C CA . PRO A 1 354 ? 4.957 10.883 -4.199 1 77.88 354 PRO A CA 1
ATOM 2766 C C . PRO A 1 354 ? 3.943 9.883 -4.75 1 77.88 354 PRO A C 1
ATOM 2768 O O . PRO A 1 354 ? 3.52 8.969 -4.035 1 77.88 354 PRO A O 1
ATOM 2771 N N . GLN A 1 355 ? 3.389 10.117 -5.965 1 74.19 355 GLN A N 1
ATOM 2772 C CA . GLN A 1 355 ? 2.373 9.273 -6.59 1 74.19 355 GLN A CA 1
ATOM 2773 C C . GLN A 1 355 ? 2.646 9.102 -8.078 1 74.19 355 GLN A C 1
ATOM 2775 O O . GLN A 1 355 ? 3.389 9.883 -8.68 1 74.19 355 GLN A O 1
ATOM 2780 N N . PRO A 1 356 ? 2.098 8 -8.516 1 70.94 356 PRO A N 1
ATOM 2781 C CA . PRO A 1 356 ? 2.248 7.812 -9.961 1 70.94 356 PRO A CA 1
ATOM 2782 C C . PRO A 1 356 ? 1.583 8.922 -10.773 1 70.94 356 PRO A C 1
ATOM 2784 O O . PRO A 1 356 ? 0.677 9.594 -10.281 1 70.94 356 PRO A O 1
ATOM 2787 N N . SER A 1 357 ? 2.141 9.219 -11.922 1 58.88 357 SER A N 1
ATOM 2788 C CA . SER A 1 357 ? 1.578 10.242 -12.805 1 58.88 357 SER A CA 1
ATOM 2789 C C . SER A 1 357 ? 0.174 9.859 -13.266 1 58.88 357 SER A C 1
ATOM 2791 O O . SER A 1 357 ? -0.116 8.688 -13.484 1 58.88 357 SER A O 1
ATOM 2793 N N . SER A 1 358 ? -0.87 10.719 -12.859 1 52.56 358 SER A N 1
ATOM 2794 C CA . SER A 1 358 ? -2.24 10.523 -13.32 1 52.56 358 SER A CA 1
ATOM 2795 C C . SER A 1 358 ? -2.344 10.68 -14.836 1 52.56 358 SER A C 1
ATOM 2797 O O . SER A 1 358 ? -1.546 11.398 -15.445 1 52.56 358 SER A O 1
ATOM 2799 N N . CYS A 1 359 ? -3.141 9.859 -15.477 1 42.25 359 CYS A N 1
ATOM 2800 C CA . CYS A 1 359 ? -3.461 10.023 -16.891 1 42.25 359 CYS A CA 1
ATOM 2801 C C . CYS A 1 359 ? -4.273 11.289 -17.125 1 42.25 359 CYS A C 1
ATOM 2803 O O . CYS A 1 359 ? -5.23 11.562 -16.391 1 42.25 359 CYS A O 1
ATOM 2805 N N . GLY A 1 360 ? -3.949 12.539 -17.828 1 33.47 360 GLY A N 1
ATOM 2806 C CA . GLY A 1 360 ? -4.574 13.773 -18.266 1 33.47 360 GLY A CA 1
ATOM 2807 C C . GLY A 1 360 ? -4.055 15 -17.531 1 33.47 360 GLY A C 1
ATOM 2808 O O . GLY A 1 360 ? -4.625 16.094 -17.656 1 33.47 360 GLY A O 1
ATOM 2809 N N . ALA A 1 361 ? -3.477 14.945 -16.516 1 29.48 361 ALA A N 1
ATOM 2810 C CA . ALA A 1 361 ? -3.025 16.266 -16.078 1 29.48 361 ALA A CA 1
ATOM 2811 C C . ALA A 1 361 ? -1.897 16.781 -16.969 1 29.48 361 ALA A C 1
ATOM 2813 O O . ALA A 1 361 ? -1.062 16.016 -17.438 1 29.48 361 ALA A O 1
ATOM 2814 N N . MET B 1 1 ? 0.035 -17.969 6.102 1 30.39 1 MET B N 1
ATOM 2815 C CA . MET B 1 1 ? 1.09 -17.516 7 1 30.39 1 MET B CA 1
ATOM 2816 C C . MET B 1 1 ? 2.453 -18.016 6.543 1 30.39 1 MET B C 1
ATOM 2818 O O . MET B 1 1 ? 3.314 -18.328 7.367 1 30.39 1 MET B O 1
ATOM 2822 N N . ARG B 1 2 ? 2.496 -18.484 5.305 1 38 2 ARG B N 1
ATOM 2823 C CA . ARG B 1 2 ? 3.848 -18.953 5.016 1 38 2 ARG B CA 1
ATOM 2824 C C . ARG B 1 2 ? 4.863 -17.828 5.168 1 38 2 ARG B C 1
ATOM 2826 O O . ARG B 1 2 ? 4.895 -16.906 4.352 1 38 2 ARG B O 1
ATOM 2833 N N . LEU B 1 3 ? 5.191 -17.484 6.402 1 39.09 3 LEU B N 1
ATOM 2834 C CA . LEU B 1 3 ? 6.137 -16.438 6.773 1 39.09 3 LEU B CA 1
ATOM 2835 C C . LEU B 1 3 ? 7.52 -16.719 6.199 1 39.09 3 LEU B C 1
ATOM 2837 O O . LEU B 1 3 ? 8.109 -17.766 6.477 1 39.09 3 LEU B O 1
ATOM 2841 N N . ALA B 1 4 ? 7.695 -16.188 5.164 1 48.44 4 ALA B N 1
ATOM 2842 C CA . ALA B 1 4 ? 9.055 -16.297 4.652 1 48.44 4 ALA B CA 1
ATOM 2843 C C . ALA B 1 4 ? 10.078 -15.969 5.734 1 48.44 4 ALA B C 1
ATOM 2845 O O . ALA B 1 4 ? 10.062 -14.859 6.289 1 48.44 4 ALA B O 1
ATOM 2846 N N . VAL B 1 5 ? 10.523 -17.094 6.312 1 50.28 5 VAL B N 1
ATOM 2847 C CA . VAL B 1 5 ? 11.625 -16.906 7.258 1 50.28 5 VAL B CA 1
ATOM 2848 C C . VAL B 1 5 ? 12.852 -16.375 6.527 1 50.28 5 VAL B C 1
ATOM 2850 O O . VAL B 1 5 ? 13.289 -16.953 5.531 1 50.28 5 VAL B O 1
ATOM 2853 N N . VAL B 1 6 ? 13.039 -15.141 6.723 1 56.56 6 VAL B N 1
ATOM 2854 C CA . VAL B 1 6 ? 14.289 -14.555 6.254 1 56.56 6 VAL B CA 1
ATOM 2855 C C . VAL B 1 6 ? 15.461 -15.164 7.027 1 56.56 6 VAL B C 1
ATOM 2857 O O . VAL B 1 6 ? 15.484 -15.133 8.258 1 56.56 6 VAL B O 1
ATOM 2860 N N . LEU B 1 7 ? 16.219 -16.016 6.297 1 56.84 7 LEU B N 1
ATOM 2861 C CA . LEU B 1 7 ? 17.453 -16.484 6.914 1 56.84 7 LEU B CA 1
ATOM 2862 C C . LEU B 1 7 ? 18.656 -15.695 6.406 1 56.84 7 LEU B C 1
ATOM 2864 O O . LEU B 1 7 ? 18.906 -15.648 5.199 1 56.84 7 LEU B O 1
ATOM 2868 N N . LEU B 1 8 ? 18.969 -14.797 7.242 1 59.06 8 LEU B N 1
ATOM 2869 C CA . LEU B 1 8 ? 20.266 -14.188 6.957 1 59.06 8 LEU B CA 1
ATOM 2870 C C . LEU B 1 8 ? 21.406 -15.117 7.363 1 59.06 8 LEU B C 1
ATOM 2872 O O . LEU B 1 8 ? 21.484 -15.531 8.523 1 59.06 8 LEU B O 1
ATOM 2876 N N . ILE B 1 9 ? 21.984 -15.68 6.5 1 53.84 9 ILE B N 1
ATOM 2877 C CA . ILE B 1 9 ? 23.125 -16.547 6.793 1 53.84 9 ILE B CA 1
ATOM 2878 C C . ILE B 1 9 ? 24.422 -15.781 6.625 1 53.84 9 ILE B C 1
ATOM 2880 O O . ILE B 1 9 ? 24.688 -15.211 5.566 1 53.84 9 ILE B O 1
ATOM 2884 N N . PHE B 1 10 ? 24.969 -15.531 7.863 1 49.62 10 PHE B N 1
ATOM 2885 C CA . PHE B 1 10 ? 26.312 -14.969 7.871 1 49.62 10 PHE B CA 1
ATOM 2886 C C . PHE B 1 10 ? 27.359 -16.047 7.586 1 49.62 10 PHE B C 1
ATOM 2888 O O . PHE B 1 10 ? 27.406 -17.062 8.273 1 49.62 10 PHE B O 1
ATOM 2895 N N . LEU B 1 11 ? 27.75 -16.234 6.406 1 45.09 11 LEU B N 1
ATOM 2896 C CA . LEU B 1 11 ? 28.859 -17.172 6.234 1 45.09 11 LEU B CA 1
ATOM 2897 C C . LEU B 1 11 ? 30.188 -16.5 6.605 1 45.09 11 LEU B C 1
ATOM 2899 O O . LEU B 1 11 ? 30.469 -15.383 6.188 1 45.09 11 LEU B O 1
ATOM 2903 N N . HIS B 1 12 ? 30.812 -16.953 7.715 1 38.47 12 HIS B N 1
ATOM 2904 C CA . HIS B 1 12 ? 32.094 -16.609 8.344 1 38.47 12 HIS B CA 1
ATOM 2905 C C . HIS B 1 12 ? 33.219 -16.703 7.355 1 38.47 12 HIS B C 1
ATOM 2907 O O . HIS B 1 12 ? 34.375 -16.469 7.715 1 38.47 12 HIS B O 1
ATOM 2913 N N . SER B 1 13 ? 33.531 -17.469 6.422 1 38.56 13 SER B N 1
ATOM 2914 C CA . SER B 1 13 ? 34.969 -17.328 6.117 1 38.56 13 SER B CA 1
ATOM 2915 C C . SER B 1 13 ? 35.344 -15.867 5.957 1 38.56 13 SER B C 1
ATOM 2917 O O . SER B 1 13 ? 34.469 -15.008 5.82 1 38.56 13 SER B O 1
ATOM 2919 N N . ALA B 1 14 ? 36.781 -15.461 5.488 1 40.59 14 ALA B N 1
ATOM 2920 C CA . ALA B 1 14 ? 37.344 -14.117 5.375 1 40.59 14 ALA B CA 1
ATOM 2921 C C . ALA B 1 14 ? 36.281 -13.133 4.875 1 40.59 14 ALA B C 1
ATOM 2923 O O . ALA B 1 14 ? 36.156 -12.023 5.41 1 40.59 14 ALA B O 1
ATOM 2924 N N . GLU B 1 15 ? 35.875 -13.07 3.51 1 44.16 15 GLU B N 1
ATOM 2925 C CA . GLU B 1 15 ? 35.094 -12.102 2.766 1 44.16 15 GLU B CA 1
ATOM 2926 C C . GLU B 1 15 ? 33.594 -12.289 3.037 1 44.16 15 GLU B C 1
ATOM 2928 O O . GLU B 1 15 ? 32.969 -13.164 2.449 1 44.16 15 GLU B O 1
ATOM 2933 N N . SER B 1 16 ? 33.062 -12.359 4.234 1 47.47 16 SER B N 1
ATOM 2934 C CA . SER B 1 16 ? 31.781 -12.617 4.867 1 47.47 16 SER B CA 1
ATOM 2935 C C . SER B 1 16 ? 30.641 -11.883 4.148 1 47.47 16 SER B C 1
ATOM 2937 O O . SER B 1 16 ? 30.5 -10.672 4.289 1 47.47 16 SER B O 1
ATOM 2939 N N . PHE B 1 17 ? 30.344 -12.336 3.066 1 54.41 17 PHE B N 1
ATOM 2940 C CA . PHE B 1 17 ? 29.188 -11.766 2.408 1 54.41 17 PHE B CA 1
ATOM 2941 C C . PHE B 1 17 ? 27.906 -12.156 3.135 1 54.41 17 PHE B C 1
ATOM 2943 O O . PHE B 1 17 ? 27.797 -13.273 3.656 1 54.41 17 PHE B O 1
ATOM 2950 N N . LYS B 1 18 ? 27.141 -11.234 3.518 1 66.44 18 LYS B N 1
ATOM 2951 C CA . LYS B 1 18 ? 25.797 -11.445 4.039 1 66.44 18 LYS B CA 1
ATOM 2952 C C . LYS B 1 18 ? 24.828 -11.859 2.928 1 66.44 18 LYS B C 1
ATOM 2954 O O . LYS B 1 18 ? 24.719 -11.172 1.91 1 66.44 18 LYS B O 1
ATOM 2959 N N . LYS B 1 19 ? 24.5 -13.172 2.988 1 73.06 19 LYS B N 1
ATOM 2960 C CA . LYS B 1 19 ? 23.5 -13.656 2.029 1 73.06 19 LYS B CA 1
ATOM 2961 C C . LYS B 1 19 ? 22.094 -13.578 2.611 1 73.06 19 LYS B C 1
ATOM 2963 O O . LYS B 1 19 ? 21.891 -13.891 3.787 1 73.06 19 LYS B O 1
ATOM 2968 N N . ARG B 1 20 ? 21.344 -13.07 1.832 1 71.62 20 ARG B N 1
ATOM 2969 C CA . ARG B 1 20 ? 19.922 -13.148 2.146 1 71.62 20 ARG B CA 1
ATOM 2970 C C . ARG B 1 20 ? 19.266 -14.312 1.413 1 71.62 20 ARG B C 1
ATOM 2972 O O . ARG B 1 20 ? 19.297 -14.383 0.183 1 71.62 20 ARG B O 1
ATOM 2979 N N . VAL B 1 21 ? 18.797 -15.297 2.266 1 70.5 21 VAL B N 1
ATOM 2980 C CA . VAL B 1 21 ? 18.125 -16.469 1.717 1 70.5 21 VAL B CA 1
ATOM 2981 C C . VAL B 1 21 ? 16.656 -16.484 2.156 1 70.5 21 VAL B C 1
ATOM 2983 O O . VAL B 1 21 ? 16.359 -16.297 3.336 1 70.5 21 VAL B O 1
ATOM 2986 N N . LEU B 1 22 ? 15.805 -16.547 1.193 1 66.31 22 LEU B N 1
ATOM 2987 C CA . LEU B 1 22 ? 14.383 -16.719 1.468 1 66.31 22 LEU B CA 1
ATOM 2988 C C . LEU B 1 22 ? 13.906 -18.078 0.964 1 66.31 22 LEU B C 1
ATOM 2990 O O . LEU B 1 22 ? 13.5 -18.203 -0.194 1 66.31 22 LEU B O 1
ATOM 2994 N N . PRO B 1 23 ? 14.062 -19.047 1.843 1 57.53 23 PRO B N 1
ATOM 2995 C CA . PRO B 1 23 ? 13.805 -20.422 1.381 1 57.53 23 PRO B CA 1
ATOM 2996 C C . PRO B 1 23 ? 12.352 -20.641 0.988 1 57.53 23 PRO B C 1
ATOM 2998 O O . PRO B 1 23 ? 11.445 -20.078 1.616 1 57.53 23 PRO B O 1
ATOM 3001 N N . LYS B 1 24 ? 12.234 -21.219 -0.219 1 61.41 24 LYS B N 1
ATOM 3002 C CA . LYS B 1 24 ? 10.938 -21.766 -0.61 1 61.41 24 LYS B CA 1
ATOM 3003 C C . LYS B 1 24 ? 10.93 -23.281 -0.519 1 61.41 24 LYS B C 1
ATOM 3005 O O . LYS B 1 24 ? 11.523 -23.969 -1.36 1 61.41 24 LYS B O 1
ATOM 3010 N N . LEU B 1 25 ? 10.648 -23.891 0.691 1 57.16 25 LEU B N 1
ATOM 3011 C CA . LEU B 1 25 ? 10.641 -25.344 0.713 1 57.16 25 LEU B CA 1
ATOM 3012 C C . LEU B 1 25 ? 9.242 -25.891 0.454 1 57.16 25 LEU B C 1
ATOM 3014 O O . LEU B 1 25 ? 8.266 -25.406 1.049 1 57.16 25 LEU B O 1
ATOM 3018 N N . ALA B 1 26 ? 9.266 -26.688 -0.644 1 62.41 26 ALA B N 1
ATOM 3019 C CA . ALA B 1 26 ? 8.047 -27.469 -0.791 1 62.41 26 ALA B CA 1
ATOM 3020 C C . ALA B 1 26 ? 7.742 -28.266 0.479 1 62.41 26 ALA B C 1
ATOM 3022 O O . ALA B 1 26 ? 8.641 -28.859 1.074 1 62.41 26 ALA B O 1
ATOM 3023 N N . ILE B 1 27 ? 6.602 -28.047 1.08 1 67.25 27 ILE B N 1
ATOM 3024 C CA . ILE B 1 27 ? 6.262 -28.75 2.314 1 67.25 27 ILE B CA 1
ATOM 3025 C C . ILE B 1 27 ? 5.082 -29.688 2.068 1 67.25 27 ILE B C 1
ATOM 3027 O O . ILE B 1 27 ? 4.191 -29.375 1.274 1 67.25 27 ILE B O 1
ATOM 3031 N N . ASN B 1 28 ? 5.328 -31 2.182 1 72.69 28 ASN B N 1
ATOM 3032 C CA . ASN B 1 28 ? 4.184 -31.875 2.412 1 72.69 28 ASN B CA 1
ATOM 3033 C C . ASN B 1 28 ? 4.047 -32.25 3.889 1 72.69 28 ASN B C 1
ATOM 3035 O O . ASN B 1 28 ? 4.602 -31.562 4.754 1 72.69 28 ASN B O 1
ATOM 3039 N N . SER B 1 29 ? 3.123 -33.188 4.207 1 74.56 29 SER B N 1
ATOM 3040 C CA . SER B 1 29 ? 2.891 -33.531 5.609 1 74.56 29 SER B CA 1
ATOM 3041 C C . SER B 1 29 ? 4.117 -34.188 6.238 1 74.56 29 SER B C 1
ATOM 3043 O O . SER B 1 29 ? 4.242 -34.25 7.461 1 74.56 29 SER B O 1
ATOM 3045 N N . GLY B 1 30 ? 5.086 -34.594 5.367 1 73.25 30 GLY B N 1
ATOM 3046 C CA . GLY B 1 30 ? 6.246 -35.344 5.832 1 73.25 30 GLY B CA 1
ATOM 3047 C C . GLY B 1 30 ? 5.949 -36.812 6.098 1 73.25 30 GLY B C 1
ATOM 3048 O O . GLY B 1 30 ? 6.855 -37.562 6.41 1 73.25 30 GLY B O 1
ATOM 3049 N N . GLN B 1 31 ? 4.738 -37.219 5.883 1 78.69 31 GLN B N 1
ATOM 3050 C CA . GLN B 1 31 ? 4.32 -38.594 6.238 1 78.69 31 GLN B CA 1
ATOM 3051 C C . GLN B 1 31 ? 4.402 -39.5 5.035 1 78.69 31 GLN B C 1
ATOM 3053 O O . GLN B 1 31 ? 4.531 -40.719 5.191 1 78.69 31 GLN B O 1
ATOM 3058 N N . LEU B 1 32 ? 4.336 -39.031 3.869 1 83.5 32 LEU B N 1
ATOM 3059 C CA . LEU B 1 32 ? 4.348 -39.812 2.641 1 83.5 32 LEU B CA 1
ATOM 3060 C C . LEU B 1 32 ? 5.48 -39.375 1.722 1 83.5 32 LEU B C 1
ATOM 3062 O O . LEU B 1 32 ? 6.133 -38.375 1.979 1 83.5 32 LEU B O 1
ATOM 3066 N N . ASP B 1 33 ? 5.602 -40.219 0.703 1 85.94 33 ASP B N 1
ATOM 3067 C CA . ASP B 1 33 ? 6.633 -39.906 -0.278 1 85.94 33 ASP B CA 1
ATOM 3068 C C . ASP B 1 33 ? 6.242 -38.656 -1.106 1 85.94 33 ASP B C 1
ATOM 3070 O O . ASP B 1 33 ? 5.105 -38.219 -1.034 1 85.94 33 ASP B O 1
ATOM 3074 N N . TYR B 1 34 ? 7.254 -38.156 -1.798 1 87.88 34 TYR B N 1
ATOM 3075 C CA . TYR B 1 34 ? 7.074 -36.938 -2.59 1 87.88 34 TYR B CA 1
ATOM 3076 C C . TYR B 1 34 ? 7.457 -37.188 -4.043 1 87.88 34 TYR B C 1
ATOM 3078 O O . TYR B 1 34 ? 7.812 -36.25 -4.758 1 87.88 34 TYR B O 1
ATOM 3086 N N . THR B 1 35 ? 7.258 -38.375 -4.41 1 89.12 35 THR B N 1
ATOM 3087 C CA . THR B 1 35 ? 7.715 -38.75 -5.746 1 89.12 35 THR B CA 1
ATOM 3088 C C . THR B 1 35 ? 6.836 -38.125 -6.816 1 89.12 35 THR B C 1
ATOM 3090 O O . THR B 1 35 ? 5.613 -38.281 -6.793 1 89.12 35 THR B O 1
ATOM 3093 N N . GLY B 1 36 ? 7.484 -37.469 -7.762 1 91.81 36 GLY B N 1
ATOM 3094 C CA . GLY B 1 36 ? 6.781 -36.906 -8.898 1 91.81 36 GLY B CA 1
ATOM 3095 C C . GLY B 1 36 ? 6.121 -35.562 -8.562 1 91.81 36 GLY B C 1
ATOM 3096 O O . GLY B 1 36 ? 5.598 -34.906 -9.453 1 91.81 36 GLY B O 1
ATOM 3097 N N . CYS B 1 37 ? 6.133 -35.219 -7.316 1 93.19 37 CYS B N 1
ATOM 3098 C CA . CYS B 1 37 ? 5.547 -33.969 -6.926 1 93.19 37 CYS B CA 1
ATOM 3099 C C . CYS B 1 37 ? 6.418 -32.781 -7.387 1 93.19 37 CYS B C 1
ATOM 3101 O O . CYS B 1 37 ? 7.629 -32.938 -7.566 1 93.19 37 CYS B O 1
ATOM 3103 N N . PRO B 1 38 ? 5.777 -31.656 -7.621 1 90.06 38 PRO B N 1
ATOM 3104 C CA . PRO B 1 38 ? 6.59 -30.5 -8 1 90.06 38 PRO B CA 1
ATOM 3105 C C . PRO B 1 38 ? 7.512 -30.016 -6.879 1 90.06 38 PRO B C 1
ATOM 3107 O O . PRO B 1 38 ? 7.109 -30 -5.715 1 90.06 38 PRO B O 1
ATOM 3110 N N . SER B 1 39 ? 8.734 -29.656 -7.246 1 83.31 39 SER B N 1
ATOM 3111 C CA . SER B 1 39 ? 9.688 -29.125 -6.281 1 83.31 39 SER B CA 1
ATOM 3112 C C . SER B 1 39 ? 9.281 -27.719 -5.812 1 83.31 39 SER B C 1
ATOM 3114 O O . SER B 1 39 ? 9.453 -27.391 -4.641 1 83.31 39 SER B O 1
ATOM 3116 N N . ASN B 1 40 ? 8.852 -26.938 -6.758 1 85.25 40 ASN B N 1
ATOM 3117 C CA . ASN B 1 40 ? 8.18 -25.672 -6.449 1 85.25 40 ASN B CA 1
ATOM 3118 C C . ASN B 1 40 ? 6.664 -25.828 -6.48 1 85.25 40 ASN B C 1
ATOM 3120 O O . ASN B 1 40 ? 6.078 -26.016 -7.547 1 85.25 40 ASN B O 1
ATOM 3124 N N . ASN B 1 41 ? 6.105 -25.719 -5.266 1 91.94 41 ASN B N 1
ATOM 3125 C CA . ASN B 1 41 ? 4.691 -26.094 -5.23 1 91.94 41 ASN B CA 1
ATOM 3126 C C . ASN B 1 41 ? 3.801 -24.859 -5.07 1 91.94 41 ASN B C 1
ATOM 3128 O O . ASN B 1 41 ? 2.66 -24.969 -4.617 1 91.94 41 ASN B O 1
ATOM 3132 N N . ASP B 1 42 ? 4.355 -23.672 -5.414 1 93.25 42 ASP B N 1
ATOM 3133 C CA . ASP B 1 42 ? 3.551 -22.453 -5.504 1 93.25 42 ASP B CA 1
ATOM 3134 C C . ASP B 1 42 ? 3.049 -22.234 -6.93 1 93.25 42 ASP B C 1
ATOM 3136 O O . ASP B 1 42 ? 3.83 -22.281 -7.883 1 93.25 42 ASP B O 1
ATOM 3140 N N . PHE B 1 43 ? 1.812 -22 -7.066 1 96.56 43 PHE B N 1
ATOM 3141 C CA . PHE B 1 43 ? 1.193 -21.766 -8.367 1 96.56 43 PHE B CA 1
ATOM 3142 C C . PHE B 1 43 ? 0.348 -20.5 -8.352 1 96.56 43 PHE B C 1
ATOM 3144 O O . PHE B 1 43 ? -0.437 -20.281 -7.422 1 96.56 43 PHE B O 1
ATOM 3151 N N . TYR B 1 44 ? 0.518 -19.719 -9.391 1 97.31 44 TYR B N 1
ATOM 3152 C CA . TYR B 1 44 ? -0.074 -18.375 -9.336 1 97.31 44 TYR B CA 1
ATOM 3153 C C . TYR B 1 44 ? -1.001 -18.156 -10.523 1 97.31 44 TYR B C 1
ATOM 3155 O O . TYR B 1 44 ? -0.676 -18.516 -11.656 1 97.31 44 TYR B O 1
ATOM 3163 N N . TYR B 1 45 ? -2.186 -17.672 -10.359 1 97.94 45 TYR B N 1
ATOM 3164 C CA . TYR B 1 45 ? -3.111 -16.938 -11.211 1 97.94 45 TYR B CA 1
ATOM 3165 C C . TYR B 1 45 ? -3.832 -17.891 -12.172 1 97.94 45 TYR B C 1
ATOM 3167 O O . TYR B 1 45 ? -5.059 -17.844 -12.281 1 97.94 45 TYR B O 1
ATOM 3175 N N . GLU B 1 46 ? -3.045 -18.625 -12.945 1 98.31 46 GLU B N 1
ATOM 3176 C CA . GLU B 1 46 ? -3.682 -19.547 -13.898 1 98.31 46 GLU B CA 1
ATOM 3177 C C . GLU B 1 46 ? -2.691 -20.578 -14.406 1 98.31 46 GLU B C 1
ATOM 3179 O O . GLU B 1 46 ? -1.478 -20.391 -14.328 1 98.31 46 GLU B O 1
ATOM 3184 N N . GLY B 1 47 ? -3.258 -21.703 -14.867 1 98 47 GLY B N 1
ATOM 3185 C CA . GLY B 1 47 ? -2.426 -22.781 -15.391 1 98 47 GLY B CA 1
ATOM 3186 C C . GLY B 1 47 ? -3.117 -24.125 -15.391 1 98 47 GLY B C 1
ATOM 3187 O O . GLY B 1 47 ? -4.348 -24.203 -15.336 1 98 47 GLY B O 1
ATOM 3188 N N . VAL B 1 48 ? -2.291 -25.125 -15.664 1 97.94 48 VAL B N 1
ATOM 3189 C CA . VAL B 1 48 ? -2.74 -26.516 -15.68 1 97.94 48 VAL B CA 1
ATOM 3190 C C . VAL B 1 48 ? -1.906 -27.328 -14.703 1 97.94 48 VAL B C 1
ATOM 3192 O O . VAL B 1 48 ? -0.681 -27.203 -14.648 1 97.94 48 VAL B O 1
ATOM 3195 N N . ILE B 1 49 ? -2.561 -28.125 -13.883 1 97.81 49 ILE B N 1
ATOM 3196 C CA . ILE B 1 49 ? -1.881 -29.031 -12.969 1 97.81 49 ILE B CA 1
ATOM 3197 C C . ILE B 1 49 ? -2.363 -30.453 -13.219 1 97.81 49 ILE B C 1
ATOM 3199 O O . ILE B 1 49 ? -3.555 -30.688 -13.445 1 97.81 49 ILE B O 1
ATOM 3203 N N . SER B 1 50 ? -1.416 -31.312 -13.242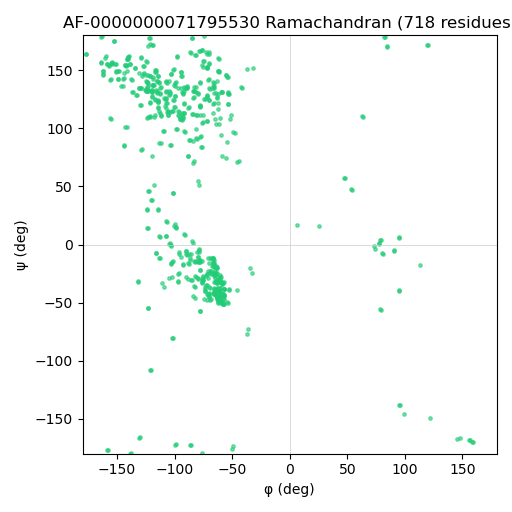 1 97.5 50 SER B N 1
ATOM 3204 C CA . SER B 1 50 ? -1.749 -32.719 -13.367 1 97.5 50 SER B CA 1
ATOM 3205 C C . SER B 1 50 ? -1.061 -33.562 -12.289 1 97.5 50 SER B C 1
ATOM 3207 O O . SER B 1 50 ? -0.128 -33.094 -11.633 1 97.5 50 SER B O 1
ATOM 3209 N N . SER B 1 51 ? -1.592 -34.75 -12.078 1 97 51 SER B N 1
ATOM 3210 C CA . SER B 1 51 ? -0.961 -35.688 -11.133 1 97 51 SER B CA 1
ATOM 3211 C C . SER B 1 51 ? 0.447 -36.062 -11.586 1 97 51 SER B C 1
ATOM 3213 O O . SER B 1 51 ? 0.788 -35.906 -12.766 1 97 51 SER B O 1
ATOM 3215 N N . PRO B 1 52 ? 1.194 -36.531 -10.633 1 96.19 52 PRO B N 1
ATOM 3216 C CA . PRO B 1 52 ? 2.539 -36.969 -11.016 1 96.19 52 PRO B CA 1
ATOM 3217 C C . PRO B 1 52 ? 2.527 -37.969 -12.164 1 96.19 52 PRO B C 1
ATOM 3219 O O . PRO B 1 52 ? 1.757 -38.938 -12.133 1 96.19 52 PRO B O 1
ATOM 3222 N N . TYR B 1 53 ? 3.355 -37.75 -13.227 1 96 53 TYR B N 1
ATOM 3223 C CA . TYR B 1 53 ? 3.637 -38.625 -14.344 1 96 53 TYR B CA 1
ATOM 3224 C C . TYR B 1 53 ? 2.463 -38.688 -15.312 1 96 53 TYR B C 1
ATOM 3226 O O . TYR B 1 53 ? 2.516 -39.375 -16.328 1 96 53 TYR B O 1
ATOM 3234 N N . TYR B 1 54 ? 1.438 -38 -14.984 1 96.5 54 TYR B N 1
ATOM 3235 C CA . TYR B 1 54 ? 0.333 -37.938 -15.938 1 96.5 54 TYR B CA 1
ATOM 3236 C C . TYR B 1 54 ? 0.846 -37.75 -17.359 1 96.5 54 TYR B C 1
ATOM 3238 O O . TYR B 1 54 ? 1.705 -36.875 -17.594 1 96.5 54 TYR B O 1
ATOM 3246 N N . PRO B 1 55 ? 0.344 -38.469 -18.344 1 96.31 55 PRO B N 1
ATOM 3247 C CA . PRO B 1 55 ? -0.86 -39.312 -18.297 1 96.31 55 PRO B CA 1
ATOM 3248 C C . PRO B 1 55 ? -0.562 -40.75 -17.906 1 96.31 55 PRO B C 1
ATOM 3250 O O . PRO B 1 55 ? -1.429 -41.625 -18.031 1 96.31 55 PRO B O 1
ATOM 3253 N N . LYS B 1 56 ? 0.665 -40.938 -17.516 1 97.25 56 LYS B N 1
ATOM 3254 C CA . LYS B 1 56 ? 0.983 -42.25 -16.969 1 97.25 56 LYS B CA 1
ATOM 3255 C C . LYS B 1 56 ? 0.429 -42.438 -15.562 1 97.25 56 LYS B C 1
ATOM 3257 O O . LYS B 1 56 ? -0.234 -41.531 -15.039 1 97.25 56 LYS B O 1
ATOM 3262 N N . LEU B 1 57 ? 0.685 -43.656 -14.992 1 97.69 57 LEU B N 1
ATOM 3263 C CA . LEU B 1 57 ? 0.164 -43.969 -13.664 1 97.69 57 LEU B CA 1
ATOM 3264 C C . LEU B 1 57 ? 0.87 -43.125 -12.594 1 97.69 57 LEU B C 1
ATOM 3266 O O . LEU B 1 57 ? 2.096 -43 -12.625 1 97.69 57 LEU B O 1
ATOM 3270 N N . TYR B 1 58 ? 0.066 -42.531 -11.656 1 97.69 58 TYR B N 1
ATOM 3271 C CA . TYR B 1 58 ? 0.667 -41.812 -10.531 1 97.69 58 TYR B CA 1
ATOM 3272 C C . TYR B 1 58 ? 1.327 -42.781 -9.562 1 97.69 58 TYR B C 1
ATOM 3274 O O . TYR B 1 58 ? 0.973 -43.969 -9.516 1 97.69 58 TYR B O 1
ATOM 3282 N N . PRO B 1 59 ? 2.324 -42.281 -8.781 1 96.56 59 PRO B N 1
ATOM 3283 C CA . PRO B 1 59 ? 3.066 -43.156 -7.898 1 96.56 59 PRO B CA 1
ATOM 3284 C C . PRO B 1 59 ? 2.277 -43.562 -6.648 1 96.56 59 PRO B C 1
ATOM 3286 O O . PRO B 1 59 ? 1.374 -42.812 -6.238 1 96.56 59 PRO B O 1
ATOM 3289 N N . PRO B 1 60 ? 2.572 -44.75 -6.062 1 95.31 60 PRO B N 1
ATOM 3290 C CA . PRO B 1 60 ? 1.953 -45.156 -4.797 1 95.31 60 PRO B CA 1
ATOM 3291 C C . PRO B 1 60 ? 2.529 -44.406 -3.598 1 95.31 60 PRO B C 1
ATOM 3293 O O . PRO B 1 60 ? 3.629 -43.844 -3.682 1 95.31 60 PRO B O 1
ATOM 3296 N N . ASN B 1 61 ? 1.781 -44.344 -2.531 1 95 61 ASN B N 1
ATOM 3297 C CA . ASN B 1 61 ? 2.23 -43.812 -1.246 1 95 61 ASN B CA 1
ATOM 3298 C C . ASN B 1 61 ? 2.809 -42.406 -1.387 1 95 61 ASN B C 1
ATOM 3300 O O . ASN B 1 61 ? 3.906 -42.125 -0.902 1 95 61 ASN B O 1
ATOM 3304 N N . THR B 1 62 ? 2.059 -41.594 -2.094 1 94.88 62 THR B N 1
ATOM 3305 C CA . THR B 1 62 ? 2.557 -40.281 -2.453 1 94.88 62 THR B CA 1
ATOM 3306 C C . THR B 1 62 ? 1.605 -39.188 -1.962 1 94.88 62 THR B C 1
ATOM 3308 O O . THR B 1 62 ? 0.385 -39.375 -1.993 1 94.88 62 THR B O 1
ATOM 3311 N N . GLU B 1 63 ? 2.201 -38.125 -1.473 1 95.12 63 GLU B N 1
ATOM 3312 C CA . GLU B 1 63 ? 1.438 -36.938 -1.079 1 95.12 63 GLU B CA 1
ATOM 3313 C C . GLU B 1 63 ? 2.033 -35.688 -1.682 1 95.12 63 GLU B C 1
ATOM 3315 O O . GLU B 1 63 ? 3.209 -35.375 -1.464 1 95.12 63 GLU B O 1
ATOM 3320 N N . CYS B 1 64 ? 1.241 -34.969 -2.484 1 95.25 64 CYS B N 1
ATOM 3321 C CA . CYS B 1 64 ? 1.653 -33.688 -3.088 1 95.25 64 CYS B CA 1
ATOM 3322 C C . CYS B 1 64 ? 0.802 -32.531 -2.574 1 95.25 64 CYS B C 1
ATOM 3324 O O . CYS B 1 64 ? -0.409 -32.688 -2.4 1 95.25 64 CYS B O 1
ATOM 3326 N N . TYR B 1 65 ? 1.404 -31.406 -2.34 1 95.12 65 TYR B N 1
ATOM 3327 C CA . TYR B 1 65 ? 0.733 -30.156 -2.025 1 95.12 65 TYR B CA 1
ATOM 3328 C C . TYR B 1 65 ? 0.908 -29.141 -3.154 1 95.12 65 TYR B C 1
ATOM 3330 O O . TYR B 1 65 ? 1.99 -29.047 -3.736 1 95.12 65 TYR B O 1
ATOM 3338 N N . TYR B 1 66 ? -0.109 -28.484 -3.541 1 96.31 66 TYR B N 1
ATOM 3339 C CA . TYR B 1 66 ? -0.103 -27.375 -4.484 1 96.31 66 TYR B CA 1
ATOM 3340 C C . TYR B 1 66 ? -0.687 -26.109 -3.848 1 96.31 66 TYR B C 1
ATOM 3342 O O . TYR B 1 66 ? -1.897 -26.031 -3.627 1 96.31 66 TYR B O 1
ATOM 3350 N N . TYR B 1 67 ? 0.135 -25.125 -3.588 1 96 67 TYR B N 1
ATOM 3351 C CA . TYR B 1 67 ? -0.327 -23.844 -3.059 1 96 67 TYR B CA 1
ATOM 3352 C C . TYR B 1 67 ? -0.719 -22.906 -4.184 1 96 67 TYR B C 1
ATOM 3354 O O . TYR B 1 67 ? 0.124 -22.516 -4.996 1 96 67 TYR B O 1
ATOM 3362 N N . MET B 1 68 ? -1.944 -22.547 -4.191 1 97.44 68 MET B N 1
ATOM 3363 C CA . MET B 1 68 ? -2.479 -21.781 -5.324 1 97.44 68 MET B CA 1
ATOM 3364 C C . MET B 1 68 ? -2.875 -20.375 -4.898 1 97.44 68 MET B C 1
ATOM 3366 O O . MET B 1 68 ? -3.439 -20.188 -3.82 1 97.44 68 MET B O 1
ATOM 3370 N N . THR B 1 69 ? -2.586 -19.422 -5.727 1 97.5 69 THR B N 1
ATOM 3371 C CA . THR B 1 69 ? -2.902 -18.016 -5.465 1 97.5 69 THR B CA 1
ATOM 3372 C C . THR B 1 69 ? -3.537 -17.375 -6.691 1 97.5 69 THR B C 1
ATOM 3374 O O . THR B 1 69 ? -2.994 -17.453 -7.797 1 97.5 69 THR B O 1
ATOM 3377 N N . ALA B 1 70 ? -4.648 -16.734 -6.527 1 97.38 70 ALA B N 1
ATOM 3378 C CA . ALA B 1 70 ? -5.293 -15.984 -7.602 1 97.38 70 ALA B CA 1
ATOM 3379 C C . ALA B 1 70 ? -4.738 -14.562 -7.691 1 97.38 70 ALA B C 1
ATOM 3381 O O . ALA B 1 70 ? -4.086 -14.086 -6.762 1 97.38 70 ALA B O 1
ATOM 3382 N N . GLU B 1 71 ? -5.02 -13.93 -8.781 1 94.94 71 GLU B N 1
ATOM 3383 C CA . GLU B 1 71 ? -4.727 -12.508 -8.945 1 94.94 71 GLU B CA 1
ATOM 3384 C C . GLU B 1 71 ? -5.371 -11.68 -7.832 1 94.94 71 GLU B C 1
ATOM 3386 O O . GLU B 1 71 ? -6.48 -11.984 -7.391 1 94.94 71 GLU B O 1
ATOM 3391 N N . PRO B 1 72 ? -4.633 -10.602 -7.461 1 90.19 72 PRO B N 1
ATOM 3392 C CA . PRO B 1 72 ? -5.285 -9.734 -6.48 1 90.19 72 PRO B CA 1
ATOM 3393 C C . PRO B 1 72 ? -6.68 -9.289 -6.918 1 90.19 72 PRO B C 1
ATOM 3395 O O . PRO B 1 72 ? -6.863 -8.844 -8.055 1 90.19 72 PRO B O 1
ATOM 3398 N N . GLY B 1 73 ? -7.621 -9.477 -6.008 1 91.31 73 GLY B N 1
ATOM 3399 C CA . GLY B 1 73 ? -8.984 -9.055 -6.273 1 91.31 73 GLY B CA 1
ATOM 3400 C C . GLY B 1 73 ? -9.828 -10.141 -6.918 1 91.31 73 GLY B C 1
ATOM 3401 O O . GLY B 1 73 ? -11.023 -9.945 -7.152 1 91.31 73 GLY B O 1
ATOM 3402 N N . LYS B 1 74 ? -9.273 -11.227 -7.246 1 95.75 74 LYS B N 1
ATOM 3403 C CA . LYS B 1 74 ? -9.977 -12.359 -7.844 1 95.75 74 LYS B CA 1
ATOM 3404 C C . LYS B 1 74 ? -9.883 -13.594 -6.965 1 95.75 74 LYS B C 1
ATOM 3406 O O . LYS B 1 74 ? -9.266 -13.562 -5.895 1 95.75 74 LYS B O 1
ATOM 3411 N N . VAL B 1 75 ? -10.648 -14.625 -7.355 1 96.38 75 VAL B N 1
ATOM 3412 C CA . VAL B 1 75 ? -10.594 -15.906 -6.66 1 96.38 75 VAL B CA 1
ATOM 3413 C C . VAL B 1 75 ? -10.227 -17.016 -7.645 1 96.38 75 VAL B C 1
ATOM 3415 O O . VAL B 1 75 ? -10.039 -16.75 -8.836 1 96.38 75 VAL B O 1
ATOM 3418 N N . LEU B 1 76 ? -10.102 -18.219 -7.156 1 98 76 LEU B N 1
ATOM 3419 C CA . LEU B 1 76 ? -9.672 -19.312 -8.008 1 98 76 LEU B CA 1
ATOM 3420 C C . LEU B 1 76 ? -10.875 -20.141 -8.477 1 98 76 LEU B C 1
ATOM 3422 O O . LEU B 1 76 ? -11.805 -20.375 -7.707 1 98 76 LEU B O 1
ATOM 3426 N N . SER B 1 77 ? -10.82 -20.516 -9.719 1 98.19 77 SER B N 1
ATOM 3427 C CA . SER B 1 77 ? -11.742 -21.484 -10.305 1 98.19 77 SER B CA 1
ATOM 3428 C C . SER B 1 77 ? -11 -22.719 -10.812 1 98.19 77 SER B C 1
ATOM 3430 O O . SER B 1 77 ? -9.938 -22.594 -11.422 1 98.19 77 SER B O 1
ATOM 3432 N N . PHE B 1 78 ? -11.562 -23.891 -10.539 1 98.38 78 PHE B N 1
ATOM 3433 C CA . PHE B 1 78 ? -10.961 -25.156 -10.945 1 98.38 78 PHE B CA 1
ATOM 3434 C C . PHE B 1 78 ? -11.898 -25.922 -11.875 1 98.38 78 PHE B C 1
ATOM 3436 O O . PHE B 1 78 ? -13.07 -26.125 -11.555 1 98.38 78 PHE B O 1
ATOM 3443 N N . ASN B 1 79 ? -11.367 -26.297 -12.992 1 98.12 79 ASN B N 1
ATOM 3444 C CA . ASN B 1 79 ? -12.07 -27.141 -13.961 1 98.12 79 ASN B CA 1
ATOM 3445 C C . ASN B 1 79 ? -11.297 -28.406 -14.273 1 98.12 79 ASN B C 1
ATOM 3447 O O . ASN B 1 79 ? -10.273 -28.359 -14.961 1 98.12 79 ASN B O 1
ATOM 3451 N N . PHE B 1 80 ? -11.781 -29.578 -13.812 1 97.94 80 PHE B N 1
ATOM 3452 C CA . PHE B 1 80 ? -11.109 -30.844 -14.07 1 97.94 80 PHE B CA 1
ATOM 3453 C C . PHE B 1 80 ? -11.32 -31.281 -15.516 1 97.94 80 PHE B C 1
ATOM 3455 O O . PHE B 1 80 ? -12.461 -31.391 -15.977 1 97.94 80 PHE B O 1
ATOM 3462 N N . THR B 1 81 ? -10.234 -31.516 -16.156 1 97.5 81 THR B N 1
ATOM 3463 C CA . THR B 1 81 ? -10.297 -31.938 -17.547 1 97.5 81 THR B CA 1
ATOM 3464 C C . THR B 1 81 ? -10.047 -33.438 -17.672 1 97.5 81 THR B C 1
ATOM 3466 O O . THR B 1 81 ? -10.328 -34.031 -18.719 1 97.5 81 THR B O 1
ATOM 3469 N N . HIS B 1 82 ? -9.508 -34.031 -16.641 1 97.19 82 HIS B N 1
ATOM 3470 C CA . HIS B 1 82 ? -9.297 -35.469 -16.531 1 97.19 82 HIS B CA 1
ATOM 3471 C C . HIS B 1 82 ? -9.383 -35.938 -15.086 1 97.19 82 HIS B C 1
ATOM 3473 O O . HIS B 1 82 ? -8.906 -35.25 -14.18 1 97.19 82 HIS B O 1
ATOM 3479 N N . PHE B 1 83 ? -9.992 -37.156 -14.883 1 97.12 83 PHE B N 1
ATOM 3480 C CA . PHE B 1 83 ? -10.094 -37.719 -13.539 1 97.12 83 PHE B CA 1
ATOM 3481 C C . PHE B 1 83 ? -10.211 -39.25 -13.594 1 97.12 83 PHE B C 1
ATOM 3483 O O . PHE B 1 83 ? -11.227 -39.781 -14.055 1 97.12 83 PHE B O 1
ATOM 3490 N N . ASP B 1 84 ? -9.195 -39.875 -13.211 1 96.56 84 ASP B N 1
ATOM 3491 C CA . ASP B 1 84 ? -9.094 -41.344 -13.156 1 96.56 84 ASP B CA 1
ATOM 3492 C C . ASP B 1 84 ? -8.273 -41.781 -11.953 1 96.56 84 ASP B C 1
ATOM 3494 O O . ASP B 1 84 ? -7.074 -42.031 -12.078 1 96.56 84 ASP B O 1
ATOM 3498 N N . MET B 1 85 ? -8.969 -41.906 -10.789 1 95.44 85 MET B N 1
ATOM 3499 C CA . MET B 1 85 ? -8.305 -42.219 -9.523 1 95.44 85 MET B CA 1
ATOM 3500 C C . MET B 1 85 ? -8.922 -43.469 -8.883 1 95.44 85 MET B C 1
ATOM 3502 O O . MET B 1 85 ? -10.062 -43.812 -9.188 1 95.44 85 MET B O 1
ATOM 3506 N N . GLU B 1 86 ? -8.125 -44.125 -7.984 1 93.88 86 GLU B N 1
ATOM 3507 C CA . GLU B 1 86 ? -8.719 -45.188 -7.184 1 93.88 86 GLU B CA 1
ATOM 3508 C C . GLU B 1 86 ? -9.82 -44.625 -6.273 1 93.88 86 GLU B C 1
ATOM 3510 O O . GLU B 1 86 ? -9.578 -43.719 -5.477 1 93.88 86 GLU B O 1
ATOM 3515 N N . SER B 1 87 ? -10.945 -45.156 -6.312 1 85.81 87 SER B N 1
ATOM 3516 C CA . SER B 1 87 ? -12.125 -44.562 -5.699 1 85.81 87 SER B CA 1
ATOM 3517 C C . SER B 1 87 ? -12.078 -44.688 -4.18 1 85.81 87 SER B C 1
ATOM 3519 O O . SER B 1 87 ? -12.461 -43.75 -3.465 1 85.81 87 SER B O 1
ATOM 3521 N N . CYS B 1 88 ? -11.625 -45.719 -3.729 1 85.5 88 CYS B N 1
ATOM 3522 C CA . CYS B 1 88 ? -11.781 -46 -2.309 1 85.5 88 CYS B CA 1
ATOM 3523 C C . CYS B 1 88 ? -10.719 -45.281 -1.483 1 85.5 88 CYS B C 1
ATOM 3525 O O . CYS B 1 88 ? -10.969 -44.906 -0.337 1 85.5 88 CYS B O 1
ATOM 3527 N N . CYS B 1 89 ? -9.516 -45.062 -2.234 1 90.81 89 CYS B N 1
ATOM 3528 C CA . CYS B 1 89 ? -8.422 -44.844 -1.292 1 90.81 89 CYS B CA 1
ATOM 3529 C C . CYS B 1 89 ? -7.617 -43.625 -1.668 1 90.81 89 CYS B C 1
ATOM 3531 O O . CYS B 1 89 ? -7.059 -42.938 -0.798 1 90.81 89 CYS B O 1
ATOM 3533 N N . ASP B 1 90 ? -7.512 -43.312 -2.951 1 95.88 90 ASP B N 1
ATOM 3534 C CA . ASP B 1 90 ? -6.758 -42.156 -3.383 1 95.88 90 ASP B CA 1
ATOM 3535 C C . ASP B 1 90 ? -7.68 -40.938 -3.561 1 95.88 90 ASP B C 1
ATOM 3537 O O . ASP B 1 90 ? -8.852 -41.094 -3.91 1 95.88 90 ASP B O 1
ATOM 3541 N N . TYR B 1 91 ? -7.141 -39.75 -3.242 1 95.75 91 TYR B N 1
ATOM 3542 C CA . TYR B 1 91 ? -8.047 -38.594 -3.303 1 95.75 91 TYR B CA 1
ATOM 3543 C C . TYR B 1 91 ? -7.285 -37.312 -3.531 1 95.75 91 TYR B C 1
ATOM 3545 O O . TYR B 1 91 ? -6.086 -37.219 -3.262 1 95.75 91 TYR B O 1
ATOM 3553 N N . ILE B 1 92 ? -7.98 -36.375 -4.059 1 96.75 92 ILE B N 1
ATOM 3554 C CA . ILE B 1 92 ? -7.562 -34.969 -4.211 1 96.75 92 ILE B CA 1
ATOM 3555 C C . ILE B 1 92 ? -8.523 -34.062 -3.455 1 96.75 92 ILE B C 1
ATOM 3557 O O . ILE B 1 92 ? -9.742 -34.281 -3.484 1 96.75 92 ILE B O 1
ATOM 3561 N N . THR B 1 93 ? -7.945 -33.156 -2.695 1 96.62 93 THR B N 1
ATOM 3562 C CA . THR B 1 93 ? -8.742 -32.219 -1.9 1 96.62 93 THR B CA 1
ATOM 3563 C C . THR B 1 93 ? -8.391 -30.781 -2.252 1 96.62 93 THR B C 1
ATOM 3565 O O . THR B 1 93 ? -7.215 -30.438 -2.4 1 96.62 93 THR B O 1
ATOM 3568 N N . ILE B 1 94 ? -9.391 -29.984 -2.455 1 98 94 ILE B N 1
ATOM 3569 C CA . ILE B 1 94 ? -9.211 -28.531 -2.584 1 98 94 ILE B CA 1
ATOM 3570 C C . ILE B 1 94 ? -9.688 -27.844 -1.31 1 98 94 ILE B C 1
ATOM 3572 O O . ILE B 1 94 ? -10.867 -27.922 -0.957 1 98 94 ILE B O 1
ATOM 3576 N N . TYR B 1 95 ? -8.734 -27.25 -0.648 1 97.12 95 TYR B N 1
ATOM 3577 C CA . TYR B 1 95 ? -9.047 -26.453 0.528 1 97.12 95 TYR B CA 1
ATOM 3578 C C . TYR B 1 95 ? -9.273 -24.984 0.149 1 97.12 95 TYR B C 1
ATOM 3580 O O . TYR B 1 95 ? -8.5 -24.422 -0.626 1 97.12 95 TYR B O 1
ATOM 3588 N N . ASP B 1 96 ? -10.32 -24.391 0.708 1 96.44 96 ASP B N 1
ATOM 3589 C CA . ASP B 1 96 ? -10.664 -23 0.479 1 96.44 96 ASP B CA 1
ATOM 3590 C C . ASP B 1 96 ? -9.867 -22.078 1.397 1 96.44 96 ASP B C 1
ATOM 3592 O O . ASP B 1 96 ? -10.43 -21.438 2.295 1 96.44 96 ASP B O 1
ATOM 3596 N N . GLY B 1 97 ? -8.625 -21.953 1.17 1 95.12 97 GLY B N 1
ATOM 3597 C CA . GLY B 1 97 ? -7.664 -21.188 1.954 1 95.12 97 GLY B CA 1
ATOM 3598 C C . GLY B 1 97 ? -6.234 -21.672 1.779 1 95.12 97 GLY B C 1
ATOM 3599 O O . GLY B 1 97 ? -5.957 -22.5 0.91 1 95.12 97 GLY B O 1
ATOM 3600 N N . ASN B 1 98 ? -5.301 -21.266 2.559 1 91.62 98 ASN B N 1
ATOM 3601 C CA . ASN B 1 98 ? -3.875 -21.469 2.316 1 91.62 98 ASN B CA 1
ATOM 3602 C C . ASN B 1 98 ? -3.338 -22.656 3.102 1 91.62 98 ASN B C 1
ATOM 3604 O O . ASN B 1 98 ? -2.123 -22.812 3.244 1 91.62 98 ASN B O 1
ATOM 3608 N N . GLY B 1 99 ? -4.324 -23.438 3.605 1 92.25 99 GLY B N 1
ATOM 3609 C CA . GLY B 1 99 ? -3.811 -24.547 4.395 1 92.25 99 GLY B CA 1
ATOM 3610 C C . GLY B 1 99 ? -4.836 -25.641 4.617 1 92.25 99 GLY B C 1
ATOM 3611 O O . GLY B 1 99 ? -5.992 -25.516 4.207 1 92.25 99 GLY B O 1
ATOM 3612 N N . ILE B 1 100 ? -4.359 -26.703 5.348 1 92.06 100 ILE B N 1
ATOM 3613 C CA . ILE B 1 100 ? -5.176 -27.906 5.523 1 92.06 100 ILE B CA 1
ATOM 3614 C C . ILE B 1 100 ? -6.242 -27.656 6.586 1 92.06 100 ILE B C 1
ATOM 3616 O O . ILE B 1 100 ? -7.172 -28.438 6.742 1 92.06 100 ILE B O 1
ATOM 3620 N N . ARG B 1 101 ? -6.07 -26.578 7.312 1 93.12 101 ARG B N 1
ATOM 3621 C CA . ARG B 1 101 ? -7.066 -26.25 8.328 1 93.12 101 ARG B CA 1
ATOM 3622 C C . ARG B 1 101 ? -8.203 -25.422 7.723 1 93.12 101 ARG B C 1
ATOM 3624 O O . ARG B 1 101 ? -9.211 -25.172 8.391 1 93.12 101 ARG B O 1
ATOM 3631 N N . SER B 1 102 ? -8.016 -25.016 6.465 1 94.12 102 SER B N 1
ATOM 3632 C CA . SER B 1 102 ? -9.086 -24.297 5.777 1 94.12 102 SER B CA 1
ATOM 3633 C C . SER B 1 102 ? -10.234 -25.234 5.426 1 94.12 102 SER B C 1
ATOM 3635 O O . SER B 1 102 ? -10.055 -26.453 5.34 1 94.12 102 SER B O 1
ATOM 3637 N N . PRO B 1 103 ? -11.484 -24.688 5.324 1 94.69 103 PRO B N 1
ATOM 3638 C CA . PRO B 1 103 ? -12.609 -25.516 4.91 1 94.69 103 PRO B CA 1
ATOM 3639 C C . PRO B 1 103 ? -12.352 -26.25 3.592 1 94.69 103 PRO B C 1
ATOM 3641 O O . PRO B 1 103 ? -11.727 -25.688 2.689 1 94.69 103 PRO B O 1
ATOM 3644 N N . LYS B 1 104 ? -12.867 -27.484 3.504 1 96.31 104 LYS B N 1
ATOM 3645 C CA . LYS B 1 104 ? -12.773 -28.234 2.252 1 96.31 104 LYS B CA 1
ATOM 3646 C C . LYS B 1 104 ? -13.812 -27.75 1.241 1 96.31 104 LYS B C 1
ATOM 3648 O O . LYS B 1 104 ? -15.008 -27.75 1.527 1 96.31 104 LYS B O 1
ATOM 3653 N N . LEU B 1 105 ? -13.312 -27.297 0.18 1 96.38 105 LEU B N 1
ATOM 3654 C CA . LEU B 1 105 ? -14.195 -26.984 -0.936 1 96.38 105 LEU B CA 1
ATOM 3655 C C . LEU B 1 105 ? -14.758 -28.266 -1.561 1 96.38 105 LEU B C 1
ATOM 3657 O O . LEU B 1 105 ? -15.953 -28.344 -1.846 1 96.38 105 LEU B O 1
ATOM 3661 N N . VAL B 1 106 ? -13.867 -29.219 -1.746 1 96.75 106 VAL B N 1
ATOM 3662 C CA . VAL B 1 106 ? -14.273 -30.516 -2.295 1 96.75 106 VAL B CA 1
ATOM 3663 C C . VAL B 1 106 ? -13.195 -31.562 -2.004 1 96.75 106 VAL B C 1
ATOM 3665 O O . VAL B 1 106 ? -12.008 -31.234 -1.929 1 96.75 106 VAL B O 1
ATOM 3668 N N . GLN B 1 107 ? -13.562 -32.719 -1.793 1 96.31 107 GLN B N 1
ATOM 3669 C CA . GLN B 1 107 ? -12.695 -33.906 -1.825 1 96.31 107 GLN B CA 1
ATOM 3670 C C . GLN B 1 107 ? -13.188 -34.906 -2.854 1 96.31 107 GLN B C 1
ATOM 3672 O O . GLN B 1 107 ? -14.328 -35.375 -2.779 1 96.31 107 GLN B O 1
ATOM 3677 N N . LEU B 1 108 ? -12.32 -35.188 -3.717 1 95.31 108 LEU B N 1
ATOM 3678 C CA . LEU B 1 108 ? -12.633 -36.125 -4.781 1 95.31 108 LEU B CA 1
ATOM 3679 C C . LEU B 1 108 ? -11.93 -37.469 -4.543 1 95.31 108 LEU B C 1
ATOM 3681 O O . LEU B 1 108 ? -10.703 -37.531 -4.559 1 95.31 108 LEU B O 1
ATOM 3685 N N . GLY B 1 109 ? -12.797 -38.406 -4.309 1 90.75 109 GLY B N 1
ATOM 3686 C CA . GLY B 1 109 ? -12.258 -39.719 -3.996 1 90.75 109 GLY B CA 1
ATOM 3687 C C . GLY B 1 109 ? -11.898 -39.906 -2.531 1 90.75 109 GLY B C 1
ATOM 3688 O O . GLY B 1 109 ? -12.055 -38.969 -1.739 1 90.75 109 GLY B O 1
ATOM 3689 N N . GLY B 1 110 ? -11.586 -41.219 -2.172 1 89.06 110 GLY B N 1
ATOM 3690 C CA . GLY B 1 110 ? -11.094 -41.531 -0.84 1 89.06 110 GLY B CA 1
ATOM 3691 C C . GLY B 1 110 ? -12.203 -41.656 0.189 1 89.06 110 GLY B C 1
ATOM 3692 O O . GLY B 1 110 ? -13.383 -41.594 -0.152 1 89.06 110 GLY B O 1
ATOM 3693 N N . PRO B 1 111 ? -11.93 -41.969 1.483 1 87.19 111 PRO B N 1
ATOM 3694 C CA . PRO B 1 111 ? -12.898 -42.281 2.533 1 87.19 111 PRO B CA 1
ATOM 3695 C C . PRO B 1 111 ? -13.805 -41.125 2.893 1 87.19 111 PRO B C 1
ATOM 3697 O O . PRO B 1 111 ? -14.953 -41.312 3.287 1 87.19 111 PRO B O 1
ATOM 3700 N N . ASN B 1 112 ? -13.516 -39.969 2.76 1 88.25 112 ASN B N 1
ATOM 3701 C CA . ASN B 1 112 ? -14.297 -38.781 3.15 1 88.25 112 ASN B CA 1
ATOM 3702 C C . ASN B 1 112 ? -14.617 -37.906 1.95 1 88.25 112 ASN B C 1
ATOM 3704 O O . ASN B 1 112 ? -14.688 -36.688 2.074 1 88.25 112 ASN B O 1
ATOM 3708 N N . ALA B 1 113 ? -14.898 -38.625 0.903 1 92.25 113 ALA B N 1
ATOM 3709 C CA . ALA B 1 113 ? -15.172 -37.906 -0.331 1 92.25 113 ALA B CA 1
ATOM 3710 C C . ALA B 1 113 ? -16.469 -37.094 -0.215 1 92.25 113 ALA B C 1
ATOM 3712 O O . ALA B 1 113 ? -17.453 -37.594 0.336 1 92.25 113 ALA B O 1
ATOM 3713 N N . THR B 1 114 ? -16.422 -35.938 -0.677 1 92.44 114 THR B N 1
ATOM 3714 C CA . THR B 1 114 ? -17.641 -35.125 -0.75 1 92.44 114 THR B CA 1
ATOM 3715 C C . THR B 1 114 ? -18.344 -35.344 -2.08 1 92.44 114 THR B C 1
ATOM 3717 O O . THR B 1 114 ? -19.562 -35.125 -2.188 1 92.44 114 THR B O 1
ATOM 3720 N N . VAL B 1 115 ? -17.562 -35.688 -3.129 1 90.56 115 VAL B N 1
ATOM 3721 C CA . VAL B 1 115 ? -18.078 -36.031 -4.453 1 90.56 115 VAL B CA 1
ATOM 3722 C C . VAL B 1 115 ? -17.234 -37.125 -5.055 1 90.56 115 VAL B C 1
ATOM 3724 O O . VAL B 1 115 ? -16.016 -37.219 -4.809 1 90.56 115 VAL B O 1
ATOM 3727 N N . THR B 1 116 ? -17.844 -37.969 -5.828 1 87.12 116 THR B N 1
ATOM 3728 C CA . THR B 1 116 ? -17.125 -39.094 -6.379 1 87.12 116 THR B CA 1
ATOM 3729 C C . THR B 1 116 ? -16.344 -38.688 -7.617 1 87.12 116 THR B C 1
ATOM 3731 O O . THR B 1 116 ? -15.18 -39.094 -7.777 1 87.12 116 THR B O 1
ATOM 3734 N N . THR B 1 117 ? -16.984 -37.969 -8.477 1 89.81 117 THR B N 1
ATOM 3735 C CA . THR B 1 117 ? -16.344 -37.438 -9.688 1 89.81 117 THR B CA 1
ATOM 3736 C C . THR B 1 117 ? -16.578 -35.938 -9.828 1 89.81 117 THR B C 1
ATOM 3738 O O . THR B 1 117 ? -17.609 -35.438 -9.375 1 89.81 117 THR B O 1
ATOM 3741 N N . PRO B 1 118 ? -15.562 -35.312 -10.359 1 93.56 118 PRO B N 1
ATOM 3742 C CA . PRO B 1 118 ? -15.758 -33.875 -10.492 1 93.56 118 PRO B CA 1
ATOM 3743 C C . PRO B 1 118 ? -16.953 -33.5 -11.367 1 93.56 118 PRO B C 1
ATOM 3745 O O . PRO B 1 118 ? -17.172 -34.156 -12.398 1 93.56 118 PRO B O 1
ATOM 3748 N N . THR B 1 119 ? -17.781 -32.594 -10.82 1 88.94 119 THR B N 1
ATOM 3749 C CA . THR B 1 119 ? -18.984 -32.156 -11.508 1 88.94 119 THR B CA 1
ATOM 3750 C C . THR B 1 119 ? -18.938 -30.656 -11.773 1 88.94 119 THR B C 1
ATOM 3752 O O . THR B 1 119 ? -19.25 -29.859 -10.891 1 88.94 119 THR B O 1
ATOM 3755 N N . GLY B 1 120 ? -18.219 -30.156 -12.711 1 90.56 120 GLY B N 1
ATOM 3756 C CA . GLY B 1 120 ? -18.266 -28.766 -13.086 1 90.56 120 GLY B CA 1
ATOM 3757 C C . GLY B 1 120 ? -17.141 -27.938 -12.484 1 90.56 120 GLY B C 1
ATOM 3758 O O . GLY B 1 120 ? -16.031 -28.438 -12.297 1 90.56 120 GLY B O 1
ATOM 3759 N N . LEU B 1 121 ? -17.484 -26.609 -12.156 1 95.25 121 LEU B N 1
ATOM 3760 C CA . LEU B 1 121 ? -16.484 -25.656 -11.695 1 95.25 121 LEU B CA 1
ATOM 3761 C C . LEU B 1 121 ? -16.484 -25.562 -10.172 1 95.25 121 LEU B C 1
ATOM 3763 O O . LEU B 1 121 ? -17.547 -25.547 -9.547 1 95.25 121 LEU B O 1
ATOM 3767 N N . TYR B 1 122 ? -15.344 -25.578 -9.594 1 97.06 122 TYR B N 1
ATOM 3768 C CA . TYR B 1 122 ? -15.172 -25.297 -8.172 1 97.06 122 TYR B CA 1
ATOM 3769 C C . TYR B 1 122 ? -14.523 -23.922 -7.973 1 97.06 122 TYR B C 1
ATOM 3771 O O . TYR B 1 122 ? -13.445 -23.656 -8.5 1 97.06 122 TYR B O 1
ATOM 3779 N N . THR B 1 123 ? -15.156 -23.031 -7.266 1 96.69 123 THR B N 1
ATOM 3780 C CA . THR B 1 123 ? -14.664 -21.672 -7.078 1 96.69 123 THR B CA 1
ATOM 3781 C C . THR B 1 123 ? -14.438 -21.391 -5.602 1 96.69 123 THR B C 1
ATOM 3783 O O . THR B 1 123 ? -15.289 -21.688 -4.762 1 96.69 123 THR B O 1
ATOM 3786 N N . THR B 1 124 ? -13.289 -20.859 -5.293 1 96.56 124 THR B N 1
ATOM 3787 C CA . THR B 1 124 ? -12.961 -20.531 -3.912 1 96.56 124 THR B CA 1
ATOM 3788 C C . THR B 1 124 ? -13.688 -19.25 -3.471 1 96.56 124 THR B C 1
ATOM 3790 O O . THR B 1 124 ? -14.242 -18.531 -4.297 1 96.56 124 THR B O 1
ATOM 3793 N N . SER B 1 125 ? -13.672 -19 -2.133 1 93.19 125 SER B N 1
ATOM 3794 C CA . SER B 1 125 ? -14.281 -17.781 -1.59 1 93.19 125 SER B CA 1
ATOM 3795 C C . SER B 1 125 ? -13.25 -16.672 -1.459 1 93.19 125 SER B C 1
ATOM 3797 O O . SER B 1 125 ? -13.617 -15.5 -1.276 1 93.19 125 SER B O 1
ATOM 3799 N N . GLN B 1 126 ? -12.016 -17.047 -1.502 1 93.12 126 GLN B N 1
ATOM 3800 C CA . GLN B 1 126 ? -10.898 -16.109 -1.386 1 93.12 126 GLN B CA 1
ATOM 3801 C C . GLN B 1 126 ? -9.789 -16.453 -2.381 1 93.12 126 GLN B C 1
ATOM 3803 O O . GLN B 1 126 ? -9.898 -17.422 -3.129 1 93.12 126 GLN B O 1
ATOM 3808 N N . ARG B 1 127 ? -8.695 -15.656 -2.371 1 95.44 127 ARG B N 1
ATOM 3809 C CA . ARG B 1 127 ? -7.77 -15.758 -3.492 1 95.44 127 ARG B CA 1
ATOM 3810 C C . ARG B 1 127 ? -6.777 -16.891 -3.273 1 95.44 127 ARG B C 1
ATOM 3812 O O . ARG B 1 127 ? -5.93 -17.172 -4.129 1 95.44 127 ARG B O 1
ATOM 3819 N N . PHE B 1 128 ? -6.902 -17.656 -2.162 1 96.88 128 PHE B N 1
ATOM 3820 C CA . PHE B 1 128 ? -5.961 -18.734 -1.875 1 96.88 128 PHE B CA 1
ATOM 3821 C C . PHE B 1 128 ? -6.664 -20.078 -1.866 1 96.88 128 PHE B C 1
ATOM 3823 O O . PHE B 1 128 ? -7.828 -20.172 -1.467 1 96.88 128 PHE B O 1
ATOM 3830 N N . ALA B 1 129 ? -5.895 -21.094 -2.236 1 97.81 129 ALA B N 1
ATOM 3831 C CA . ALA B 1 129 ? -6.332 -22.484 -2.107 1 97.81 129 ALA B CA 1
ATOM 3832 C C . ALA B 1 129 ? -5.141 -23.406 -1.893 1 97.81 129 ALA B C 1
ATOM 3834 O O . ALA B 1 129 ? -4.027 -23.109 -2.33 1 97.81 129 ALA B O 1
ATOM 3835 N N . LEU B 1 130 ? -5.367 -24.422 -1.2 1 97.06 130 LEU B N 1
ATOM 3836 C CA . LEU B 1 130 ? -4.43 -25.547 -1.145 1 97.06 130 LEU B CA 1
ATOM 3837 C C . LEU B 1 130 ? -5.043 -26.797 -1.768 1 97.06 130 LEU B C 1
ATOM 3839 O O . LEU B 1 130 ? -6.129 -27.219 -1.371 1 97.06 130 LEU B O 1
ATOM 3843 N N . VAL B 1 131 ? -4.398 -27.328 -2.738 1 97.56 131 VAL B N 1
ATOM 3844 C CA . VAL B 1 131 ? -4.777 -28.609 -3.32 1 97.56 131 VAL B CA 1
ATOM 3845 C C . VAL B 1 131 ? -3.816 -29.703 -2.848 1 97.56 131 VAL B C 1
ATOM 3847 O O . VAL B 1 131 ? -2.596 -29.516 -2.885 1 97.56 131 VAL B O 1
ATOM 3850 N N . THR B 1 132 ? -4.371 -30.781 -2.404 1 96.12 132 THR B N 1
ATOM 3851 C CA . THR B 1 132 ? -3.543 -31.922 -2 1 96.12 132 THR B CA 1
ATOM 3852 C C . THR B 1 132 ? -3.939 -33.188 -2.764 1 96.12 132 THR B C 1
ATOM 3854 O O . THR B 1 132 ? -5.121 -33.406 -3.033 1 96.12 132 THR B O 1
ATOM 3857 N N . PHE B 1 133 ? -2.918 -33.906 -3.131 1 96.94 133 PHE B N 1
ATOM 3858 C CA . PHE B 1 133 ? -3.076 -35.25 -3.703 1 96.94 133 PHE B CA 1
ATOM 3859 C C . PHE B 1 133 ? -2.459 -36.312 -2.793 1 96.94 133 PHE B C 1
ATOM 3861 O O . PHE B 1 133 ? -1.325 -36.156 -2.334 1 96.94 133 PHE B O 1
ATOM 3868 N N . GLN B 1 134 ? -3.223 -37.344 -2.559 1 95.31 134 GLN B N 1
ATOM 3869 C CA . GLN B 1 134 ? -2.711 -38.438 -1.744 1 95.31 134 GLN B CA 1
ATOM 3870 C C . GLN B 1 134 ? -3.066 -39.781 -2.355 1 95.31 134 GLN B C 1
ATOM 3872 O O . GLN B 1 134 ? -4.215 -40.031 -2.734 1 95.31 134 GLN B O 1
ATOM 3877 N N . SER B 1 135 ? -2.053 -40.656 -2.453 1 95.62 135 SER B N 1
ATOM 3878 C CA . SER B 1 135 ? -2.268 -42 -2.904 1 95.62 135 SER B CA 1
ATOM 3879 C C . SER B 1 135 ? -1.814 -43.031 -1.853 1 95.62 135 SER B C 1
ATOM 3881 O O . SER B 1 135 ? -0.858 -42.781 -1.116 1 95.62 135 SER B O 1
ATOM 3883 N N . ASP B 1 136 ? -2.52 -44.125 -1.754 1 94.44 136 ASP B N 1
ATOM 3884 C CA . ASP B 1 136 ? -2.113 -45.188 -0.847 1 94.44 136 ASP B CA 1
ATOM 3885 C C . ASP B 1 136 ? -1.111 -46.125 -1.518 1 94.44 136 ASP B C 1
ATOM 3887 O O . ASP B 1 136 ? -0.66 -45.844 -2.635 1 94.44 136 ASP B O 1
ATOM 3891 N N . PRO B 1 137 ? -0.726 -47.25 -0.923 1 94 137 PRO B N 1
ATOM 3892 C CA . PRO B 1 137 ? 0.386 -48.031 -1.431 1 94 137 PRO B CA 1
ATOM 3893 C C . PRO B 1 137 ? -0.019 -48.938 -2.604 1 94 137 PRO B C 1
ATOM 3895 O O . PRO B 1 137 ? 0.842 -49.5 -3.273 1 94 137 PRO B O 1
ATOM 3898 N N . VAL B 1 138 ? -1.39 -49.094 -2.785 1 93.5 138 VAL B N 1
ATOM 3899 C CA . VAL B 1 138 ? -1.772 -50.062 -3.801 1 93.5 138 VAL B CA 1
ATOM 3900 C C . VAL B 1 138 ? -2.74 -49.406 -4.793 1 93.5 138 VAL B C 1
ATOM 3902 O O . VAL B 1 138 ? -3.426 -48.438 -4.465 1 93.5 138 VAL B O 1
ATOM 3905 N N . ILE B 1 139 ? -2.771 -49.969 -6.133 1 95.19 139 ILE B N 1
ATOM 3906 C CA . ILE B 1 139 ? -3.645 -49.594 -7.246 1 95.19 139 ILE B CA 1
ATOM 3907 C C . ILE B 1 139 ? -3.389 -48.156 -7.652 1 95.19 139 ILE B C 1
ATOM 3909 O O . ILE B 1 139 ? -3.641 -47.219 -6.875 1 95.19 139 ILE B O 1
ATOM 3913 N N . GLN B 1 140 ? -2.871 -47.938 -8.703 1 95.62 140 GLN B N 1
ATOM 3914 C CA . GLN B 1 140 ? -2.627 -46.656 -9.312 1 95.62 140 GLN B CA 1
ATOM 3915 C C . GLN B 1 140 ? -3.391 -46.5 -10.625 1 95.62 140 GLN B C 1
ATOM 3917 O O . GLN B 1 140 ? -3.662 -47.5 -11.305 1 95.62 140 GLN B O 1
ATOM 3922 N N . LYS B 1 141 ? -3.773 -45.344 -10.938 1 97.19 141 LYS B N 1
ATOM 3923 C CA . LYS B 1 141 ? -4.441 -45 -12.188 1 97.19 141 LYS B CA 1
ATOM 3924 C C . LYS B 1 141 ? -3.785 -43.812 -12.852 1 97.19 141 LYS B C 1
ATOM 3926 O O . LYS B 1 141 ? -2.654 -43.438 -12.516 1 97.19 141 LYS B O 1
ATOM 3931 N N . THR B 1 142 ? -4.492 -43.219 -13.859 1 97.62 142 THR B N 1
ATOM 3932 C CA . THR B 1 142 ? -3.855 -42.188 -14.641 1 97.62 142 THR B CA 1
ATOM 3933 C C . THR B 1 142 ? -3.961 -40.844 -13.922 1 97.62 142 THR B C 1
ATOM 3935 O O . THR B 1 142 ? -3.271 -39.875 -14.281 1 97.62 142 THR B O 1
ATOM 3938 N N . GLY B 1 143 ? -4.75 -40.719 -12.977 1 97.25 143 GLY B N 1
ATOM 3939 C CA . GLY B 1 143 ? -4.723 -39.562 -12.086 1 97.25 143 GLY B CA 1
ATOM 3940 C C . GLY B 1 143 ? -5.699 -38.469 -12.484 1 97.25 143 GLY B C 1
ATOM 3941 O O . GLY B 1 143 ? -6.879 -38.75 -12.711 1 97.25 143 GLY B O 1
ATOM 3942 N N . PHE B 1 144 ? -5.258 -37.25 -12.406 1 97.5 144 PHE B N 1
ATOM 3943 C CA . PHE B 1 144 ? -6.129 -36.094 -12.633 1 97.5 144 PHE B CA 1
ATOM 3944 C C . PHE B 1 144 ? -5.398 -35 -13.414 1 97.5 144 PHE B C 1
ATOM 3946 O O . PHE B 1 144 ? -4.172 -35.031 -13.5 1 97.5 144 PHE B O 1
ATOM 3953 N N . GLU B 1 145 ? -6.152 -34.125 -14.016 1 98.12 145 GLU B N 1
ATOM 3954 C CA . GLU B 1 145 ? -5.727 -32.844 -14.602 1 98.12 145 GLU B CA 1
ATOM 3955 C C . GLU B 1 145 ? -6.805 -31.766 -14.438 1 98.12 145 GLU B C 1
ATOM 3957 O O . GLU B 1 145 ? -7.992 -32.062 -14.609 1 98.12 145 GLU B O 1
ATOM 3962 N N . PHE B 1 146 ? -6.41 -30.609 -14.07 1 98.19 146 PHE B N 1
ATOM 3963 C CA . PHE B 1 146 ? -7.375 -29.516 -14.008 1 98.19 146 PHE B CA 1
ATOM 3964 C C . PHE B 1 146 ? -6.742 -28.219 -14.484 1 98.19 146 PHE B C 1
ATOM 3966 O O . PHE B 1 146 ? -5.523 -28.047 -14.406 1 98.19 146 PHE B O 1
ATOM 3973 N N . ILE B 1 147 ? -7.582 -27.359 -14.961 1 98.38 147 ILE B N 1
ATOM 3974 C CA . ILE B 1 147 ? -7.25 -25.969 -15.289 1 98.38 147 ILE B CA 1
ATOM 3975 C C . ILE B 1 147 ? -7.699 -25.047 -14.156 1 98.38 147 ILE B C 1
ATOM 3977 O O . ILE B 1 147 ? -8.805 -25.203 -13.641 1 98.38 147 ILE B O 1
ATOM 3981 N N . TYR B 1 148 ? -6.812 -24.234 -13.672 1 98.5 148 TYR B N 1
ATOM 3982 C CA . TYR B 1 148 ? -7.191 -23.219 -12.695 1 98.5 148 TYR B CA 1
ATOM 3983 C C . TYR B 1 148 ? -7.008 -21.828 -13.266 1 98.5 148 TYR B C 1
ATOM 3985 O O . TYR B 1 148 ? -6.098 -21.578 -14.062 1 98.5 148 TYR B O 1
ATOM 3993 N N . GLN B 1 149 ? -7.895 -20.891 -12.898 1 98.31 149 GLN B N 1
ATOM 3994 C CA . GLN B 1 149 ? -7.898 -19.516 -13.383 1 98.31 149 GLN B CA 1
ATOM 3995 C C . GLN B 1 149 ? -8.312 -18.547 -12.273 1 98.31 149 GLN B C 1
ATOM 3997 O O . GLN B 1 149 ? -8.977 -18.938 -11.312 1 98.31 149 GLN B O 1
ATOM 4002 N N . SER B 1 150 ? -7.863 -17.312 -12.398 1 97.69 150 SER B N 1
ATOM 4003 C CA . SER B 1 150 ? -8.375 -16.219 -11.586 1 97.69 150 SER B CA 1
ATOM 4004 C C . SER B 1 150 ? -9.664 -15.648 -12.18 1 97.69 150 SER B C 1
ATOM 4006 O O . SER B 1 150 ? -9.688 -15.227 -13.336 1 97.69 150 SER B O 1
ATOM 4008 N N . VAL B 1 151 ? -10.695 -15.586 -11.352 1 97.38 151 VAL B N 1
ATOM 4009 C CA . VAL B 1 151 ? -11.984 -15.156 -11.891 1 97.38 151 VAL B CA 1
ATOM 4010 C C . VAL B 1 151 ? -12.695 -14.273 -10.867 1 97.38 151 VAL B C 1
ATOM 4012 O O . VAL B 1 151 ? -12.336 -14.266 -9.688 1 97.38 151 VAL B O 1
ATOM 4015 N N . PHE B 1 152 ? -13.664 -13.477 -11.375 1 96.44 152 PHE B N 1
ATOM 4016 C CA . PHE B 1 152 ? -14.648 -12.852 -10.492 1 96.44 152 PHE B CA 1
ATOM 4017 C C . PHE B 1 152 ? -15.797 -13.812 -10.203 1 96.44 152 PHE B C 1
ATOM 4019 O O . PHE B 1 152 ? -16.297 -14.484 -11.102 1 96.44 152 PHE B O 1
ATOM 4026 N N . SER B 1 153 ? -16.156 -13.953 -8.977 1 94.56 153 SER B N 1
ATOM 4027 C CA . SER B 1 153 ? -17.219 -14.883 -8.609 1 94.56 153 SER B CA 1
ATOM 4028 C C . SER B 1 153 ? -18.516 -14.141 -8.297 1 94.56 153 SER B C 1
ATOM 4030 O O . SER B 1 153 ? -19.5 -14.758 -7.875 1 94.56 153 SER B O 1
ATOM 4032 N N . ALA B 1 154 ? -18.531 -12.852 -8.406 1 96.25 154 ALA B N 1
ATOM 4033 C CA . ALA B 1 154 ? -19.703 -12.016 -8.188 1 96.25 154 ALA B CA 1
ATOM 4034 C C . ALA B 1 154 ? -19.766 -10.883 -9.203 1 96.25 154 ALA B C 1
ATOM 4036 O O . ALA B 1 154 ? -18.766 -10.57 -9.859 1 96.25 154 ALA B O 1
ATOM 4037 N N . THR B 1 155 ? -20.922 -10.352 -9.312 1 96.62 155 THR B N 1
ATOM 4038 C CA . THR B 1 155 ? -21.094 -9.195 -10.18 1 96.62 155 THR B CA 1
ATOM 4039 C C . THR B 1 155 ? -21.094 -7.902 -9.375 1 96.62 155 THR B C 1
ATOM 4041 O O . THR B 1 155 ? -21.812 -7.785 -8.383 1 96.62 155 THR B O 1
ATOM 4044 N N . PRO B 1 156 ? -20.391 -6.824 -9.844 1 97.5 156 PRO B N 1
ATOM 4045 C CA . PRO B 1 156 ? -19.453 -6.859 -10.969 1 97.5 156 PRO B CA 1
ATOM 4046 C C . PRO B 1 156 ? -18.156 -7.59 -10.633 1 97.5 156 PRO B C 1
ATOM 4048 O O . PRO B 1 156 ? -17.453 -8.055 -11.531 1 97.5 156 PRO B O 1
ATOM 4051 N N . CYS B 1 157 ? -17.734 -7.676 -9.406 1 96.88 157 CYS B N 1
ATOM 4052 C CA . CYS B 1 157 ? -16.578 -8.422 -8.906 1 96.88 157 CYS B CA 1
ATOM 4053 C C . CYS B 1 157 ? -16.672 -8.617 -7.398 1 96.88 157 CYS B C 1
ATOM 4055 O O . CYS B 1 157 ? -17.297 -7.805 -6.703 1 96.88 157 CYS B O 1
ATOM 4057 N N . ASN B 1 158 ? -16.141 -9.695 -6.863 1 94.06 158 ASN B N 1
ATOM 4058 C CA . ASN B 1 158 ? -16.172 -9.977 -5.43 1 94.06 158 ASN B CA 1
ATOM 4059 C C . ASN B 1 158 ? -15.32 -8.969 -4.652 1 94.06 158 ASN B C 1
ATOM 4061 O O . ASN B 1 158 ? -14.125 -8.82 -4.914 1 94.06 158 ASN B O 1
ATOM 4065 N N . ARG B 1 159 ? -15.938 -8.25 -3.725 1 94.19 159 ARG B N 1
ATOM 4066 C CA . ARG B 1 159 ? -15.289 -7.188 -2.965 1 94.19 159 ARG B CA 1
ATOM 4067 C C . ARG B 1 159 ? -15.875 -7.074 -1.562 1 94.19 159 ARG B C 1
ATOM 4069 O O . ARG B 1 159 ? -17.016 -7.469 -1.332 1 94.19 159 ARG B O 1
ATOM 4076 N N . ASP B 1 160 ? -15.102 -6.68 -0.656 1 93.88 160 ASP B N 1
ATOM 4077 C CA . ASP B 1 160 ? -15.578 -6.07 0.583 1 93.88 160 ASP B CA 1
ATOM 4078 C C . ASP B 1 160 ? -15.617 -4.547 0.466 1 93.88 160 ASP B C 1
ATOM 4080 O O . ASP B 1 160 ? -14.57 -3.9 0.389 1 93.88 160 ASP B O 1
ATOM 4084 N N . ILE B 1 161 ? -16.797 -4.004 0.456 1 96.38 161 ILE B N 1
ATOM 4085 C CA . ILE B 1 161 ? -16.953 -2.588 0.135 1 96.38 161 ILE B CA 1
ATOM 4086 C C . ILE B 1 161 ? -17.422 -1.828 1.376 1 96.38 161 ILE B C 1
ATOM 4088 O O . ILE B 1 161 ? -18.359 -2.244 2.051 1 96.38 161 ILE B O 1
ATOM 4092 N N . VAL B 1 162 ? -16.766 -0.753 1.704 1 96.06 162 VAL B N 1
ATOM 4093 C CA . VAL B 1 162 ? -17.25 0.223 2.678 1 96.06 162 VAL B CA 1
ATOM 4094 C C . VAL B 1 162 ? -17.875 1.415 1.953 1 96.06 162 VAL B C 1
ATOM 4096 O O . VAL B 1 162 ? -17.203 2.098 1.177 1 96.06 162 VAL B O 1
ATOM 4099 N N . LEU B 1 163 ? -19.094 1.633 2.164 1 97.81 163 LEU B N 1
ATOM 4100 C CA . LEU B 1 163 ? -19.781 2.812 1.646 1 97.81 163 LEU B CA 1
ATOM 4101 C C . LEU B 1 163 ? -19.75 3.953 2.658 1 97.81 163 LEU B C 1
ATOM 4103 O O . LEU B 1 163 ? -20.328 3.848 3.74 1 97.81 163 LEU B O 1
ATOM 4107 N N . MET B 1 164 ? -19.062 4.977 2.33 1 98.12 164 MET B N 1
ATOM 4108 C CA . MET B 1 164 ? -19.062 6.199 3.133 1 98.12 164 MET B CA 1
ATOM 4109 C C . MET B 1 164 ? -20.125 7.168 2.65 1 98.12 164 MET B C 1
ATOM 4111 O O . MET B 1 164 ? -19.906 7.926 1.706 1 98.12 164 MET B O 1
ATOM 4115 N N . LEU B 1 165 ? -21.219 7.145 3.301 1 98.56 165 LEU B N 1
ATOM 4116 C CA . LEU B 1 165 ? -22.328 8.023 2.947 1 98.56 165 LEU B CA 1
ATOM 4117 C C . LEU B 1 165 ? -22.297 9.297 3.789 1 98.56 165 LEU B C 1
ATOM 4119 O O . LEU B 1 165 ? -21.891 9.273 4.949 1 98.56 165 LEU B O 1
ATOM 4123 N N . SER B 1 166 ? -22.766 10.344 3.174 1 98.19 166 SER B N 1
ATOM 4124 C CA . SER B 1 166 ? -22.766 11.617 3.893 1 98.19 166 SER B CA 1
ATOM 4125 C C . SER B 1 166 ? -24.156 11.945 4.445 1 98.19 166 SER B C 1
ATOM 4127 O O . SER B 1 166 ? -25.141 11.906 3.711 1 98.19 166 SER B O 1
ATOM 4129 N N . GLY B 1 167 ? -24.234 12.164 5.684 1 97.88 167 GLY B N 1
ATOM 4130 C CA . GLY B 1 167 ? -25.391 12.734 6.348 1 97.88 167 GLY B CA 1
ATOM 4131 C C . GLY B 1 167 ? -25.109 14.102 6.949 1 97.88 167 GLY B C 1
ATOM 4132 O O . GLY B 1 167 ? -25.672 14.445 7.996 1 97.88 167 GLY B O 1
ATOM 4133 N N . LEU B 1 168 ? -24.203 14.82 6.348 1 97.06 168 LEU B N 1
ATOM 4134 C CA . LEU B 1 168 ? -23.75 16.109 6.848 1 97.06 168 LEU B CA 1
ATOM 4135 C C . LEU B 1 168 ? -24.469 17.266 6.145 1 97.06 168 LEU B C 1
ATOM 4137 O O . LEU B 1 168 ? -24.984 17.094 5.039 1 97.06 168 LEU B O 1
ATOM 4141 N N . SER B 1 169 ? -24.438 18.453 6.73 1 97.44 169 SER B N 1
ATOM 4142 C CA . SER B 1 169 ? -25.109 19.625 6.191 1 97.44 169 SER B CA 1
ATOM 4143 C C . SER B 1 169 ? -24.484 20.062 4.867 1 97.44 169 SER B C 1
ATOM 4145 O O . SER B 1 169 ? -25.109 20.797 4.098 1 97.44 169 SER B O 1
ATOM 4147 N N . THR B 1 170 ? -23.328 19.594 4.582 1 96.88 170 THR B N 1
ATOM 4148 C CA . THR B 1 170 ? -22.609 19.969 3.365 1 96.88 170 THR B CA 1
ATOM 4149 C C . THR B 1 170 ? -23.328 19.438 2.131 1 96.88 170 THR B C 1
ATOM 4151 O O . THR B 1 170 ? -23.047 19.859 1.008 1 96.88 170 THR B O 1
ATOM 4154 N N . LEU B 1 171 ? -24.297 18.562 2.307 1 97.69 171 LEU B N 1
ATOM 4155 C CA . LEU B 1 171 ? -25.156 18.125 1.214 1 97.69 171 LEU B CA 1
ATOM 4156 C C . LEU B 1 171 ? -26 19.281 0.682 1 97.69 171 LEU B C 1
ATOM 4158 O O . LEU B 1 171 ? -26.531 19.219 -0.43 1 97.69 171 LEU B O 1
ATOM 4162 N N . GLY B 1 172 ? -26.219 20.219 1.521 1 96.88 172 GLY B N 1
ATOM 4163 C CA . GLY B 1 172 ? -26.938 21.422 1.116 1 96.88 172 GLY B CA 1
ATOM 4164 C C . GLY B 1 172 ? -28.422 21.359 1.42 1 96.88 172 GLY B C 1
ATOM 4165 O O . GLY B 1 172 ? -29.047 22.375 1.74 1 96.88 172 GLY B O 1
ATOM 4166 N N . SER B 1 173 ? -29.109 20.188 1.234 1 97.75 173 SER B N 1
ATOM 4167 C CA . SER B 1 173 ? -30.547 20.047 1.49 1 97.75 173 SER B CA 1
ATOM 4168 C C . SER B 1 173 ? -30.906 18.594 1.815 1 97.75 173 SER B C 1
ATOM 4170 O O . SER B 1 173 ? -30.172 17.672 1.46 1 97.75 173 SER B O 1
ATOM 4172 N N . GLN B 1 174 ? -32 18.484 2.502 1 98.06 174 GLN B N 1
ATOM 4173 C CA . GLN B 1 174 ? -32.531 17.156 2.777 1 98.06 174 GLN B CA 1
ATOM 4174 C C . GLN B 1 174 ? -32.875 16.422 1.484 1 98.06 174 GLN B C 1
ATOM 4176 O O . GLN B 1 174 ? -32.719 15.195 1.406 1 98.06 174 GLN B O 1
ATOM 4181 N N . ASP B 1 175 ? -33.25 17.172 0.451 1 98.31 175 ASP B N 1
ATOM 4182 C CA . ASP B 1 175 ? -33.531 16.562 -0.852 1 98.31 175 ASP B CA 1
ATOM 4183 C C . ASP B 1 175 ? -32.281 15.93 -1.444 1 98.31 175 ASP B C 1
ATOM 4185 O O . ASP B 1 175 ? -32.344 14.82 -1.981 1 98.31 175 ASP B O 1
ATOM 4189 N N . ASN B 1 176 ? -31.172 16.594 -1.361 1 98.56 176 ASN B N 1
ATOM 4190 C CA . ASN B 1 176 ? -29.922 16.047 -1.85 1 98.56 176 ASN B CA 1
ATOM 4191 C C . ASN B 1 176 ? -29.547 14.766 -1.102 1 98.56 176 ASN B C 1
ATOM 4193 O O . ASN B 1 176 ? -29.016 13.828 -1.695 1 98.56 176 ASN B O 1
ATOM 4197 N N . PHE B 1 177 ? -29.797 14.797 0.211 1 98.69 177 PHE B N 1
ATOM 4198 C CA . PHE B 1 177 ? -29.562 13.594 1.002 1 98.69 177 PHE B CA 1
ATOM 4199 C C . PHE B 1 177 ? -30.391 12.43 0.463 1 98.69 177 PHE B C 1
ATOM 4201 O O . PHE B 1 177 ? -29.859 11.336 0.246 1 98.69 177 PHE B O 1
ATOM 4208 N N . ARG B 1 178 ? -31.625 12.664 0.203 1 98.56 178 ARG B N 1
ATOM 4209 C CA . ARG B 1 178 ? -32.5 11.633 -0.329 1 98.56 178 ARG B CA 1
ATOM 4210 C C . ARG B 1 178 ? -32.031 11.156 -1.699 1 98.56 178 ARG B C 1
ATOM 4212 O O . ARG B 1 178 ? -32.125 9.961 -2.01 1 98.56 178 ARG B O 1
ATOM 4219 N N . LYS B 1 179 ? -31.594 12.047 -2.529 1 98.75 179 LYS B N 1
ATOM 4220 C CA . LYS B 1 179 ? -31.094 11.68 -3.852 1 98.75 179 LYS B CA 1
ATOM 4221 C C . LYS B 1 179 ? -29.859 10.781 -3.744 1 98.75 179 LYS B C 1
ATOM 4223 O O . LYS B 1 179 ? -29.703 9.828 -4.508 1 98.75 179 LYS B O 1
ATOM 4228 N N . GLN B 1 180 ? -28.906 11.102 -2.822 1 98.75 180 GLN B N 1
ATOM 4229 C CA . GLN B 1 180 ? -27.766 10.234 -2.541 1 98.75 180 GLN B CA 1
ATOM 4230 C C . GLN B 1 180 ? -28.234 8.82 -2.195 1 98.75 180 GLN B C 1
ATOM 4232 O O . GLN B 1 180 ? -27.75 7.844 -2.768 1 98.75 180 GLN B O 1
ATOM 4237 N N . LEU B 1 181 ? -29.172 8.773 -1.273 1 98.81 181 LEU B N 1
ATOM 4238 C CA . LEU B 1 181 ? -29.641 7.484 -0.795 1 98.81 181 LEU B CA 1
ATOM 4239 C C . LEU B 1 181 ? -30.359 6.727 -1.906 1 98.81 181 LEU B C 1
ATOM 4241 O O . LEU B 1 181 ? -30.172 5.516 -2.055 1 98.81 181 LEU B O 1
ATOM 4245 N N . ASP B 1 182 ? -31.172 7.453 -2.643 1 98.75 182 ASP B N 1
ATOM 4246 C CA . ASP B 1 182 ? -31.891 6.836 -3.762 1 98.75 182 ASP B CA 1
ATOM 4247 C C . ASP B 1 182 ? -30.906 6.27 -4.785 1 98.75 182 ASP B C 1
ATOM 4249 O O . ASP B 1 182 ? -31.094 5.164 -5.293 1 98.75 182 ASP B O 1
ATOM 4253 N N . PHE B 1 183 ? -29.922 6.98 -5.09 1 98.88 183 PHE B N 1
ATOM 4254 C CA . PHE B 1 183 ? -28.891 6.523 -6.023 1 98.88 183 PHE B CA 1
ATOM 4255 C C . PHE B 1 183 ? -28.25 5.23 -5.531 1 98.88 183 PHE B C 1
ATOM 4257 O O . PHE B 1 183 ? -28.141 4.262 -6.285 1 98.88 183 PHE B O 1
ATOM 4264 N N . VAL B 1 184 ? -27.812 5.234 -4.258 1 98.88 184 VAL B N 1
ATOM 4265 C CA . VAL B 1 184 ? -27.094 4.082 -3.707 1 98.88 184 VAL B CA 1
ATOM 4266 C C . VAL B 1 184 ? -28.047 2.883 -3.639 1 98.88 184 VAL B C 1
ATOM 4268 O O . VAL B 1 184 ? -27.688 1.784 -4.078 1 98.88 184 VAL B O 1
ATOM 4271 N N . ALA B 1 185 ? -29.297 3.066 -3.225 1 98.81 185 ALA B N 1
ATOM 4272 C CA . ALA B 1 185 ? -30.234 1.988 -2.916 1 98.81 185 ALA B CA 1
ATOM 4273 C C . ALA B 1 185 ? -30.906 1.464 -4.184 1 98.81 185 ALA B C 1
ATOM 4275 O O . ALA B 1 185 ? -31.156 0.262 -4.309 1 98.81 185 ALA B O 1
ATOM 4276 N N . ASN B 1 186 ? -31.172 2.332 -5.094 1 98.69 186 ASN B N 1
ATOM 4277 C CA . ASN B 1 186 ? -32.062 1.946 -6.195 1 98.69 186 ASN B CA 1
ATOM 4278 C C . ASN B 1 186 ? -31.312 1.904 -7.523 1 98.69 186 ASN B C 1
ATOM 4280 O O . ASN B 1 186 ? -31.828 1.402 -8.516 1 98.69 186 ASN B O 1
ATOM 4284 N N . VAL B 1 187 ? -30.141 2.4 -7.566 1 98.81 187 VAL B N 1
ATOM 4285 C CA . VAL B 1 187 ? -29.484 2.488 -8.867 1 98.81 187 VAL B CA 1
ATOM 4286 C C . VAL B 1 187 ? -28.156 1.753 -8.82 1 98.81 187 VAL B C 1
ATOM 4288 O O . VAL B 1 187 ? -27.922 0.812 -9.586 1 98.81 187 VAL B O 1
ATOM 4291 N N . LEU B 1 188 ? -27.266 2.068 -7.891 1 98.81 188 LEU B N 1
ATOM 4292 C CA . LEU B 1 188 ? -25.891 1.562 -7.867 1 98.81 188 LEU B CA 1
ATOM 4293 C C . LEU B 1 188 ? -25.844 0.131 -7.344 1 98.81 188 LEU B C 1
ATOM 4295 O O . LEU B 1 188 ? -25.484 -0.791 -8.078 1 98.81 188 LEU B O 1
ATOM 4299 N N . THR B 1 189 ? -26.344 -0.138 -6.121 1 98.69 189 THR B N 1
ATOM 4300 C CA . THR B 1 189 ? -26.109 -1.406 -5.445 1 98.69 189 THR B CA 1
ATOM 4301 C C . THR B 1 189 ? -27.016 -2.5 -6.004 1 98.69 189 THR B C 1
ATOM 4303 O O . THR B 1 189 ? -26.703 -3.688 -5.883 1 98.69 189 THR B O 1
ATOM 4306 N N . PRO B 1 190 ? -28.156 -2.16 -6.656 1 98.5 190 PRO B N 1
ATOM 4307 C CA . PRO B 1 190 ? -28.906 -3.225 -7.324 1 98.5 190 PRO B CA 1
ATOM 4308 C C . PRO B 1 190 ? -28.125 -3.879 -8.461 1 98.5 190 PRO B C 1
ATOM 4310 O O . PRO B 1 190 ? -28.484 -4.961 -8.922 1 98.5 190 PRO B O 1
ATOM 4313 N N . THR B 1 191 ? -27.125 -3.201 -8.961 1 98.62 191 THR B N 1
ATOM 4314 C CA . THR B 1 191 ? -26.312 -3.789 -10.016 1 98.62 191 THR B CA 1
ATOM 4315 C C . THR B 1 191 ? -25.312 -4.781 -9.43 1 98.62 191 THR B C 1
ATOM 4317 O O . THR B 1 191 ? -24.578 -5.441 -10.172 1 98.62 191 THR B O 1
ATOM 4320 N N . TRP B 1 192 ? -25.234 -4.922 -8.102 1 98.75 192 TRP B N 1
ATOM 4321 C CA . TRP B 1 192 ? -24.266 -5.773 -7.402 1 98.75 192 TRP B CA 1
ATOM 4322 C C . TRP B 1 192 ? -24.938 -7.066 -6.93 1 98.75 192 TRP B C 1
ATOM 4324 O O . TRP B 1 192 ? -26.109 -7.078 -6.59 1 98.75 192 TRP B O 1
ATOM 4334 N N . GLN B 1 193 ? -24.188 -8.102 -6.922 1 98.25 193 GLN B N 1
ATOM 4335 C CA . GLN B 1 193 ? -24.594 -9.305 -6.199 1 98.25 193 GLN B CA 1
ATOM 4336 C C . GLN B 1 193 ? -24.156 -9.234 -4.738 1 98.25 193 GLN B C 1
ATOM 4338 O O . GLN B 1 193 ? -23.109 -9.781 -4.371 1 98.25 193 GLN B O 1
ATOM 4343 N N . VAL B 1 194 ? -25 -8.695 -3.924 1 97.94 194 VAL B N 1
ATOM 4344 C CA . VAL B 1 194 ? -24.672 -8.477 -2.52 1 97.94 194 VAL B CA 1
ATOM 4345 C C . VAL B 1 194 ? -24.875 -9.766 -1.729 1 97.94 194 VAL B C 1
ATOM 4347 O O . VAL B 1 194 ? -25.891 -10.453 -1.908 1 97.94 194 VAL B O 1
ATOM 4350 N N . GLY B 1 195 ? -23.922 -10.094 -0.969 1 94.88 195 GLY B N 1
ATOM 4351 C CA . GLY B 1 195 ? -23.969 -11.25 -0.094 1 94.88 195 GLY B CA 1
ATOM 4352 C C . GLY B 1 195 ? -22.719 -11.391 0.768 1 94.88 195 GLY B C 1
ATOM 4353 O O . GLY B 1 195 ? -21.688 -10.789 0.476 1 94.88 195 GLY B O 1
ATOM 4354 N N . LEU B 1 196 ? -22.766 -12.188 1.798 1 90.31 196 LEU B N 1
ATOM 4355 C CA . LEU B 1 196 ? -21.672 -12.336 2.742 1 90.31 196 LEU B CA 1
ATOM 4356 C C . LEU B 1 196 ? -20.484 -13.039 2.088 1 90.31 196 LEU B C 1
ATOM 4358 O O . LEU B 1 196 ? -19.344 -12.859 2.51 1 90.31 196 LEU B O 1
ATOM 4362 N N . ASP B 1 197 ? -20.688 -13.812 0.999 1 86.19 197 ASP B N 1
ATOM 4363 C CA . ASP B 1 197 ? -19.609 -14.523 0.314 1 86.19 197 ASP B CA 1
ATOM 4364 C C . ASP B 1 197 ? -19.391 -13.969 -1.089 1 86.19 197 ASP B C 1
ATOM 4366 O O . ASP B 1 197 ? -18.719 -14.594 -1.912 1 86.19 197 ASP B O 1
ATOM 4370 N N . SER B 1 198 ? -20.062 -12.867 -1.46 1 93.25 198 SER B N 1
ATOM 4371 C CA . SER B 1 198 ? -19.922 -12.188 -2.744 1 93.25 198 SER B CA 1
ATOM 4372 C C . SER B 1 198 ? -19.469 -10.742 -2.561 1 93.25 198 SER B C 1
ATOM 4374 O O . SER B 1 198 ? -18.312 -10.484 -2.238 1 93.25 198 SER B O 1
ATOM 4376 N N . ILE B 1 199 ? -20.375 -9.844 -2.803 1 96.06 199 ILE B N 1
ATOM 4377 C CA . ILE B 1 199 ? -20.062 -8.461 -2.475 1 96.06 199 ILE B CA 1
ATOM 4378 C C . ILE B 1 199 ? -20.562 -8.133 -1.072 1 96.06 199 ILE B C 1
ATOM 4380 O O . ILE B 1 199 ? -21.781 -8.039 -0.852 1 96.06 199 ILE B O 1
ATOM 4384 N N . ARG B 1 200 ? -19.641 -8.016 -0.205 1 95.19 200 ARG B N 1
ATOM 4385 C CA . ARG B 1 200 ? -19.953 -7.641 1.167 1 95.19 200 ARG B CA 1
ATOM 4386 C C . ARG B 1 200 ? -19.938 -6.125 1.337 1 95.19 200 ARG B C 1
ATOM 4388 O O . ARG B 1 200 ? -18.984 -5.461 0.9 1 95.19 200 ARG B O 1
ATOM 4395 N N . VAL B 1 201 ? -20.938 -5.609 2.008 1 96 201 VAL B N 1
ATOM 4396 C CA . VAL B 1 201 ? -21.062 -4.16 2.121 1 96 201 VAL B CA 1
ATOM 4397 C C . VAL B 1 201 ? -21.141 -3.76 3.592 1 96 201 VAL B C 1
ATOM 4399 O O . VAL B 1 201 ? -21.844 -4.41 4.383 1 96 201 VAL B O 1
ATOM 4402 N N . VAL B 1 202 ? -20.422 -2.805 3.971 1 94.06 202 VAL B N 1
ATOM 4403 C CA . VAL B 1 202 ? -20.531 -2.084 5.234 1 94.06 202 VAL B CA 1
ATOM 4404 C C . VAL B 1 202 ? -20.844 -0.614 4.969 1 94.06 202 VAL B C 1
ATOM 4406 O O . VAL B 1 202 ? -20.328 -0.025 4.016 1 94.06 202 VAL B O 1
ATOM 4409 N N . ILE B 1 203 ? -21.641 -0.041 5.832 1 96.12 203 ILE B N 1
ATOM 4410 C CA . ILE B 1 203 ? -21.984 1.368 5.68 1 96.12 203 ILE B CA 1
ATOM 4411 C C . ILE B 1 203 ? -21.438 2.164 6.867 1 96.12 203 ILE B C 1
ATOM 4413 O O . ILE B 1 203 ? -21.578 1.74 8.016 1 96.12 203 ILE B O 1
ATOM 4417 N N . ASN B 1 204 ? -20.797 3.191 6.578 1 95.69 204 ASN B N 1
ATOM 4418 C CA . ASN B 1 204 ? -20.547 4.289 7.504 1 95.69 204 ASN B CA 1
ATOM 4419 C C . ASN B 1 204 ? -21.297 5.555 7.098 1 95.69 204 ASN B C 1
ATOM 4421 O O . ASN B 1 204 ? -21.016 6.129 6.043 1 95.69 204 ASN B O 1
ATOM 4425 N N . LEU B 1 205 ? -22.25 5.91 7.871 1 97.19 205 LEU B N 1
ATOM 4426 C CA . LEU B 1 205 ? -22.953 7.172 7.672 1 97.19 205 LEU B CA 1
ATOM 4427 C C . LEU B 1 205 ? -22.328 8.281 8.508 1 97.19 205 LEU B C 1
ATOM 4429 O O . LEU B 1 205 ? -22.453 8.281 9.734 1 97.19 205 LEU B O 1
ATOM 4433 N N . VAL B 1 206 ? -21.672 9.195 7.836 1 96.38 206 VAL B N 1
ATOM 4434 C CA . VAL B 1 206 ? -21.016 10.297 8.539 1 96.38 206 VAL B CA 1
ATOM 4435 C C . VAL B 1 206 ? -22.031 11.375 8.883 1 96.38 206 VAL B C 1
ATOM 4437 O O . VAL B 1 206 ? -22.562 12.047 7.988 1 96.38 206 VAL B O 1
ATOM 4440 N N . VAL B 1 207 ? -22.312 11.531 10.164 1 95.5 207 VAL B N 1
ATOM 4441 C CA . VAL B 1 207 ? -23.359 12.469 10.562 1 95.5 207 VAL B CA 1
ATOM 4442 C C . VAL B 1 207 ? -22.75 13.594 11.398 1 95.5 207 VAL B C 1
ATOM 4444 O O . VAL B 1 207 ? -23.438 14.547 11.758 1 95.5 207 VAL B O 1
ATOM 4447 N N . ASP B 1 208 ? -21.516 13.414 11.703 1 93.06 208 ASP B N 1
ATOM 4448 C CA . ASP B 1 208 ? -20.734 14.367 12.492 1 93.06 208 ASP B CA 1
ATOM 4449 C C . ASP B 1 208 ? -19.25 14.203 12.227 1 93.06 208 ASP B C 1
ATOM 4451 O O . ASP B 1 208 ? -18.781 13.117 11.891 1 93.06 208 ASP B O 1
ATOM 4455 N N . ALA B 1 209 ? -18.484 15.289 12.43 1 91.25 209 ALA B N 1
ATOM 4456 C CA . ALA B 1 209 ? -17.031 15.203 12.258 1 91.25 209 ALA B CA 1
ATOM 4457 C C . ALA B 1 209 ? -16.406 14.25 13.273 1 91.25 209 ALA B C 1
ATOM 4459 O O . ALA B 1 209 ? -15.344 13.688 13.039 1 91.25 209 ALA B O 1
ATOM 4460 N N . ASP B 1 210 ? -17.125 13.961 14.32 1 88.25 210 ASP B N 1
ATOM 4461 C CA . ASP B 1 210 ? -16.531 13.211 15.422 1 88.25 210 ASP B CA 1
ATOM 4462 C C . ASP B 1 210 ? -16.953 11.75 15.383 1 88.25 210 ASP B C 1
ATOM 4464 O O . ASP B 1 210 ? -16.391 10.914 16.094 1 88.25 210 ASP B O 1
ATOM 4468 N N . TYR B 1 211 ? -17.969 11.414 14.617 1 89.38 211 TYR B N 1
ATOM 4469 C CA . TYR B 1 211 ? -18.375 10.016 14.586 1 89.38 211 TYR B CA 1
ATOM 4470 C C . TYR B 1 211 ? -19.188 9.703 13.336 1 89.38 211 TYR B C 1
ATOM 4472 O O . TYR B 1 211 ? -19.688 10.617 12.68 1 89.38 211 TYR B O 1
ATOM 4480 N N . ALA B 1 212 ? -19.281 8.461 13.031 1 92.44 212 ALA B N 1
ATOM 4481 C CA . ALA B 1 212 ? -20.125 7.887 12 1 92.44 212 ALA B CA 1
ATOM 4482 C C . ALA B 1 212 ? -20.984 6.75 12.555 1 92.44 212 ALA B C 1
ATOM 4484 O O . ALA B 1 212 ? -20.578 6.062 13.5 1 92.44 212 ALA B O 1
ATOM 4485 N N . VAL B 1 213 ? -22.156 6.621 12.016 1 93.06 213 VAL B N 1
ATOM 4486 C CA . VAL B 1 213 ? -23.031 5.496 12.359 1 93.06 213 VAL B CA 1
ATOM 4487 C C . VAL B 1 213 ? -22.75 4.324 11.422 1 93.06 213 VAL B C 1
ATOM 4489 O O . VAL B 1 213 ? -22.656 4.5 10.203 1 93.06 213 VAL B O 1
ATOM 4492 N N . ILE B 1 214 ? -22.656 3.09 12.016 1 93 214 ILE B N 1
ATOM 4493 C CA . ILE B 1 214 ? -22.141 1.961 11.25 1 93 214 ILE B CA 1
ATOM 4494 C C . ILE B 1 214 ? -23.219 0.887 11.125 1 93 214 ILE B C 1
ATOM 4496 O O . ILE B 1 214 ? -23.922 0.603 12.094 1 93 214 ILE B O 1
ATOM 4500 N N . TRP B 1 215 ? -23.328 0.358 9.977 1 93.25 215 TRP B N 1
ATOM 4501 C CA . TRP B 1 215 ? -24.062 -0.882 9.727 1 93.25 215 TRP B CA 1
ATOM 4502 C C . TRP B 1 215 ? -23.125 -1.971 9.219 1 93.25 215 TRP B C 1
ATOM 4504 O O . TRP B 1 215 ? -22.438 -1.791 8.203 1 93.25 215 TRP B O 1
ATOM 4514 N N . SER B 1 216 ? -23.125 -3.092 9.883 1 90.81 216 SER B N 1
ATOM 4515 C CA . SER B 1 216 ? -22.234 -4.191 9.562 1 90.81 216 SER B CA 1
ATOM 4516 C C . SER B 1 216 ? -22.734 -4.984 8.359 1 90.81 216 SER B C 1
ATOM 4518 O O . SER B 1 216 ? -23.875 -4.828 7.938 1 90.81 216 SER B O 1
ATOM 4520 N N . ALA B 1 217 ? -21.844 -5.797 7.863 1 91.25 217 ALA B N 1
ATOM 4521 C CA . ALA B 1 217 ? -22.188 -6.609 6.695 1 91.25 217 ALA B CA 1
ATOM 4522 C C . ALA B 1 217 ? -23.328 -7.578 7.012 1 91.25 217 ALA B C 1
ATOM 4524 O O . ALA B 1 217 ? -24.156 -7.871 6.148 1 91.25 217 ALA B O 1
ATOM 4525 N N . ASP B 1 218 ? -23.422 -8.078 8.211 1 91 218 ASP B N 1
ATOM 4526 C CA . ASP B 1 218 ? -24.469 -9.008 8.602 1 91 218 ASP B CA 1
ATOM 4527 C C . ASP B 1 218 ? -25.859 -8.352 8.516 1 91 218 ASP B C 1
ATOM 4529 O O . ASP B 1 218 ? -26.844 -9.016 8.211 1 91 218 ASP B O 1
ATOM 4533 N N . GLU B 1 219 ? -25.891 -7.07 8.773 1 92.44 219 GLU B N 1
ATOM 4534 C CA . GLU B 1 219 ? -27.141 -6.312 8.719 1 92.44 219 GLU B CA 1
ATOM 4535 C C . GLU B 1 219 ? -27.531 -5.996 7.281 1 92.44 219 GLU B C 1
ATOM 4537 O O . GLU B 1 219 ? -28.656 -5.594 7.012 1 92.44 219 GLU B O 1
ATOM 4542 N N . LEU B 1 220 ? -26.562 -6.164 6.41 1 96 220 LEU B N 1
ATOM 4543 C CA . LEU B 1 220 ? -26.734 -5.816 5.004 1 96 220 LEU B CA 1
ATOM 4544 C C . LEU B 1 220 ? -26.469 -7.023 4.109 1 96 220 LEU B C 1
ATOM 4546 O O . LEU B 1 220 ? -25.812 -6.898 3.07 1 96 220 LEU B O 1
ATOM 4550 N N . ALA B 1 221 ? -27 -8.133 4.426 1 95.38 221 ALA B N 1
ATOM 4551 C CA . ALA B 1 221 ? -26.547 -9.438 3.959 1 95.38 221 ALA B CA 1
ATOM 4552 C C . ALA B 1 221 ? -27.047 -9.727 2.547 1 95.38 221 ALA B C 1
ATOM 4554 O O . ALA B 1 221 ? -26.625 -10.703 1.919 1 95.38 221 ALA B O 1
ATOM 4555 N N . ASN B 1 222 ? -27.984 -8.938 1.978 1 97.56 222 ASN B N 1
ATOM 4556 C CA . ASN B 1 222 ? -28.469 -9.07 0.606 1 97.56 222 ASN B CA 1
ATOM 4557 C C . ASN B 1 222 ? -28.953 -7.734 0.053 1 97.56 222 ASN B C 1
ATOM 4559 O O . ASN B 1 222 ? -29 -6.738 0.774 1 97.56 222 ASN B O 1
ATOM 4563 N N . ASN B 1 223 ? -29.312 -7.738 -1.223 1 98.5 223 ASN B N 1
ATOM 4564 C CA . ASN B 1 223 ? -29.703 -6.504 -1.9 1 98.5 223 ASN B CA 1
ATOM 4565 C C . ASN B 1 223 ? -30.938 -5.871 -1.261 1 98.5 223 ASN B C 1
ATOM 4567 O O . ASN B 1 223 ? -31 -4.648 -1.122 1 98.5 223 ASN B O 1
ATOM 4571 N N . GLN B 1 224 ? -31.859 -6.707 -0.926 1 98.5 224 GLN B N 1
ATOM 4572 C CA . GLN B 1 224 ? -33.094 -6.191 -0.351 1 98.5 224 GLN B CA 1
ATOM 4573 C C . GLN B 1 224 ? -32.844 -5.473 0.969 1 98.5 224 GLN B C 1
ATOM 4575 O O . GLN B 1 224 ? -33.281 -4.336 1.162 1 98.5 224 GLN B O 1
ATOM 4580 N N . LEU B 1 225 ? -32.125 -6.086 1.882 1 98.31 225 LEU B N 1
ATOM 4581 C CA . LEU B 1 225 ? -31.812 -5.5 3.18 1 98.31 225 LEU B CA 1
ATOM 4582 C C . LEU B 1 225 ? -30.984 -4.23 3.016 1 98.31 225 LEU B C 1
ATOM 4584 O O . LEU B 1 225 ? -31.203 -3.242 3.719 1 98.31 225 LEU B O 1
ATOM 4588 N N . LEU B 1 226 ? -30.016 -4.285 2.111 1 98.44 226 LEU B N 1
ATOM 4589 C CA . LEU B 1 226 ? -29.172 -3.123 1.854 1 98.44 226 LEU B CA 1
ATOM 4590 C C . LEU B 1 226 ? -30.016 -1.938 1.389 1 98.44 226 LEU B C 1
ATOM 4592 O O . LEU B 1 226 ? -29.906 -0.84 1.94 1 98.44 226 LEU B O 1
ATOM 4596 N N . SER B 1 227 ? -30.906 -2.119 0.42 1 98.62 227 SER B N 1
ATOM 4597 C CA . SER B 1 227 ? -31.734 -1.05 -0.108 1 98.62 227 SER B CA 1
ATOM 4598 C C . SER B 1 227 ? -32.656 -0.496 0.966 1 98.62 227 SER B C 1
ATOM 4600 O O . SER B 1 227 ? -32.812 0.721 1.107 1 98.62 227 SER B O 1
ATOM 4602 N N . GLU B 1 228 ? -33.281 -1.393 1.699 1 98.31 228 GLU B N 1
ATOM 4603 C CA . GLU B 1 228 ? -34.188 -0.976 2.758 1 98.31 228 GLU B CA 1
ATOM 4604 C C . GLU B 1 228 ? -33.469 -0.153 3.82 1 98.31 228 GLU B C 1
ATOM 4606 O O . GLU B 1 228 ? -33.969 0.881 4.262 1 98.31 228 GLU B O 1
ATOM 4611 N N . THR B 1 229 ? -32.312 -0.672 4.215 1 98.19 229 THR B N 1
ATOM 4612 C CA . THR B 1 229 ? -31.531 0.035 5.227 1 98.19 229 THR B CA 1
ATOM 4613 C C . THR B 1 229 ? -31.125 1.42 4.73 1 98.19 229 THR B C 1
ATOM 4615 O O . THR B 1 229 ? -31.297 2.414 5.438 1 98.19 229 THR B O 1
ATOM 4618 N N . VAL B 1 230 ? -30.609 1.507 3.488 1 98.62 230 VAL B N 1
ATOM 4619 C CA . VAL B 1 230 ? -30.125 2.77 2.939 1 98.62 230 VAL B CA 1
ATOM 4620 C C . VAL B 1 230 ? -31.281 3.768 2.85 1 98.62 230 VAL B C 1
ATOM 4622 O O . VAL B 1 230 ? -31.141 4.918 3.268 1 98.62 230 VAL B O 1
ATOM 4625 N N . LEU B 1 231 ? -32.406 3.344 2.33 1 98.31 231 LEU B N 1
ATOM 4626 C CA . LEU B 1 231 ? -33.562 4.238 2.201 1 98.31 231 LEU B CA 1
ATOM 4627 C C . LEU B 1 231 ? -34.094 4.656 3.572 1 98.31 231 LEU B C 1
ATOM 4629 O O . LEU B 1 231 ? -34.625 5.758 3.73 1 98.31 231 LEU B O 1
ATOM 4633 N N . GLY B 1 232 ? -33.875 3.814 4.562 1 97.56 232 GLY B N 1
ATOM 4634 C CA . GLY B 1 232 ? -34.344 4.09 5.91 1 97.56 232 GLY B CA 1
ATOM 4635 C C . GLY B 1 232 ? -33.438 5.047 6.668 1 97.56 232 GLY B C 1
ATOM 4636 O O . GLY B 1 232 ? -33.781 5.52 7.75 1 97.56 232 GLY B O 1
ATOM 4637 N N . LEU B 1 233 ? -32.312 5.422 6.137 1 97.38 233 LEU B N 1
ATOM 4638 C CA . LEU B 1 233 ? -31.328 6.258 6.836 1 97.38 233 LEU B CA 1
ATOM 4639 C C . LEU B 1 233 ? -31.891 7.656 7.078 1 97.38 233 LEU B C 1
ATOM 4641 O O . LEU B 1 233 ? -31.359 8.406 7.895 1 97.38 233 LEU B O 1
ATOM 4645 N N . THR B 1 234 ? -32.969 8.023 6.391 1 96.75 234 THR B N 1
ATOM 4646 C CA . THR B 1 234 ? -33.625 9.32 6.605 1 96.75 234 THR B CA 1
ATOM 4647 C C . THR B 1 234 ? -34.188 9.414 8.023 1 96.75 234 THR B C 1
ATOM 4649 O O . THR B 1 234 ? -34.406 10.508 8.539 1 96.75 234 THR B O 1
ATOM 4652 N N . GLU B 1 235 ? -34.469 8.266 8.625 1 95 235 GLU B N 1
ATOM 4653 C CA . GLU B 1 235 ? -34.938 8.25 10.008 1 95 235 GLU B CA 1
ATOM 4654 C C . GLU B 1 235 ? -33.812 8.594 10.977 1 95 235 GLU B C 1
ATOM 4656 O O . GLU B 1 235 ? -34.031 9.227 12.008 1 95 235 GLU B O 1
ATOM 4661 N N . ASP B 1 236 ? -32.625 8.156 10.617 1 91.88 236 ASP B N 1
ATOM 4662 C CA . ASP B 1 236 ? -31.438 8.438 11.43 1 91.88 236 ASP B CA 1
ATOM 4663 C C . ASP B 1 236 ? -30.984 9.883 11.25 1 91.88 236 ASP B C 1
ATOM 4665 O O . ASP B 1 236 ? -30.375 10.461 12.156 1 91.88 236 ASP B O 1
ATOM 4669 N N . VAL B 1 237 ? -31.25 10.398 10.062 1 96.31 237 VAL B N 1
ATOM 4670 C CA . VAL B 1 237 ? -30.938 11.797 9.766 1 96.31 237 VAL B CA 1
ATOM 4671 C C . VAL B 1 237 ? -32.188 12.484 9.188 1 96.31 237 VAL B C 1
ATOM 4673 O O . VAL B 1 237 ? -32.25 12.711 7.977 1 96.31 237 VAL B O 1
ATOM 4676 N N . PRO B 1 238 ? -33.031 12.891 10.023 1 95.12 238 PRO B N 1
ATOM 4677 C CA . PRO B 1 238 ? -34.281 13.469 9.523 1 95.12 238 PRO B CA 1
ATOM 4678 C C . PRO B 1 238 ? -34.094 14.852 8.906 1 95.12 238 PRO B C 1
ATOM 4680 O O . PRO B 1 238 ? -34.906 15.281 8.078 1 95.12 238 PRO B O 1
ATOM 4683 N N . ASP B 1 239 ? -33.031 15.602 9.367 1 97 239 ASP B N 1
ATOM 4684 C CA . ASP B 1 239 ? -32.688 16.906 8.82 1 97 239 ASP B CA 1
ATOM 4685 C C . ASP B 1 239 ? -31.172 17.109 8.758 1 97 239 ASP B C 1
ATOM 4687 O O . ASP B 1 239 ? -30.547 17.484 9.758 1 97 239 ASP B O 1
ATOM 4691 N N . VAL B 1 240 ? -30.578 16.953 7.57 1 96.94 240 VAL B N 1
ATOM 4692 C CA . VAL B 1 240 ? -29.125 16.969 7.418 1 96.94 240 VAL B CA 1
ATOM 4693 C C . VAL B 1 240 ? -28.594 18.375 7.699 1 96.94 240 VAL B C 1
ATOM 4695 O O . VAL B 1 240 ? -27.406 18.531 8.023 1 96.94 240 VAL B O 1
ATOM 4698 N N . THR B 1 241 ? -29.438 19.422 7.508 1 96.5 241 THR B N 1
ATOM 4699 C CA . THR B 1 241 ? -28.984 20.797 7.652 1 96.5 241 THR B CA 1
ATOM 4700 C C . THR B 1 241 ? -28.609 21.094 9.102 1 96.5 241 THR B C 1
ATOM 4702 O O . THR B 1 241 ? -27.969 22.109 9.391 1 96.5 241 THR B O 1
ATOM 4705 N N . GLN B 1 242 ? -28.969 20.219 10.031 1 95.88 242 GLN B N 1
ATOM 4706 C CA . GLN B 1 242 ? -28.672 20.406 11.445 1 95.88 242 GLN B CA 1
ATOM 4707 C C . GLN B 1 242 ? -27.297 19.828 11.797 1 95.88 242 GLN B C 1
ATOM 4709 O O . GLN B 1 242 ? -26.766 20.094 12.875 1 95.88 242 GLN B O 1
ATOM 4714 N N . ASN B 1 243 ? -26.703 19 10.992 1 95.12 243 ASN B N 1
ATOM 4715 C CA . ASN B 1 243 ? -25.406 18.375 11.227 1 95.12 243 ASN B CA 1
ATOM 4716 C C . ASN B 1 243 ? -24.266 19.25 10.703 1 95.12 243 ASN B C 1
ATOM 4718 O O . ASN B 1 243 ? -23.625 18.922 9.703 1 95.12 243 ASN B O 1
ATOM 4722 N N . ASN B 1 244 ? -23.938 20.344 11.484 1 94.31 244 ASN B N 1
ATOM 4723 C CA . ASN B 1 244 ? -23.094 21.422 11.008 1 94.31 244 ASN B CA 1
ATOM 4724 C C . ASN B 1 244 ? -21.641 21.234 11.43 1 94.31 244 ASN B C 1
ATOM 4726 O O . ASN B 1 244 ? -20.766 22.016 11.031 1 94.31 244 ASN B O 1
ATOM 4730 N N . ASN B 1 245 ? -21.375 20.266 12.266 1 93.19 245 ASN B N 1
ATOM 4731 C CA . ASN B 1 245 ? -20 19.938 12.578 1 93.19 245 ASN B CA 1
ATOM 4732 C C . ASN B 1 245 ? -19.375 19.062 11.492 1 93.19 245 ASN B C 1
ATOM 4734 O O . ASN B 1 245 ? -19.438 17.828 11.57 1 93.19 245 ASN B O 1
ATOM 4738 N N . THR B 1 246 ? -18.766 19.797 10.539 1 92.38 246 THR B N 1
ATOM 4739 C CA . THR B 1 246 ? -18.344 19.094 9.328 1 92.38 246 THR B CA 1
ATOM 4740 C C . THR B 1 246 ? -16.844 19.266 9.086 1 92.38 246 THR B C 1
ATOM 4742 O O . THR B 1 246 ? -16.266 20.281 9.477 1 92.38 246 THR B O 1
ATOM 4745 N N . ASP B 1 247 ? -16.266 18.203 8.531 1 93.94 247 ASP B N 1
ATOM 4746 C CA . ASP B 1 247 ? -14.883 18.188 8.07 1 93.94 247 ASP B CA 1
ATOM 4747 C C . ASP B 1 247 ? -14.68 17.125 6.996 1 93.94 247 ASP B C 1
ATOM 4749 O O . ASP B 1 247 ? -15.32 16.062 7.031 1 93.94 247 ASP B O 1
ATOM 4753 N N . LEU B 1 248 ? -13.867 17.484 5.996 1 96.94 248 LEU B N 1
ATOM 4754 C CA . LEU B 1 248 ? -13.617 16.5 4.945 1 96.94 248 LEU B CA 1
ATOM 4755 C C . LEU B 1 248 ? -12.844 15.297 5.492 1 96.94 248 LEU B C 1
ATOM 4757 O O . LEU B 1 248 ? -13.117 14.156 5.117 1 96.94 248 LEU B O 1
ATOM 4761 N N . GLN B 1 249 ? -11.883 15.562 6.332 1 95.25 249 GLN B N 1
ATOM 4762 C CA . GLN B 1 249 ? -10.961 14.523 6.797 1 95.25 249 GLN B CA 1
ATOM 4763 C C . GLN B 1 249 ? -11.719 13.398 7.508 1 95.25 249 GLN B C 1
ATOM 4765 O O . GLN B 1 249 ? -11.258 12.258 7.535 1 95.25 249 GLN B O 1
ATOM 4770 N N . CYS B 1 250 ? -12.859 13.711 8.109 1 93.81 250 CYS B N 1
ATOM 4771 C CA . CYS B 1 250 ? -13.562 12.688 8.883 1 93.81 250 CYS B CA 1
ATOM 4772 C C . CYS B 1 250 ? -14.047 11.555 7.977 1 93.81 250 CYS B C 1
ATOM 4774 O O . CYS B 1 250 ? -14.094 10.398 8.391 1 93.81 250 CYS B O 1
ATOM 4776 N N . VAL B 1 251 ? -14.398 11.891 6.73 1 96.06 251 VAL B N 1
ATOM 4777 C CA . VAL B 1 251 ? -14.805 10.867 5.77 1 96.06 251 VAL B CA 1
ATOM 4778 C C . VAL B 1 251 ? -13.695 9.828 5.621 1 96.06 251 VAL B C 1
ATOM 4780 O O . VAL B 1 251 ? -13.945 8.625 5.676 1 96.06 251 VAL B O 1
ATOM 4783 N N . PHE B 1 252 ? -12.492 10.258 5.531 1 96.5 252 PHE B N 1
ATOM 4784 C CA . PHE B 1 252 ? -11.359 9.383 5.258 1 96.5 252 PHE B CA 1
ATOM 4785 C C . PHE B 1 252 ? -10.828 8.773 6.551 1 96.5 252 PHE B C 1
ATOM 4787 O O . PHE B 1 252 ? -10.32 7.648 6.547 1 96.5 252 PHE B O 1
ATOM 4794 N N . LYS B 1 253 ? -10.969 9.516 7.617 1 93.81 253 LYS B N 1
ATOM 4795 C CA . LYS B 1 253 ? -10.633 8.969 8.93 1 93.81 253 LYS B CA 1
ATOM 4796 C C . LYS B 1 253 ? -11.477 7.742 9.242 1 93.81 253 LYS B C 1
ATOM 4798 O O . LYS B 1 253 ? -10.945 6.688 9.602 1 93.81 253 LYS B O 1
ATOM 4803 N N . TYR B 1 254 ? -12.719 7.844 9.086 1 92.31 254 TYR B N 1
ATOM 4804 C CA . TYR B 1 254 ? -13.609 6.738 9.422 1 92.31 254 TYR B CA 1
ATOM 4805 C C . TYR B 1 254 ? -13.547 5.641 8.367 1 92.31 254 TYR B C 1
ATOM 4807 O O . TYR B 1 254 ? -13.727 4.461 8.68 1 92.31 254 TYR B O 1
ATOM 4815 N N . ALA B 1 255 ? -13.281 6.055 7.117 1 93.56 255 ALA B N 1
ATOM 4816 C CA . ALA B 1 255 ? -13.016 5.043 6.098 1 93.56 255 ALA B CA 1
ATOM 4817 C C . ALA B 1 255 ? -11.82 4.18 6.488 1 93.56 255 ALA B C 1
ATOM 4819 O O . ALA B 1 255 ? -11.883 2.949 6.418 1 93.56 255 ALA B O 1
ATOM 4820 N N . GLN B 1 256 ? -10.734 4.844 6.844 1 91.81 256 GLN B N 1
ATOM 4821 C CA . GLN B 1 256 ? -9.539 4.125 7.266 1 91.81 256 GLN B CA 1
ATOM 4822 C C . GLN B 1 256 ? -9.836 3.221 8.461 1 91.81 256 GLN B C 1
ATOM 4824 O O . GLN B 1 256 ? -9.391 2.072 8.5 1 91.81 256 GLN B O 1
ATOM 4829 N N . GLY B 1 257 ? -10.555 3.744 9.422 1 88.06 257 GLY B N 1
ATOM 4830 C CA . GLY B 1 257 ? -10.945 2.943 10.57 1 88.06 257 GLY B CA 1
ATOM 4831 C C . GLY B 1 257 ? -11.75 1.715 10.188 1 88.06 257 GLY B C 1
ATOM 4832 O O . GLY B 1 257 ? -11.664 0.679 10.852 1 88.06 257 GLY B O 1
ATOM 4833 N N . ALA B 1 258 ? -12.469 1.844 9.188 1 88.19 258 ALA B N 1
ATOM 4834 C CA . ALA B 1 258 ? -13.359 0.764 8.758 1 88.19 258 ALA B CA 1
ATOM 4835 C C . ALA B 1 258 ? -12.578 -0.352 8.078 1 88.19 258 ALA B C 1
ATOM 4837 O O . ALA B 1 258 ? -12.977 -1.518 8.117 1 88.19 258 ALA B O 1
ATOM 4838 N N . VAL B 1 259 ? -11.398 -0.017 7.453 1 88.75 259 VAL B N 1
ATOM 4839 C CA . VAL B 1 259 ? -10.711 -1.037 6.668 1 88.75 259 VAL B CA 1
ATOM 4840 C C . VAL B 1 259 ? -9.5 -1.551 7.438 1 88.75 259 VAL B C 1
ATOM 4842 O O . VAL B 1 259 ? -8.938 -2.6 7.105 1 88.75 259 VAL B O 1
ATOM 4845 N N . SER B 1 260 ? -8.875 -0.728 8.305 1 75.44 260 SER B N 1
ATOM 4846 C CA . SER B 1 260 ? -7.68 -1.11 9.039 1 75.44 260 SER B CA 1
ATOM 4847 C C . SER B 1 260 ? -7.992 -2.16 10.102 1 75.44 260 SER B C 1
ATOM 4849 O O . SER B 1 260 ? -7.082 -2.748 10.688 1 75.44 260 SER B O 1
ATOM 4851 N N . PHE B 1 261 ? -9.172 -2.418 10.516 1 56.16 261 PHE B N 1
ATOM 4852 C CA . PHE B 1 261 ? -9.508 -3.32 11.609 1 56.16 261 PHE B CA 1
ATOM 4853 C C . PHE B 1 261 ? -8.828 -4.672 11.422 1 56.16 261 PHE B C 1
ATOM 4855 O O . PHE B 1 261 ? -8.812 -5.219 10.32 1 56.16 261 PHE B O 1
ATOM 4862 N N . ASP B 1 262 ? -7.855 -5.051 12.258 1 49.66 262 ASP B N 1
ATOM 4863 C CA . ASP B 1 262 ? -7.289 -6.391 12.359 1 49.66 262 ASP B CA 1
ATOM 4864 C C . ASP B 1 262 ? -8.367 -7.457 12.164 1 49.66 262 ASP B C 1
ATOM 4866 O O . ASP B 1 262 ? -9.547 -7.203 12.406 1 49.66 262 ASP B O 1
ATOM 4870 N N . ALA B 1 263 ? -7.852 -8.594 11.641 1 45.5 263 ALA B N 1
ATOM 4871 C CA . ALA B 1 263 ? -8.594 -9.836 11.477 1 45.5 263 ALA B CA 1
ATOM 4872 C C . ALA B 1 263 ? -9.625 -10.008 12.594 1 45.5 263 ALA B C 1
ATOM 4874 O O . ALA B 1 263 ? -10.57 -10.797 12.461 1 45.5 263 ALA B O 1
ATOM 4875 N N . LYS B 1 264 ? -9.43 -9.422 13.672 1 42.16 264 LYS B N 1
ATOM 4876 C CA . LYS B 1 264 ? -10.18 -9.945 14.812 1 42.16 264 LYS B CA 1
ATOM 4877 C C . LYS B 1 264 ? -11.648 -9.555 14.734 1 42.16 264 LYS B C 1
ATOM 4879 O O . LYS B 1 264 ? -12.508 -10.227 15.312 1 42.16 264 LYS B O 1
ATOM 4884 N N . GLU B 1 265 ? -11.859 -8.305 14.453 1 43.88 265 GLU B N 1
ATOM 4885 C CA . GLU B 1 265 ? -13.305 -8.117 14.508 1 43.88 265 GLU B CA 1
ATOM 4886 C C . GLU B 1 265 ? -13.969 -8.57 13.211 1 43.88 265 GLU B C 1
ATOM 4888 O O . GLU B 1 265 ? -13.539 -8.18 12.117 1 43.88 265 GLU B O 1
ATOM 4893 N N . GLU B 1 266 ? -14.523 -9.695 13.117 1 46.59 266 GLU B N 1
ATOM 4894 C CA . GLU B 1 266 ? -15.367 -10.5 12.234 1 46.59 266 GLU B CA 1
ATOM 4895 C C . GLU B 1 266 ? -15.586 -9.797 10.898 1 46.59 266 GLU B C 1
ATOM 4897 O O . GLU B 1 266 ? -16.5 -10.141 10.148 1 46.59 266 GLU B O 1
ATOM 4902 N N . LYS B 1 267 ? -14.75 -8.75 10.523 1 55.25 267 LYS B N 1
ATOM 4903 C CA . LYS B 1 267 ? -15.445 -8.031 9.469 1 55.25 267 LYS B CA 1
ATOM 4904 C C . LYS B 1 267 ? -14.766 -8.25 8.117 1 55.25 267 LYS B C 1
ATOM 4906 O O . LYS B 1 267 ? -15.438 -8.352 7.086 1 55.25 267 LYS B O 1
ATOM 4911 N N . GLU B 1 268 ? -13.344 -8.344 8.047 1 64.94 268 GLU B N 1
ATOM 4912 C CA . GLU B 1 268 ? -12.82 -8.438 6.691 1 64.94 268 GLU B CA 1
ATOM 4913 C C . GLU B 1 268 ? -12.375 -9.859 6.363 1 64.94 268 GLU B C 1
ATOM 4915 O O . GLU B 1 268 ? -12.016 -10.625 7.262 1 64.94 268 GLU B O 1
ATOM 4920 N N . ARG B 1 269 ? -12.703 -10.109 5.199 1 83 269 ARG B N 1
ATOM 4921 C CA . ARG B 1 269 ? -12.344 -11.43 4.691 1 83 269 ARG B CA 1
ATOM 4922 C C . ARG B 1 269 ? -10.891 -11.461 4.223 1 83 269 ARG B C 1
ATOM 4924 O O . ARG B 1 269 ? -10.414 -10.5 3.607 1 83 269 ARG B O 1
ATOM 4931 N N . THR B 1 270 ? -10.25 -12.484 4.586 1 85.25 270 THR B N 1
ATOM 4932 C CA . THR B 1 270 ? -8.898 -12.719 4.094 1 85.25 270 THR B CA 1
ATOM 4933 C C . THR B 1 270 ? -8.906 -12.992 2.594 1 85.25 270 THR B C 1
ATOM 4935 O O . THR B 1 270 ? -9.758 -13.719 2.094 1 85.25 270 THR B O 1
ATOM 4938 N N . GLY B 1 271 ? -7.984 -12.359 1.896 1 89.88 271 GLY B N 1
ATOM 4939 C CA . GLY B 1 271 ? -7.777 -12.656 0.488 1 89.88 271 GLY B CA 1
ATOM 4940 C C . GLY B 1 271 ? -8.805 -12.008 -0.42 1 89.88 271 GLY B C 1
ATOM 4941 O O . GLY B 1 271 ? -8.867 -12.312 -1.612 1 89.88 271 GLY B O 1
ATOM 4942 N N . VAL B 1 272 ? -9.672 -11.227 0.124 1 92.56 272 VAL B N 1
ATOM 4943 C CA . VAL B 1 272 ? -10.641 -10.477 -0.673 1 92.56 272 VAL B CA 1
ATOM 4944 C C . VAL B 1 272 ? -10.258 -9 -0.692 1 92.56 272 VAL B C 1
ATOM 4946 O O . VAL B 1 272 ? -9.938 -8.422 0.348 1 92.56 272 VAL B O 1
ATOM 4949 N N . GLN B 1 273 ? -10.234 -8.43 -1.878 1 92.44 273 GLN B N 1
ATOM 4950 C CA . GLN B 1 273 ? -9.828 -7.035 -1.993 1 92.44 273 GLN B CA 1
ATOM 4951 C C . GLN B 1 273 ? -10.883 -6.105 -1.394 1 92.44 273 GLN B C 1
ATOM 4953 O O . GLN B 1 273 ? -12.078 -6.309 -1.588 1 92.44 273 GLN B O 1
ATOM 4958 N N . LYS B 1 274 ? -10.445 -5.062 -0.743 1 93.12 274 LYS B N 1
ATOM 4959 C CA . LYS B 1 274 ? -11.305 -4.055 -0.121 1 93.12 274 LYS B CA 1
ATOM 4960 C C . LYS B 1 274 ? -11.398 -2.803 -0.989 1 93.12 274 LYS B C 1
ATOM 4962 O O . LYS B 1 274 ? -10.445 -2.457 -1.694 1 93.12 274 LYS B O 1
ATOM 4967 N N . ALA B 1 275 ? -12.508 -2.164 -0.876 1 95.75 275 ALA B N 1
ATOM 4968 C CA . ALA B 1 275 ? -12.703 -0.873 -1.532 1 95.75 275 ALA B CA 1
ATOM 4969 C C . ALA B 1 275 ? -13.547 0.06 -0.669 1 95.75 275 ALA B C 1
ATOM 4971 O O . ALA B 1 275 ? -14.469 -0.386 0.022 1 95.75 275 ALA B O 1
ATOM 4972 N N . VAL B 1 276 ? -13.219 1.296 -0.697 1 97.06 276 VAL B N 1
ATOM 4973 C CA . VAL B 1 276 ? -14.023 2.363 -0.109 1 97.06 276 VAL B CA 1
ATOM 4974 C C . VAL B 1 276 ? -14.648 3.211 -1.216 1 97.06 276 VAL B C 1
ATOM 4976 O O . VAL B 1 276 ? -13.953 3.641 -2.141 1 97.06 276 VAL B O 1
ATOM 4979 N N . ILE B 1 277 ? -15.883 3.352 -1.177 1 98.75 277 ILE B N 1
ATOM 4980 C CA . ILE B 1 277 ? -16.547 4.367 -1.992 1 98.75 277 ILE B CA 1
ATOM 4981 C C . ILE B 1 277 ? -16.984 5.531 -1.108 1 98.75 277 ILE B C 1
ATOM 4983 O O . ILE B 1 277 ? -17.891 5.383 -0.287 1 98.75 277 ILE B O 1
ATOM 4987 N N . ALA B 1 278 ? -16.375 6.605 -1.281 1 98.75 278 ALA B N 1
ATOM 4988 C CA . ALA B 1 278 ? -16.672 7.789 -0.485 1 98.75 278 ALA B CA 1
ATOM 4989 C C . ALA B 1 278 ? -17.547 8.766 -1.265 1 98.75 278 ALA B C 1
ATOM 4991 O O . ALA B 1 278 ? -17.141 9.281 -2.307 1 98.75 278 ALA B O 1
ATOM 4992 N N . PHE B 1 279 ? -18.734 8.992 -0.826 1 98.81 279 PHE B N 1
ATOM 4993 C CA . PHE B 1 279 ? -19.594 10.031 -1.371 1 98.81 279 PHE B CA 1
ATOM 4994 C C . PHE B 1 279 ? -19.297 11.383 -0.726 1 98.81 279 PHE B C 1
ATOM 4996 O O . PHE B 1 279 ? -19.578 11.586 0.456 1 98.81 279 PHE B O 1
ATOM 5003 N N . VAL B 1 280 ? -18.766 12.289 -1.473 1 98.62 280 VAL B N 1
ATOM 5004 C CA . VAL B 1 280 ? -18.172 13.516 -0.94 1 98.62 280 VAL B CA 1
ATOM 5005 C C . VAL B 1 280 ? -18.938 14.727 -1.463 1 98.62 280 VAL B C 1
ATOM 5007 O O . VAL B 1 280 ? -18.812 15.086 -2.637 1 98.62 280 VAL B O 1
ATOM 5010 N N . PRO B 1 281 ? -19.672 15.422 -0.65 1 98.06 281 PRO B N 1
ATOM 5011 C CA . PRO B 1 281 ? -20.453 16.578 -1.07 1 98.06 281 PRO B CA 1
ATOM 5012 C C . PRO B 1 281 ? -19.766 17.906 -0.758 1 98.06 281 PRO B C 1
ATOM 5014 O O . PRO B 1 281 ? -20.438 18.953 -0.683 1 98.06 281 PRO B O 1
ATOM 5017 N N . GLN B 1 282 ? -18.438 17.922 -0.492 1 97.5 282 GLN B N 1
ATOM 5018 C CA . GLN B 1 282 ? -17.828 19.156 -0.008 1 97.5 282 GLN B CA 1
ATOM 5019 C C . GLN B 1 282 ? -16.359 19.25 -0.413 1 97.5 282 GLN B C 1
ATOM 5021 O O . GLN B 1 282 ? -15.727 18.219 -0.674 1 97.5 282 GLN B O 1
ATOM 5026 N N . ASN B 1 283 ? -15.898 20.469 -0.469 1 97.94 283 ASN B N 1
ATOM 5027 C CA . ASN B 1 283 ? -14.461 20.734 -0.449 1 97.94 283 ASN B CA 1
ATOM 5028 C C . ASN B 1 283 ? -13.906 20.719 0.973 1 97.94 283 ASN B C 1
ATOM 5030 O O . ASN B 1 283 ? -14.672 20.719 1.941 1 97.94 283 ASN B O 1
ATOM 5034 N N . PRO B 1 284 ? -12.602 20.594 1.105 1 97.69 284 PRO B N 1
ATOM 5035 C CA . PRO B 1 284 ? -12.031 20.75 2.447 1 97.69 284 PRO B CA 1
ATOM 5036 C C . PRO B 1 284 ? -12.273 22.141 3.029 1 97.69 284 PRO B C 1
ATOM 5038 O O . PRO B 1 284 ? -12.289 23.141 2.289 1 97.69 284 PRO B O 1
ATOM 5041 N N . ASN B 1 285 ? -12.391 22.219 4.387 1 96.62 285 ASN B N 1
ATOM 5042 C CA . ASN B 1 285 ? -12.594 23.5 5.062 1 96.62 285 ASN B CA 1
ATOM 5043 C C . ASN B 1 285 ? -11.375 24.406 4.914 1 96.62 285 ASN B C 1
ATOM 5045 O O . ASN B 1 285 ? -11.516 25.625 4.82 1 96.62 285 ASN B O 1
ATOM 5049 N N . ASP B 1 286 ? -10.266 23.859 4.965 1 96.12 286 ASP B N 1
ATOM 5050 C CA . ASP B 1 286 ? -8.984 24.516 4.777 1 96.12 286 ASP B CA 1
ATOM 5051 C C . ASP B 1 286 ? -7.902 23.516 4.371 1 96.12 286 ASP B C 1
ATOM 5053 O O . ASP B 1 286 ? -8.203 22.344 4.121 1 96.12 286 ASP B O 1
ATOM 5057 N N . ASP B 1 287 ? -6.703 24 4.246 1 96.31 287 ASP B N 1
ATOM 5058 C CA . ASP B 1 287 ? -5.609 23.141 3.805 1 96.31 287 ASP B CA 1
ATOM 5059 C C . ASP B 1 287 ? -5.32 22.047 4.828 1 96.31 287 ASP B C 1
ATOM 5061 O O . ASP B 1 287 ? -5.039 20.906 4.461 1 96.31 287 ASP B O 1
ATOM 5065 N N . GLN B 1 288 ? -5.379 22.328 6.109 1 96.19 288 GLN B N 1
ATOM 5066 C CA . GLN B 1 288 ? -5.102 21.344 7.152 1 96.19 288 GLN B CA 1
ATOM 5067 C C . GLN B 1 288 ? -6.117 20.203 7.113 1 96.19 288 GLN B C 1
ATOM 5069 O O . GLN B 1 288 ? -5.758 19.047 7.309 1 96.19 288 GLN B O 1
ATOM 5074 N N . ASP B 1 289 ? -7.383 20.594 6.852 1 96.5 289 ASP B N 1
ATOM 5075 C CA . ASP B 1 289 ? -8.438 19.609 6.668 1 96.5 289 ASP B CA 1
ATOM 5076 C C . ASP B 1 289 ? -8.102 18.656 5.52 1 96.5 289 ASP B C 1
ATOM 5078 O O . ASP B 1 289 ? -8.203 17.438 5.668 1 96.5 289 ASP B O 1
ATOM 5082 N N . PHE B 1 290 ? -7.625 19.219 4.453 1 97.56 290 PHE B N 1
ATOM 5083 C CA . PHE B 1 290 ? -7.262 18.438 3.277 1 97.56 290 PHE B CA 1
ATOM 5084 C C . PHE B 1 290 ? -6.047 17.562 3.564 1 97.56 290 PHE B C 1
ATOM 5086 O O . PHE B 1 290 ? -6.023 16.391 3.203 1 97.56 290 PHE B O 1
ATOM 5093 N N . TYR B 1 291 ? -5.016 18.125 4.16 1 97.12 291 TYR B N 1
ATOM 5094 C CA . TYR B 1 291 ? -3.791 17.375 4.438 1 97.12 291 TYR B CA 1
ATOM 5095 C C . TYR B 1 291 ? -4.07 16.203 5.363 1 97.12 291 TYR B C 1
ATOM 5097 O O . TYR B 1 291 ? -3.506 15.117 5.188 1 97.12 291 TYR B O 1
ATOM 5105 N N . GLU B 1 292 ? -4.871 16.406 6.309 1 95.56 292 GLU B N 1
ATOM 5106 C CA . GLU B 1 292 ? -5.234 15.32 7.203 1 95.56 292 GLU B CA 1
ATOM 5107 C C . GLU B 1 292 ? -5.961 14.211 6.453 1 95.56 292 GLU B C 1
ATOM 5109 O O . GLU B 1 292 ? -5.684 13.023 6.668 1 95.56 292 GLU B O 1
ATOM 5114 N N . ALA B 1 293 ? -6.902 14.625 5.582 1 97 293 ALA B N 1
ATOM 5115 C CA . ALA B 1 293 ? -7.574 13.648 4.734 1 97 293 ALA B CA 1
ATOM 5116 C C . ALA B 1 293 ? -6.57 12.859 3.896 1 97 293 ALA B C 1
ATOM 5118 O O . ALA B 1 293 ? -6.707 11.641 3.73 1 97 293 ALA B O 1
ATOM 5119 N N . MET B 1 294 ? -5.562 13.523 3.422 1 96.12 294 MET B N 1
ATOM 5120 C CA . MET B 1 294 ? -4.52 12.906 2.609 1 96.12 294 MET B CA 1
ATOM 5121 C C . MET B 1 294 ? -3.777 11.828 3.398 1 96.12 294 MET B C 1
ATOM 5123 O O . MET B 1 294 ? -3.445 10.773 2.857 1 96.12 294 MET B O 1
ATOM 5127 N N . GLU B 1 295 ? -3.516 12.086 4.664 1 94.81 295 GLU B N 1
ATOM 5128 C CA . GLU B 1 295 ? -2.816 11.117 5.504 1 94.81 295 GLU B CA 1
ATOM 5129 C C . GLU B 1 295 ? -3.615 9.828 5.645 1 94.81 295 GLU B C 1
ATOM 5131 O O . GLU B 1 295 ? -3.076 8.734 5.465 1 94.81 295 GLU B O 1
ATOM 5136 N N . PHE B 1 296 ? -4.887 10 5.953 1 95.06 296 PHE B N 1
ATOM 5137 C CA . PHE B 1 296 ? -5.738 8.82 6.102 1 95.06 296 PHE B CA 1
ATOM 5138 C C . PHE B 1 296 ? -5.875 8.086 4.773 1 95.06 296 PHE B C 1
ATOM 5140 O O . PHE B 1 296 ? -5.836 6.859 4.73 1 95.06 296 PHE B O 1
ATOM 5147 N N . ALA B 1 297 ? -6.059 8.828 3.727 1 95.31 297 ALA B N 1
ATOM 5148 C CA . ALA B 1 297 ? -6.184 8.227 2.4 1 95.31 297 ALA B CA 1
ATOM 5149 C C . ALA B 1 297 ? -4.914 7.465 2.023 1 95.31 297 ALA B C 1
ATOM 5151 O O . ALA B 1 297 ? -4.984 6.359 1.481 1 95.31 297 ALA B O 1
ATOM 5152 N N . HIS B 1 298 ? -3.801 8.047 2.27 1 92.56 298 HIS B N 1
ATOM 5153 C CA . HIS B 1 298 ? -2.529 7.398 1.96 1 92.56 298 HIS B CA 1
ATOM 5154 C C . HIS B 1 298 ? -2.408 6.051 2.664 1 92.56 298 HIS B C 1
ATOM 5156 O O . HIS B 1 298 ? -2.086 5.043 2.031 1 92.56 298 HIS B O 1
ATOM 5162 N N . THR B 1 299 ? -2.637 6.051 3.945 1 92.56 299 THR B N 1
ATOM 5163 C CA . THR B 1 299 ? -2.561 4.82 4.719 1 92.56 299 THR B CA 1
ATOM 5164 C C . THR B 1 299 ? -3.533 3.777 4.176 1 92.56 299 THR B C 1
ATOM 5166 O O . THR B 1 299 ? -3.182 2.605 4.031 1 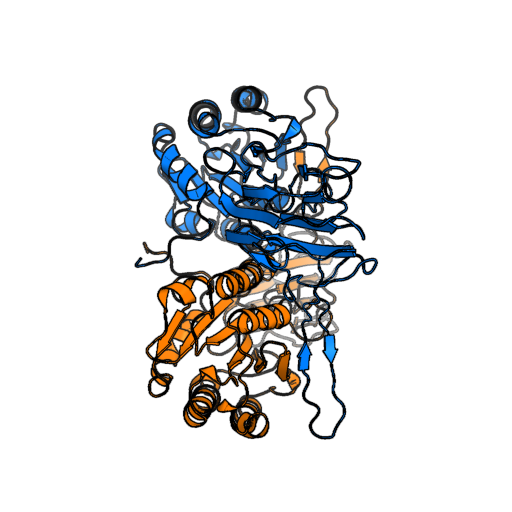92.56 299 THR B O 1
ATOM 5169 N N . THR B 1 300 ? -4.715 4.199 3.848 1 93.81 300 THR B N 1
ATOM 5170 C CA . THR B 1 300 ? -5.746 3.311 3.326 1 93.81 300 THR B CA 1
ATOM 5171 C C . THR B 1 300 ? -5.297 2.672 2.014 1 93.81 300 THR B C 1
ATOM 5173 O O . THR B 1 300 ? -5.434 1.462 1.828 1 93.81 300 THR B O 1
ATOM 5176 N N . ARG B 1 301 ? -4.648 3.395 1.145 1 91.75 301 ARG B N 1
ATOM 5177 C CA . ARG B 1 301 ? -4.277 2.922 -0.185 1 91.75 301 ARG B CA 1
ATOM 5178 C C . ARG B 1 301 ? -3.039 2.035 -0.125 1 91.75 301 ARG B C 1
ATOM 5180 O O . ARG B 1 301 ? -2.846 1.171 -0.982 1 91.75 301 ARG B O 1
ATOM 5187 N N . THR B 1 302 ? -2.188 2.256 0.826 1 90.06 302 THR B N 1
ATOM 5188 C CA . THR B 1 302 ? -0.927 1.522 0.871 1 90.06 302 THR B CA 1
ATOM 5189 C C . THR B 1 302 ? -0.983 0.415 1.919 1 90.06 302 THR B C 1
ATOM 5191 O O . THR B 1 302 ? -1.41 -0.704 1.626 1 90.06 302 THR B O 1
ATOM 5194 N N . THR B 1 303 ? -0.783 0.801 3.238 1 89.06 303 THR B N 1
ATOM 5195 C CA . THR B 1 303 ? -0.664 -0.156 4.332 1 89.06 303 THR B CA 1
ATOM 5196 C C . THR B 1 303 ? -1.894 -1.056 4.402 1 89.06 303 THR B C 1
ATOM 5198 O O . THR B 1 303 ? -1.777 -2.258 4.652 1 89.06 303 THR B O 1
ATOM 5201 N N . ASP B 1 304 ? -3.072 -0.425 4.133 1 90.5 304 ASP B N 1
ATOM 5202 C CA . ASP B 1 304 ? -4.309 -1.19 4.258 1 90.5 304 ASP B CA 1
ATOM 5203 C C . ASP B 1 304 ? -4.672 -1.863 2.938 1 90.5 304 ASP B C 1
ATOM 5205 O O . ASP B 1 304 ? -5.652 -2.607 2.863 1 90.5 304 ASP B O 1
ATOM 5209 N N . ASP B 1 305 ? -3.934 -1.581 1.895 1 90.56 305 ASP B N 1
ATOM 5210 C CA . ASP B 1 305 ? -4.168 -2.184 0.586 1 90.56 305 ASP B CA 1
ATOM 5211 C C . ASP B 1 305 ? -5.645 -2.113 0.204 1 90.56 305 ASP B C 1
ATOM 5213 O O . ASP B 1 305 ? -6.266 -3.139 -0.086 1 90.56 305 ASP B O 1
ATOM 5217 N N . THR B 1 306 ? -6.195 -0.893 0.176 1 93.44 306 THR B N 1
ATOM 5218 C CA . THR B 1 306 ? -7.613 -0.658 -0.081 1 93.44 306 THR B CA 1
ATOM 5219 C C . THR B 1 306 ? -7.797 0.411 -1.153 1 93.44 306 THR B C 1
ATOM 5221 O O . THR B 1 306 ? -7.129 1.445 -1.129 1 93.44 306 THR B O 1
ATOM 5224 N N . LYS B 1 307 ? -8.664 0.183 -2.09 1 94.31 307 LYS B N 1
ATOM 5225 C CA . LYS B 1 307 ? -8.992 1.177 -3.107 1 94.31 307 LYS B CA 1
ATOM 5226 C C . LYS B 1 307 ? -9.938 2.238 -2.555 1 94.31 307 LYS B C 1
ATOM 5228 O O . LYS B 1 307 ? -10.859 1.923 -1.801 1 94.31 307 LYS B O 1
ATOM 5233 N N . ILE B 1 308 ? -9.664 3.43 -2.941 1 96.56 308 ILE B N 1
ATOM 5234 C CA . ILE B 1 308 ? -10.586 4.512 -2.607 1 96.56 308 ILE B CA 1
ATOM 5235 C C . ILE B 1 308 ? -11.203 5.074 -3.883 1 96.56 308 ILE B C 1
ATOM 5237 O O . ILE B 1 308 ? -10.492 5.562 -4.766 1 96.56 308 ILE B O 1
ATOM 5241 N N . ILE B 1 309 ? -12.453 4.984 -4.004 1 97.81 309 ILE B N 1
ATOM 5242 C CA . ILE B 1 309 ? -13.227 5.605 -5.07 1 97.81 309 ILE B CA 1
ATOM 5243 C C . ILE B 1 309 ? -13.961 6.832 -4.527 1 97.81 309 ILE B C 1
ATOM 5245 O O . ILE B 1 309 ? -14.672 6.742 -3.523 1 97.81 309 ILE B O 1
ATOM 5249 N N . ILE B 1 310 ? -13.82 7.949 -5.199 1 98.38 310 ILE B N 1
ATOM 5250 C CA . ILE B 1 310 ? -14.477 9.18 -4.773 1 98.38 310 ILE B CA 1
ATOM 5251 C C . ILE B 1 310 ? -15.633 9.5 -5.719 1 98.38 310 ILE B C 1
ATOM 5253 O O . ILE B 1 310 ? -15.461 9.547 -6.938 1 98.38 310 ILE B O 1
ATOM 5257 N N . VAL B 1 311 ? -16.719 9.672 -5.176 1 98.75 311 VAL B N 1
ATOM 5258 C CA . VAL B 1 311 ? -17.875 10.211 -5.875 1 98.75 311 VAL B CA 1
ATOM 5259 C C . VAL B 1 311 ? -18.188 11.617 -5.359 1 98.75 311 VAL B C 1
ATOM 5261 O O . VAL B 1 311 ? -18.812 11.781 -4.309 1 98.75 311 VAL B O 1
ATOM 5264 N N . ALA B 1 312 ? -17.719 12.57 -6.078 1 98.62 312 ALA B N 1
ATOM 5265 C CA . ALA B 1 312 ? -17.984 13.969 -5.746 1 98.62 312 ALA B CA 1
ATOM 5266 C C . ALA B 1 312 ? -19.391 14.375 -6.164 1 98.62 312 ALA B C 1
ATOM 5268 O O . ALA B 1 312 ? -19.719 14.344 -7.352 1 98.62 312 ALA B O 1
ATOM 5269 N N . MET B 1 313 ? -20.172 14.766 -5.203 1 98.38 313 MET B N 1
ATOM 5270 C CA . MET B 1 313 ? -21.562 15.086 -5.465 1 98.38 313 MET B CA 1
ATOM 5271 C C . MET B 1 313 ? -21.812 16.578 -5.391 1 98.38 313 MET B C 1
ATOM 5273 O O . MET B 1 313 ? -21.656 17.188 -4.328 1 98.38 313 MET B O 1
ATOM 5277 N N . GLY B 1 314 ? -22.234 17.141 -6.539 1 96.69 314 GLY B N 1
ATOM 5278 C CA . GLY B 1 314 ? -22.531 18.562 -6.582 1 96.69 314 GLY B CA 1
ATOM 5279 C C . GLY B 1 314 ? -21.672 19.328 -7.578 1 96.69 314 GLY B C 1
ATOM 5280 O O . GLY B 1 314 ? -20.719 18.766 -8.141 1 96.69 314 GLY B O 1
ATOM 5281 N N . LYS B 1 315 ? -21.891 20.625 -7.902 1 92.06 315 LYS B N 1
ATOM 5282 C CA . LYS B 1 315 ? -21.297 21.375 -9.008 1 92.06 315 LYS B CA 1
ATOM 5283 C C . LYS B 1 315 ? -20.078 22.188 -8.531 1 92.06 315 LYS B C 1
ATOM 5285 O O . LYS B 1 315 ? -19.172 22.453 -9.312 1 92.06 315 LYS B O 1
ATOM 5290 N N . ASN B 1 316 ? -19.953 22.703 -7.363 1 93.31 316 ASN B N 1
ATOM 5291 C CA . ASN B 1 316 ? -18.922 23.641 -6.93 1 93.31 316 ASN B CA 1
ATOM 5292 C C . ASN B 1 316 ? -17.844 22.938 -6.121 1 93.31 316 ASN B C 1
ATOM 5294 O O . ASN B 1 316 ? -17.391 23.453 -5.102 1 93.31 316 ASN B O 1
ATOM 5298 N N . LEU B 1 317 ? -17.422 21.75 -6.66 1 97.56 317 LEU B N 1
ATOM 5299 C CA . LEU B 1 317 ? -16.391 21 -5.957 1 97.56 317 LEU B CA 1
ATOM 5300 C C . LEU B 1 317 ? -15.062 21.078 -6.703 1 97.56 317 LEU B C 1
ATOM 5302 O O . LEU B 1 317 ? -15.039 21.078 -7.934 1 97.56 317 LEU B O 1
ATOM 5306 N N . ASP B 1 318 ? -13.984 21.219 -6.004 1 97.38 318 ASP B N 1
ATOM 5307 C CA . ASP B 1 318 ? -12.641 21.109 -6.555 1 97.38 318 ASP B CA 1
ATOM 5308 C C . ASP B 1 318 ? -12.258 19.656 -6.797 1 97.38 318 ASP B C 1
ATOM 5310 O O . ASP B 1 318 ? -11.508 19.062 -6.016 1 97.38 318 ASP B O 1
ATOM 5314 N N . VAL B 1 319 ? -12.656 19.125 -7.906 1 96.62 319 VAL B N 1
ATOM 5315 C CA . VAL B 1 319 ? -12.555 17.703 -8.188 1 96.62 319 VAL B CA 1
ATOM 5316 C C . VAL B 1 319 ? -11.086 17.312 -8.359 1 96.62 319 VAL B C 1
ATOM 5318 O O . VAL B 1 319 ? -10.68 16.219 -7.992 1 96.62 319 VAL B O 1
ATOM 5321 N N . SER B 1 320 ? -10.312 18.188 -8.969 1 94 320 SER B N 1
ATOM 5322 C CA . SER B 1 320 ? -8.891 17.922 -9.133 1 94 320 SER B CA 1
ATOM 5323 C C . SER B 1 320 ? -8.211 17.672 -7.789 1 94 320 SER B C 1
ATOM 5325 O O . SER B 1 320 ? -7.379 16.781 -7.656 1 94 320 SER B O 1
ATOM 5327 N N . ARG B 1 321 ? -8.555 18.484 -6.836 1 95.44 321 ARG B N 1
ATOM 5328 C CA . ARG B 1 321 ? -7.984 18.344 -5.5 1 95.44 321 ARG B CA 1
ATOM 5329 C C . ARG B 1 321 ? -8.531 17.094 -4.805 1 95.44 321 ARG B C 1
ATOM 5331 O O . ARG B 1 321 ? -7.773 16.344 -4.195 1 95.44 321 ARG B O 1
ATOM 5338 N N . LEU B 1 322 ? -9.828 16.828 -4.902 1 97.12 322 LEU B N 1
ATOM 5339 C CA . LEU B 1 322 ? -10.453 15.656 -4.293 1 97.12 322 LEU B CA 1
ATOM 5340 C C . LEU B 1 322 ? -9.891 14.375 -4.891 1 97.12 322 LEU B C 1
ATOM 5342 O O . LEU B 1 322 ? -9.758 13.367 -4.191 1 97.12 322 LEU B O 1
ATOM 5346 N N . ALA B 1 323 ? -9.492 14.406 -6.129 1 94.69 323 ALA B N 1
ATOM 5347 C CA . ALA B 1 323 ? -8.992 13.227 -6.836 1 94.69 323 ALA B CA 1
ATOM 5348 C C . ALA B 1 323 ? -7.68 12.742 -6.23 1 94.69 323 ALA B C 1
ATOM 5350 O O . ALA B 1 323 ? -7.348 11.562 -6.32 1 94.69 323 ALA B O 1
ATOM 5351 N N . LEU B 1 324 ? -6.941 13.609 -5.582 1 92.56 324 LEU B N 1
ATOM 5352 C CA . LEU B 1 324 ? -5.676 13.25 -4.953 1 92.56 324 LEU B CA 1
ATOM 5353 C C . LEU B 1 324 ? -5.902 12.297 -3.785 1 92.56 324 LEU B C 1
ATOM 5355 O O . LEU B 1 324 ? -4.965 11.641 -3.32 1 92.56 324 LEU B O 1
ATOM 5359 N N . LEU B 1 325 ? -7.156 12.242 -3.275 1 95.56 325 LEU B N 1
ATOM 5360 C CA . LEU B 1 325 ? -7.492 11.391 -2.143 1 95.56 325 LEU B CA 1
ATOM 5361 C C . LEU B 1 325 ? -7.855 9.984 -2.611 1 95.56 325 LEU B C 1
ATOM 5363 O O . LEU B 1 325 ? -7.93 9.055 -1.804 1 95.56 325 LEU B O 1
ATOM 5367 N N . SER B 1 326 ? -8.07 9.836 -3.893 1 95.25 326 SER B N 1
ATOM 5368 C CA . SER B 1 326 ? -8.523 8.562 -4.438 1 95.25 326 SER B CA 1
ATOM 5369 C C . SER B 1 326 ? -7.355 7.621 -4.703 1 95.25 326 SER B C 1
ATOM 5371 O O . SER B 1 326 ? -6.207 7.949 -4.395 1 95.25 326 SER B O 1
ATOM 5373 N N . TYR B 1 327 ? -7.645 6.387 -5.16 1 91.5 327 TYR B N 1
ATOM 5374 C CA . TYR B 1 327 ? -6.656 5.355 -5.445 1 91.5 327 TYR B CA 1
ATOM 5375 C C . TYR B 1 327 ? -5.77 5.758 -6.617 1 91.5 327 TYR B C 1
ATOM 5377 O O . TYR B 1 327 ? -4.66 5.246 -6.77 1 91.5 327 TYR B O 1
ATOM 5385 N N . GLY B 1 328 ? -6.203 6.715 -7.465 1 87.5 328 GLY B N 1
ATOM 5386 C CA . GLY B 1 328 ? -5.48 7.164 -8.648 1 87.5 328 GLY B CA 1
ATOM 5387 C C . GLY B 1 328 ? -6.395 7.543 -9.797 1 87.5 328 GLY B C 1
ATOM 5388 O O . GLY B 1 328 ? -7.602 7.711 -9.609 1 87.5 328 GLY B O 1
ATOM 5389 N N . SER B 1 329 ? -5.754 7.684 -10.922 1 86.44 329 SER B N 1
ATOM 5390 C CA . SER B 1 329 ? -6.535 8.008 -12.117 1 86.44 329 SER B CA 1
ATOM 5391 C C . SER B 1 329 ? -7.586 6.938 -12.391 1 86.44 329 SER B C 1
ATOM 5393 O O . SER B 1 329 ? -7.293 5.742 -12.336 1 86.44 329 SER B O 1
ATOM 5395 N N . GLY B 1 330 ? -8.805 7.391 -12.625 1 89.94 330 GLY B N 1
ATOM 5396 C CA . GLY B 1 330 ? -9.891 6.469 -12.914 1 89.94 330 GLY B CA 1
ATOM 5397 C C . GLY B 1 330 ? -10.711 6.102 -11.695 1 89.94 330 GLY B C 1
ATOM 5398 O O . GLY B 1 330 ? -11.625 5.277 -11.773 1 89.94 330 GLY B O 1
ATOM 5399 N N . PHE B 1 331 ? -10.414 6.738 -10.602 1 95.12 331 PHE B N 1
ATOM 5400 C CA . PHE B 1 331 ? -11.125 6.352 -9.391 1 95.12 331 PHE B CA 1
ATOM 5401 C C . PHE B 1 331 ? -11.836 7.551 -8.773 1 95.12 331 PHE B C 1
ATOM 5403 O O . PHE B 1 331 ? -12.172 7.535 -7.586 1 95.12 331 PHE B O 1
ATOM 5410 N N . THR B 1 332 ? -11.992 8.656 -9.477 1 96.5 332 THR B N 1
ATOM 5411 C CA . THR B 1 332 ? -12.766 9.828 -9.047 1 96.5 332 THR B CA 1
ATOM 5412 C C . THR B 1 332 ? -13.828 10.18 -10.086 1 96.5 332 THR B C 1
ATOM 5414 O O . THR B 1 332 ? -13.531 10.281 -11.273 1 96.5 332 THR B O 1
ATOM 5417 N N . PHE B 1 333 ? -15 10.383 -9.578 1 98 333 PHE B N 1
ATOM 5418 C CA . PHE B 1 333 ? -16.125 10.719 -10.438 1 98 333 PHE B CA 1
ATOM 5419 C C . PHE B 1 333 ? -16.922 11.883 -9.852 1 98 333 PHE B C 1
ATOM 5421 O O . PHE B 1 333 ? -16.953 12.07 -8.633 1 98 333 PHE B O 1
ATOM 5428 N N . GLN B 1 334 ? -17.547 12.617 -10.719 1 97.94 334 GLN B N 1
ATOM 5429 C CA . GLN B 1 334 ? -18.359 13.75 -10.281 1 97.94 334 GLN B CA 1
ATOM 5430 C C . GLN B 1 334 ? -19.688 13.812 -11.047 1 97.94 334 GLN B C 1
ATOM 5432 O O . GLN B 1 334 ? -19.719 13.547 -12.25 1 97.94 334 GLN B O 1
ATOM 5437 N N . ALA B 1 335 ? -20.672 14.141 -10.414 1 98.25 335 ALA B N 1
ATOM 5438 C CA . ALA B 1 335 ? -21.969 14.477 -10.992 1 98.25 335 ALA B CA 1
ATOM 5439 C C . ALA B 1 335 ? -22.797 15.328 -10.023 1 98.25 335 ALA B C 1
ATOM 5441 O O . ALA B 1 335 ? -22.562 15.289 -8.812 1 98.25 335 ALA B O 1
ATOM 5442 N N . ASP B 1 336 ? -23.703 16.078 -10.578 1 97.69 336 ASP B N 1
ATOM 5443 C CA . ASP B 1 336 ? -24.734 16.672 -9.727 1 97.69 336 ASP B CA 1
ATOM 5444 C C . ASP B 1 336 ? -25.719 15.594 -9.242 1 97.69 336 ASP B C 1
ATOM 5446 O O . ASP B 1 336 ? -25.75 14.484 -9.773 1 97.69 336 ASP B O 1
ATOM 5450 N N . TYR B 1 337 ? -26.484 15.938 -8.219 1 97.94 337 TYR B N 1
ATOM 5451 C CA . TYR B 1 337 ? -27.312 14.961 -7.527 1 97.94 337 TYR B CA 1
ATOM 5452 C C . TYR B 1 337 ? -28.297 14.305 -8.492 1 97.94 337 TYR B C 1
ATOM 5454 O O . TYR B 1 337 ? -28.578 13.109 -8.391 1 97.94 337 TYR B O 1
ATOM 5462 N N . ASP B 1 338 ? -28.75 15.047 -9.445 1 97.5 338 ASP B N 1
ATOM 5463 C CA . ASP B 1 338 ? -29.703 14.5 -10.406 1 97.5 338 ASP B CA 1
ATOM 5464 C C . ASP B 1 338 ? -29 13.641 -11.453 1 97.5 338 ASP B C 1
ATOM 5466 O O . ASP B 1 338 ? -29.656 12.891 -12.188 1 97.5 338 ASP B O 1
ATOM 5470 N N . GLY B 1 339 ? -27.703 13.695 -11.57 1 98.12 339 GLY B N 1
ATOM 5471 C CA . GLY B 1 339 ? -26.953 12.992 -12.602 1 98.12 339 GLY B CA 1
ATOM 5472 C C . GLY B 1 339 ? -26.172 11.805 -12.07 1 98.12 339 GLY B C 1
ATOM 5473 O O . GLY B 1 339 ? -25.422 11.164 -12.805 1 98.12 339 GLY B O 1
ATOM 5474 N N . LEU B 1 340 ? -26.312 11.414 -10.852 1 98.5 340 LEU B N 1
ATOM 5475 C CA . LEU B 1 340 ? -25.516 10.383 -10.203 1 98.5 340 LEU B CA 1
ATOM 5476 C C . LEU B 1 340 ? -25.672 9.047 -10.93 1 98.5 340 LEU B C 1
ATOM 5478 O O . LEU B 1 340 ? -24.719 8.258 -10.992 1 98.5 340 LEU B O 1
ATOM 5482 N N . SER B 1 341 ? -26.812 8.82 -11.492 1 98.38 341 SER B N 1
ATOM 5483 C CA . SER B 1 341 ? -27.109 7.543 -12.125 1 98.38 341 SER B CA 1
ATOM 5484 C C . SER B 1 341 ? -26.156 7.273 -13.289 1 98.38 341 SER B C 1
ATOM 5486 O O . SER B 1 341 ? -25.859 6.121 -13.602 1 98.38 341 SER B O 1
ATOM 5488 N N . SER B 1 342 ? -25.656 8.273 -13.914 1 98.38 342 SER B N 1
ATOM 5489 C CA . SER B 1 342 ? -24.766 8.133 -15.07 1 98.38 342 SER B CA 1
ATOM 5490 C C . SER B 1 342 ? -23.406 7.57 -14.672 1 98.38 342 SER B C 1
ATOM 5492 O O . SER B 1 342 ? -22.641 7.133 -15.523 1 98.38 342 SER B O 1
ATOM 5494 N N . LEU B 1 343 ? -23.109 7.512 -13.391 1 98.5 343 LEU B N 1
ATOM 5495 C CA . LEU B 1 343 ? -21.781 7.152 -12.906 1 98.5 343 LEU B CA 1
ATOM 5496 C C . LEU B 1 343 ? -21.656 5.648 -12.711 1 98.5 343 LEU B C 1
ATOM 5498 O O . LEU B 1 343 ? -20.562 5.125 -12.5 1 98.5 343 LEU B O 1
ATOM 5502 N N . VAL B 1 344 ? -22.734 4.875 -12.812 1 98.62 344 VAL B N 1
ATOM 5503 C CA . VAL B 1 344 ? -22.797 3.484 -12.375 1 98.62 344 VAL B CA 1
ATOM 5504 C C . VAL B 1 344 ? -21.781 2.656 -13.156 1 98.62 344 VAL B C 1
ATOM 5506 O O . VAL B 1 344 ? -20.953 1.954 -12.57 1 98.62 344 VAL B O 1
ATOM 5509 N N . PRO B 1 345 ? -21.75 2.797 -14.539 1 98.12 345 PRO B N 1
ATOM 5510 C CA . PRO B 1 345 ? -20.781 1.952 -15.258 1 98.12 345 PRO B CA 1
ATOM 5511 C C . PRO B 1 345 ? -19.344 2.24 -14.875 1 98.12 345 PRO B C 1
ATOM 5513 O O . PRO B 1 345 ? -18.531 1.313 -14.742 1 98.12 345 PRO B O 1
ATOM 5516 N N . MET B 1 346 ? -19 3.48 -14.641 1 97.75 346 MET B N 1
ATOM 5517 C CA . MET B 1 346 ? -17.625 3.859 -14.328 1 97.75 346 MET B CA 1
ATOM 5518 C C . MET B 1 346 ? -17.25 3.43 -12.914 1 97.75 346 MET B C 1
ATOM 5520 O O . MET B 1 346 ? -16.125 2.984 -12.672 1 97.75 346 MET B O 1
ATOM 5524 N N . ILE B 1 347 ? -18.172 3.566 -11.953 1 98.31 347 ILE B N 1
ATOM 5525 C CA . ILE B 1 347 ? -17.922 3.145 -10.586 1 98.31 347 ILE B CA 1
ATOM 5526 C C . ILE B 1 347 ? -17.703 1.634 -10.539 1 98.31 347 ILE B C 1
ATOM 5528 O O . ILE B 1 347 ? -16.75 1.156 -9.914 1 98.31 347 ILE B O 1
ATOM 5532 N N . ASN B 1 348 ? -18.531 0.887 -11.266 1 98.38 348 ASN B N 1
ATOM 5533 C CA . ASN B 1 348 ? -18.406 -0.566 -11.305 1 98.38 348 ASN B CA 1
ATOM 5534 C C . ASN B 1 348 ? -17.094 -0.996 -11.953 1 98.38 348 ASN B C 1
ATOM 5536 O O . ASN B 1 348 ? -16.453 -1.944 -11.5 1 98.38 348 ASN B O 1
ATOM 5540 N N . GLN B 1 349 ? -16.75 -0.305 -12.992 1 96.5 349 GLN B N 1
ATOM 5541 C CA . GLN B 1 349 ? -15.469 -0.603 -13.633 1 96.5 349 GLN B CA 1
ATOM 5542 C C . GLN B 1 349 ? -14.305 -0.342 -12.688 1 96.5 349 GLN B C 1
ATOM 5544 O O . GLN B 1 349 ? -13.398 -1.169 -12.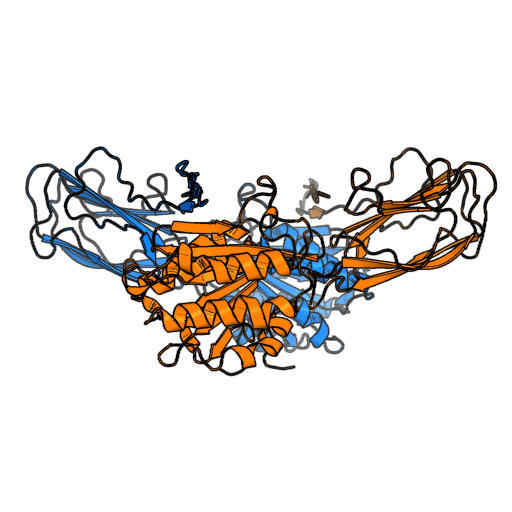562 1 96.5 349 GLN B O 1
ATOM 5549 N N . ALA B 1 350 ? -14.281 0.779 -12.016 1 95.75 350 ALA B N 1
ATOM 5550 C CA . ALA B 1 350 ? -13.219 1.144 -11.078 1 95.75 350 ALA B CA 1
ATOM 5551 C C . ALA B 1 350 ? -13.125 0.13 -9.938 1 95.75 350 ALA B C 1
ATOM 5553 O O . ALA B 1 350 ? -12.023 -0.207 -9.492 1 95.75 350 ALA B O 1
ATOM 5554 N N . LEU B 1 351 ? -14.266 -0.365 -9.484 1 96.56 351 LEU B N 1
ATOM 5555 C CA . LEU B 1 351 ? -14.32 -1.351 -8.414 1 96.56 351 LEU B CA 1
ATOM 5556 C C . LEU B 1 351 ? -13.516 -2.596 -8.773 1 96.56 351 LEU B C 1
ATOM 5558 O O . LEU B 1 351 ? -12.875 -3.195 -7.906 1 96.56 351 LEU B O 1
ATOM 5562 N N . CYS B 1 352 ? -13.492 -2.912 -10.062 1 95.81 352 CYS B N 1
ATOM 5563 C CA . CYS B 1 352 ? -12.938 -4.195 -10.477 1 95.81 352 CYS B CA 1
ATOM 5564 C C . CYS B 1 352 ? -11.547 -4.02 -11.062 1 95.81 352 CYS B C 1
ATOM 5566 O O . CYS B 1 352 ? -10.883 -5.004 -11.414 1 95.81 352 CYS B O 1
ATOM 5568 N N . GLU B 1 353 ? -11.039 -2.795 -11.133 1 89 353 GLU B N 1
ATOM 5569 C CA . GLU B 1 353 ? -9.703 -2.545 -11.664 1 89 353 GLU B CA 1
ATOM 5570 C C . GLU B 1 353 ? -8.625 -2.844 -10.625 1 89 353 GLU B C 1
ATOM 5572 O O . GLU B 1 353 ? -8.711 -2.385 -9.484 1 89 353 GLU B O 1
ATOM 5577 N N . PRO B 1 354 ? -7.637 -3.598 -10.945 1 77.88 354 PRO B N 1
ATOM 5578 C CA . PRO B 1 354 ? -6.594 -3.959 -9.984 1 77.88 354 PRO B CA 1
ATOM 5579 C C . PRO B 1 354 ? -5.609 -2.818 -9.727 1 77.88 354 PRO B C 1
ATOM 5581 O O . PRO B 1 354 ? -4.973 -2.777 -8.672 1 77.88 354 PRO B O 1
ATOM 5584 N N . GLN B 1 355 ? -5.336 -1.963 -10.75 1 74.25 355 GLN B N 1
ATOM 5585 C CA . GLN B 1 355 ? -4.383 -0.862 -10.664 1 74.25 355 GLN B CA 1
ATOM 5586 C C . GLN B 1 355 ? -4.914 0.386 -11.359 1 74.25 355 GLN B C 1
ATOM 5588 O O . GLN B 1 355 ? -5.832 0.301 -12.18 1 74.25 355 GLN B O 1
ATOM 5593 N N . PRO B 1 356 ? -4.363 1.477 -10.883 1 71.12 356 PRO B N 1
ATOM 5594 C CA . PRO B 1 356 ? -4.762 2.705 -11.578 1 71.12 356 PRO B CA 1
ATOM 5595 C C . PRO B 1 356 ? -4.379 2.703 -13.055 1 71.12 356 PRO B C 1
ATOM 5597 O O . PRO B 1 356 ? -3.469 1.976 -13.453 1 71.12 356 PRO B O 1
ATOM 5600 N N . SER B 1 357 ? -5.176 3.393 -13.891 1 59 357 SER B N 1
ATOM 5601 C CA . SER B 1 357 ? -4.895 3.488 -15.32 1 59 357 SER B CA 1
ATOM 5602 C C . SER B 1 357 ? -3.57 4.195 -15.578 1 59 357 SER B C 1
ATOM 5604 O O . SER B 1 357 ? -3.209 5.129 -14.852 1 59 357 SER B O 1
ATOM 5606 N N . SER B 1 358 ? -2.66 3.441 -16.297 1 54.12 358 SER B N 1
ATOM 5607 C CA . SER B 1 358 ? -1.399 4.051 -16.703 1 54.12 358 SER B CA 1
ATOM 5608 C C . SER B 1 358 ? -1.615 5.074 -17.812 1 54.12 358 SER B C 1
ATOM 5610 O O . SER B 1 358 ? -2.572 4.973 -18.594 1 54.12 358 SER B O 1
ATOM 5612 N N . CYS B 1 359 ? -1.195 6.324 -17.797 1 46.38 359 CYS B N 1
ATOM 5613 C CA . CYS B 1 359 ? -1.387 7.352 -18.812 1 46.38 359 CYS B CA 1
ATOM 5614 C C . CYS B 1 359 ? -1.085 6.801 -20.203 1 46.38 359 CYS B C 1
ATOM 5616 O O . CYS B 1 359 ? -1.614 7.297 -21.203 1 46.38 359 CYS B O 1
ATOM 5618 N N . GLY B 1 360 ? -0.036 5.883 -20.625 1 32.06 360 GLY B N 1
ATOM 5619 C CA . GLY B 1 360 ? 0.424 5.527 -21.969 1 32.06 360 GLY B CA 1
ATOM 5620 C C . GLY B 1 360 ? -0.238 4.277 -22.516 1 32.06 360 GLY B C 1
ATOM 5621 O O . GLY B 1 360 ? 0.16 3.766 -23.562 1 32.06 360 GLY B O 1
ATOM 5622 N N . ALA B 1 361 ? -0.889 3.535 -21.938 1 29.19 361 ALA B N 1
ATOM 5623 C CA . ALA B 1 361 ? -1.342 2.42 -22.766 1 29.19 361 ALA B CA 1
ATOM 5624 C C . ALA B 1 361 ? -2.559 2.814 -23.609 1 29.19 361 ALA B C 1
ATOM 5626 O O . ALA B 1 361 ? -3.404 3.59 -23.156 1 29.19 361 ALA B O 1
#

Solvent-accessible surface area (backbone atoms only — not comparable to full-atom values): 36888 Å² total; per-residue (Å²): 125,86,68,68,59,75,40,71,44,74,48,72,65,97,87,53,53,37,30,44,32,63,72,79,74,61,65,60,94,76,80,55,39,59,68,67,42,65,68,72,29,71,44,41,38,56,52,78,50,61,36,32,61,48,81,38,60,30,60,58,36,20,37,37,49,39,41,35,36,27,41,84,50,21,16,34,36,36,38,68,79,42,80,37,62,42,57,68,61,21,30,39,34,37,17,47,20,83,34,91,87,31,56,73,71,42,23,38,21,22,87,78,40,74,39,78,63,92,85,62,78,48,67,44,84,21,16,32,25,23,36,37,39,38,32,43,80,65,83,66,34,40,28,39,27,31,40,37,36,49,38,64,86,24,45,80,38,33,29,41,34,37,38,35,40,64,42,32,25,61,51,73,42,57,65,46,43,50,40,54,32,44,40,48,33,69,54,46,48,65,65,39,43,43,18,86,82,30,27,27,39,31,39,35,37,33,44,37,48,66,33,25,40,48,45,53,40,83,71,27,42,29,52,69,45,36,24,54,52,46,61,48,43,47,75,82,47,76,57,22,72,73,22,69,53,72,51,48,24,37,60,31,45,53,48,31,58,67,63,58,60,57,72,74,66,83,66,67,61,73,57,46,34,39,35,35,41,36,48,38,43,64,58,52,86,43,67,55,35,42,45,50,21,42,53,30,29,50,44,28,41,17,57,50,51,26,42,30,32,34,39,36,44,43,84,92,52,60,57,77,65,56,35,71,47,26,62,34,40,74,21,58,46,74,31,39,67,90,46,49,73,76,44,42,69,56,53,52,50,42,72,62,49,83,63,58,55,53,50,85,118,125,90,66,69,56,74,41,72,46,75,48,72,64,97,86,51,52,36,32,43,31,60,71,80,74,61,64,60,94,77,80,52,38,58,68,66,42,65,68,71,28,73,44,42,37,57,53,75,51,62,38,32,61,50,80,38,60,31,62,58,35,21,38,38,49,38,41,37,35,27,41,83,51,20,17,33,34,38,39,68,80,43,80,36,64,44,56,68,62,21,30,38,34,37,18,49,21,83,34,90,86,32,57,72,70,44,25,39,20,22,86,77,41,73,38,77,63,92,80,66,76,49,66,43,84,22,15,31,25,23,36,37,39,39,33,44,78,65,83,66,33,41,28,38,29,32,40,37,37,49,38,64,86,24,43,81,38,34,27,42,34,38,38,35,41,63,41,32,26,62,52,74,40,57,64,47,42,50,41,54,30,46,39,48,33,69,53,48,49,64,67,38,42,40,18,83,83,28,26,27,40,31,40,35,37,32,44,38,48,65,33,25,40,49,45,54,40,81,70,26,42,28,52,67,45,36,25,52,50,44,60,47,44,48,75,80,46,76,56,22,70,72,25,70,54,72,52,50,23,37,60,29,46,53,50,32,59,69,64,58,60,56,76,75,60,87,70,68,61,73,57,46,35,40,34,35,41,37,48,39,45,65,60,52,85,44,69,56,36,41,45,49,20,40,53,30,29,49,44,28,42,16,58,49,51,26,43,30,34,35,37,36,44,45,85,92,52,60,57,76,65,56,36,72,49,25,60,34,36,74,23,56,45,75,30,39,68,90,47,49,72,76,44,44,68,56,52,50,49,41,72,62,49,83,64,58,54,52,56,83,116

Secondary structure (DSSP, 8-state):
------EEEE--SSS--EEEE--------SSSB-TT--SS-EEESSEEEE-TTTTSPPPSSBEEEEEEEPPTT-EEEEEEEEEE--TTT-EEEEESSSSTTSPEEEEEESTT-SBSS--SEEE-SSSEEEEEEE--SS----EEEEEEEEE--SSS--EEEEEEEE-SGGG-SHHHHHHHHHIIIIIIGGGS-BSTTSEEEEEEEEEETTEEEEE-GGGG-SHHHHHHHHHHHHHH-S-GGG-----SHHHHHHHHHHHH--TTSS---TT--EEEEEEE----SSHHHHHHHHHHHHHHHTTT-EEEEEEEESSS--HHHHHTTSSSTT-EEEE-GGGGGGGHHHHHHHHH-SSPPPTT-/------EEEE--SSS--EEEE--------SSSB-TT--SS-EEESSEEEE-TTTTSPPPSSBEEEEEEEPPTT-EEEEEEEEEE--TTT-EEEEESSSSTTSPEEEEEESTT-SBSS--SEEE-SSSEEEEEEE--SS----EEEEEEEEE--SSS--EEEEEEEE-SGGG-SHHHHHHHHHIIIIIIGGGS-BSTTSEEEEEEEEEETTEEEEE-GGGG-SHHHHHHHHHHHHHH-S-GGG-----HHHHHHHHHHHH---TTSTT--TT--EEEEEEE----SSHHHHHHHHHHHHHHHTTT-EEEEEEEESSS--HHHHHTTSSSTT-EEEE-GGGGGGGHHHHHHHHH-SSPPPTT-

Foldseek 3Di:
DVPQPFDFDQDPDPVRDTDTDRDDAFDDPVQFDAPQEDRRQEEEAKDKDWARPPQDWHAARHKYKHKYFHPQQFWKKKFWPDADFDAAAKKKWKFQARDPPGHTQAIAGYDPGPDPDDDGMGIHLFGIIMMMTGHHHDDIHSGTMMIMHTDAPWVPHFEAEEEEQELALLLVWPVLSLLSLCCVLPFACVSTFAAPSGYFYKYWYDLALVGTDIDASVQVGGSVSVNVVSNCCCVVRVTNNVSHRDFPLSSLVVVLVVQVDPPPPVHDDPRHAYEYEHEASDEGPDPVSLVSSQVSLVCCVPVSVYFYAYEYEADPYPQVSVQSSGNHALRYHYDYSVCSNVCNVSNSVSSSDNHHDDDPD/DPPQPFDFDQDPDPVGDTDTDRDDAFDDPVQFDAPQEDRRQEEEAKDKDWARPPQDWHAARHKYKHKYFHDQQFWKKKFWPDADFDAAAKKKWKFQARDPPGHTQAIAGYDPGPDPDDDGMGIHLFGIIMMMTGHHHDDTHSGTMMIMHTDAPWVPHFEAEEEEQELALLLVWPVLSLLSLCCVLPFACVRTFAAPSGYFYKYWYDLALVGTDIDASVQVGGSVSVNVVSNCCCVVRVTNNVSHRDFPLSSLVVVLVVQVDPPPPVHDDPRHAYEYEHEASDEGPDPVSLVSSQVSLVCCVPVSVYFYAYEYEADPYPQVSVQSSGNHALRYHYDYSVCSNVCNVSNSVSSSDNHHDDPPD

pLDDT: mean 89.92, std 14.71, range [28.62, 98.88]

Radius of gyration: 28.75 Å; Cα contacts (8 Å, |Δi|>4): 1757; chains: 2; bounding box: 72×89×63 Å

InterPro domains:
  IPR000859 CUB domain [PF00431] (45-148)
  IPR000859 CUB domain [PS01180] (37-151)
  IPR000859 CUB domain [SM00042] (39-151)
  IPR000859 CUB domain [cd00041] (37-150)
  IPR002035 von Willebrand factor, type A [PS50234] (160-347)
  IPR035914 Spermadhesin, CUB domain superfamily [G3DSA:2.60.120.290] (35-154)
  IPR035914 Spermadhesin, CUB domain superfamily [SSF49854] (46-151)
  IPR036465 von Willebrand factor A-like domain superfamily [G3DSA:3.40.50.410] (155-359)
  IPR036465 von Willebrand factor A-like domain superfamily [SSF53300] (155-354)

Sequence (722 aa):
MRLAVVLLIFLHSAESFKKRVLPKLAINSGQLDYTGCPSNNDFYYEGVISSPYYPKLYPPNTECYYYMTAEPGKVLSFNFTHFDMESCCDYITIYDGNGIRSPKLVQLGGPNATVTTPTGLYTTSQRFALVTFQSDPVIQKTGFEFIYQSVFSATPCNRDIVLMLSGLSTLGSQDNFRKQLDFVANVLTPTWQVGLDSIRVVINLVVDADYAVIWSADELANNQLLSETVLGLTEDVPDVTQNNNTDLQCVFKYAQGAVSFDAKEEKERTGVQKAVIAFVPQNPNDDQDFYEAMEFAHTTRTTDDTKIIIVAMGKNLDVSRLALLSYGSGFTFQADYDGLSSLVPMINQALCEPQPSSCGAMRLAVVLLIFLHSAESFKKRVLPKLAINSGQLDYTGCPSNNDFYYEGVISSPYYPKLYPPNTECYYYMTAEPGKVLSFNFTHFDMESCCDYITIYDGNGIRSPKLVQLGGPNATVTTPTGLYTTSQRFALVTFQSDPVIQKTGFEFIYQSVFSATPCNRDIVLMLSGLSTLGSQDNFRKQLDFVANVLTPTWQVGLDSIRVVINLVVDADYAVIWSADELANNQLLSETVLGLTEDVPDVTQNNNTDLQCVFKYAQGAVSFDAKEEKERTGVQKAVIAFVPQNPNDDQDFYEAMEFAHTTRTTDDTKIIIVAMGKNLDVSRLALLSYGSGFTFQADYDGLSSLVPMINQALCEPQPSSCGA

=== Feature glossary ===
Reading guide. The protein is described through the following features:

Foldseek 3Di. A 3Di character summarizes, for each residue, the relative orientation of the Cα frame of its nearest spatial neighbor. Because it encodes fold topology rather than chemistry, 3Di alignments detect remote structural similarity that sequence alignment misses.

Contact-map, Ramachandran, and PAE plots. Plot images: a contact map (which residues are close in 3D, as an N×N binary image), a Ramachandran scatter (backbone torsion angles, revealing secondary-structure composition at a glance), and — for AlphaFold structures — a PAE heatmap (pairwise prediction confidence).

Radius of gyration, Cα contacts, bounding box. Radius of gyration (Rg) is the root-mean-square distance of Cα atoms from their centroid — a single number for overall size and compactness. A globular domain of N residues has Rg ≈ 2.2·N^0.38 Å; an extended or disordered chain has a much larger Rg. The Cα contact count is the number of residue pairs whose Cα atoms are within 8 Å and are more than four positions apart in sequence — a standard proxy for tertiary packing density. The bounding box is the smallest axis-aligned box enclosing all Cα atoms.

Secondary structure (8-state, DSSP). Eight-state secondary structure (DSSP): H is the canonical α-helix, G the tighter 3₁₀-helix, I the wider π-helix; E/B are β-structure, T and S are turns and bends, and '-' is everything else. DSSP derives these from the pattern of main-chain N–H···O=C hydrogen bonds, not from the sequence.

B-factor. B-factor (Debye–Waller factor) reflects atomic displacement in the crystal lattice. It is an experimental observable (units Å²), not a prediction; low values mean the atom is pinned down, high values mean it moves or is heterogeneous across the crystal.

pLDDT. pLDDT is the predicted lDDT-Cα score: AlphaFold's confidence that the local environment of each residue (all inter-atomic distances within 15 Å) is correctly placed. It is a per-residue number between 0 and 100, with higher meaning more reliable.

Nearest PDB structures. Nearest PDB neighbors are the top structural matches found by Foldseek when searching this structure against the entire Protein Data Bank. Each hit reports a TM-score (0 to 1; >0.5 almost always implies the same fold) and an E-value. These are *structural* homologs — they may share no detectable sequence similarity.

Solvent-accessible surface area. Accessible surface area quantifies burial. A residue with SASA near zero is packed into the hydrophobic core; one with SASA >100 Å² sits on the surface. Computed here via the Shrake–Rupley numerical algorithm with a 1.4 Å probe.

Rendered structure images. Structure images are PyMOL renders from six orthogonal camera directions. Cartoon representation draws helices as coils and strands as arrows; sticks shows the backbone as bonds; surface shows the solvent-excluded envelope. Rainbow coloring maps sequence position to hue (blue→red, N→C); cha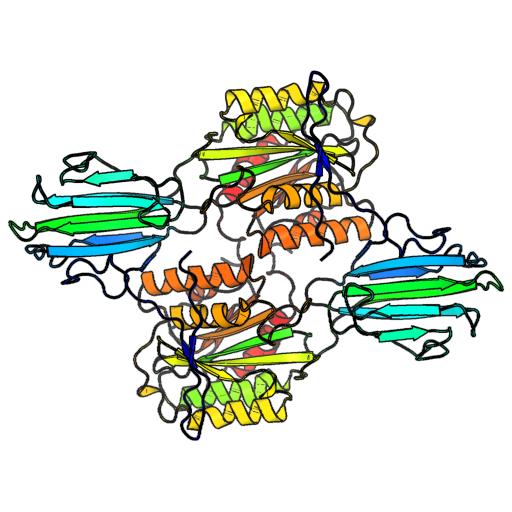in coloring assigns a distinct color per polypeptide.

Backbone torsions (φ/ψ). φ (phi) and ψ (psi) are the two rotatable backbone dihedrals per residue: φ is the C(i-1)–N–Cα–C torsion, ψ is the N–Cα–C–N(i+1) torsion, both in degrees on (−180°, 180°]. α-helical residues cluster near (−60°, −45°); β-strand residues near (−120°, +130°). A Ramachandran plot is simply a scatter of (φ, ψ) for every residue.

Predicted aligned error. Predicted Aligned Error (PAE) is an AlphaFold confidence matrix: entry (i, j) is the expected error in the position of residue j, in ångströms, when the prediction is superimposed on the true structure at residue i. Low PAE within a block of residues means that block is internally rigid and well-predicted; high PAE between two blocks means their relative placement is uncertain even if each block individually is confident.

mmCIF coordinates. Structure coordinates are given as an mmCIF _atom_site loop: one row per atom with element, residue name, chain id, sequence number, and x/y/z position in Å. Only the four main-chain atoms per residue are included here; side chains are omitted to keep the record compact.

InterPro / GO / CATH / organism. Database cross-references. InterPro integrates a dozen domain/family signature databases into unified entries with residue-range hits. GO terms attach function/process/location labels with evidence codes. CATH codes position the fold in a four-level structural taxonomy. Organism is the NCBI-taxonomy species name.

Secondary structure (3-state, P-SEA). SS3 is a coarse helix/strand/coil call (letters a/b/c) made by the P-SEA algorithm from inter-Cα distances and dihedrals. It is less detailed than DSSP but needs only Cα positions.

Sequence. Sequence gives the chain of amino acids in standard one-letter code (A=alanine, C=cysteine, …, Y=tyrosine), read N→C. It is the only feature that is directly encoded by the gene; all structural features are derived from the folded form of this sequence.